Protein AF-0000000078948705 (afdb_homodimer)

Radius of gyration: 24.67 Å; Cα contacts (8 Å, |Δi|>4): 724; chains: 2; bounding box: 54×89×57 Å

Nearest PDB structures (foldseek):
  6pr4-assembly1_A  TM=8.279E-01  e=1.399E-17  Salmonella enterica subsp. enterica serovar Typhimurium
  1pjs-assembly1_B  TM=7.871E-01  e=1.314E-17  Salmonella enterica subsp. enterica serovar Typhimurium
  1pjq-assembly1_B  TM=7.913E-01  e=1.588E-17  Salmonella enterica subsp. enterica serovar Typhimurium
  6p5x-assembly1_B  TM=7.842E-01  e=1.491E-17  Salmonella enterica subsp. enterica serovar Typhimurium
  6ulu-assembly1_B  TM=7.877E-01  e=3.850E-17  Salmonella enterica subsp. enterica serovar Typhimurium

InterPro domains:
  IPR006367 Sirohaem synthase, N-terminal [TIGR01470] (4-186)
  IPR028161 Siroheme biosynthesis protein Met8-like [PTHR35330] (3-187)
  IPR036291 NAD(P)-binding domain superfamily [SSF51735] (3-111)
  IPR042518 Precorrin-2 dehydrogenase, C-terminal helical domain [G3DSA:1.10.8.610] (130-204)

Structure (mmCIF, N/CA/C/O backbone):
data_AF-0000000078948705-model_v1
#
loop_
_entity.id
_entity.type
_entity.pdbx_description
1 polymer 'precorrin-2 dehydrogenase'
#
loop_
_atom_site.group_PDB
_atom_site.id
_atom_site.type_symbol
_atom_site.label_atom_id
_atom_site.label_alt_id
_atom_site.label_comp_id
_atom_site.label_asym_id
_atom_site.label_entity_id
_atom_site.label_seq_id
_atom_site.pdbx_PDB_ins_code
_atom_site.Cartn_x
_atom_site.Cartn_y
_atom_site.Cartn_z
_atom_site.occupancy
_atom_site.B_iso_or_equiv
_atom_site.auth_seq_id
_atom_site.auth_comp_id
_atom_site.auth_asym_id
_atom_site.auth_atom_id
_atom_site.pdbx_PDB_model_num
ATOM 1 N N . MET A 1 1 ? 1.903 -8.344 9.438 1 81.75 1 MET A N 1
ATOM 2 C CA . MET A 1 1 ? 3.297 -8.43 9.008 1 81.75 1 MET A CA 1
ATOM 3 C C . MET A 1 1 ? 3.59 -7.422 7.906 1 81.75 1 MET A C 1
ATOM 5 O O . MET A 1 1 ? 4.742 -7.043 7.695 1 81.75 1 MET A O 1
ATOM 9 N N . THR A 1 2 ? 2.631 -6.898 7.32 1 93.56 2 THR A N 1
ATOM 10 C CA . THR A 1 2 ? 2.852 -5.98 6.211 1 93.56 2 THR A CA 1
ATOM 11 C C . THR A 1 2 ? 2.234 -4.613 6.504 1 93.56 2 THR A C 1
ATOM 13 O O . THR A 1 2 ? 1.334 -4.504 7.34 1 93.56 2 THR A O 1
ATOM 16 N N . VAL A 1 3 ? 2.75 -3.607 5.953 1 95.81 3 VAL A N 1
ATOM 17 C CA . VAL A 1 3 ? 2.266 -2.236 6.062 1 95.81 3 VAL A CA 1
ATOM 18 C C . VAL A 1 3 ? 1.781 -1.746 4.699 1 95.81 3 VAL A C 1
ATOM 20 O O . VAL A 1 3 ? 2.562 -1.67 3.748 1 95.81 3 VAL A O 1
ATOM 23 N N . PRO A 1 4 ? 0.49 -1.442 4.594 1 97.12 4 PRO A N 1
ATOM 24 C CA . PRO A 1 4 ? 0.024 -0.882 3.322 1 97.12 4 PRO A CA 1
ATOM 25 C C . PRO A 1 4 ? 0.622 0.493 3.029 1 97.12 4 PRO A C 1
ATOM 27 O O . PRO A 1 4 ? 0.658 1.354 3.91 1 97.12 4 PRO A O 1
ATOM 30 N N . VAL A 1 5 ? 1.107 0.682 1.837 1 96.94 5 VAL A N 1
ATOM 31 C CA . VAL A 1 5 ? 1.626 1.982 1.426 1 96.94 5 VAL A CA 1
ATOM 32 C C . VAL A 1 5 ? 1.211 2.273 -0.015 1 96.94 5 VAL A C 1
ATOM 34 O O . VAL A 1 5 ? 0.814 1.365 -0.749 1 96.94 5 VAL A O 1
ATOM 37 N N . MET A 1 6 ? 1.175 3.561 -0.335 1 96.56 6 MET A N 1
ATOM 38 C CA . MET A 1 6 ? 1.082 4.027 -1.716 1 96.56 6 MET A CA 1
ATOM 39 C C . MET A 1 6 ? 2.463 4.352 -2.273 1 96.56 6 MET A C 1
ATOM 41 O O . MET A 1 6 ? 3.092 5.328 -1.856 1 96.56 6 MET A O 1
ATOM 45 N N . LEU A 1 7 ? 2.914 3.564 -3.174 1 96.69 7 LEU A N 1
ATOM 46 C CA . LEU A 1 7 ? 4.258 3.717 -3.721 1 96.69 7 LEU A CA 1
ATOM 47 C C . LEU A 1 7 ? 4.273 4.746 -4.848 1 96.69 7 LEU A C 1
ATOM 49 O O . LEU A 1 7 ? 3.533 4.613 -5.824 1 96.69 7 LEU A O 1
ATOM 53 N N . ASN A 1 8 ? 5.059 5.809 -4.695 1 95.62 8 ASN A N 1
ATOM 54 C CA . ASN A 1 8 ? 5.238 6.789 -5.758 1 95.62 8 ASN A CA 1
ATOM 55 C C . ASN A 1 8 ? 6.215 6.289 -6.82 1 95.62 8 ASN A C 1
ATOM 57 O O . ASN A 1 8 ? 7.434 6.348 -6.625 1 95.62 8 ASN A O 1
ATOM 61 N N . VAL A 1 9 ? 5.688 5.91 -7.992 1 95.56 9 VAL A N 1
ATOM 62 C CA . VAL A 1 9 ? 6.539 5.234 -8.961 1 95.56 9 VAL A CA 1
ATOM 63 C C . VAL A 1 9 ? 6.84 6.172 -10.133 1 95.56 9 VAL A C 1
ATOM 65 O O . VAL A 1 9 ? 7.516 5.785 -11.086 1 95.56 9 VAL A O 1
ATOM 68 N N . GLN A 1 10 ? 6.32 7.367 -10.008 1 94.06 10 GLN A N 1
ATOM 69 C CA . GLN A 1 10 ? 6.504 8.312 -11.102 1 94.06 10 GLN A CA 1
ATOM 70 C C . GLN A 1 10 ? 7.984 8.562 -11.383 1 94.06 10 GLN A C 1
ATOM 72 O O . GLN A 1 10 ? 8.734 8.938 -10.477 1 94.06 10 GLN A O 1
ATOM 77 N N . ASN A 1 11 ? 8.406 8.312 -12.57 1 93.31 11 ASN A N 1
ATOM 78 C CA . ASN A 1 11 ? 9.75 8.555 -13.078 1 93.31 11 ASN A CA 1
ATOM 79 C C . ASN A 1 11 ? 10.781 7.672 -12.383 1 93.31 11 ASN A C 1
ATOM 81 O O . ASN A 1 11 ? 11.969 8 -12.352 1 93.31 11 ASN A O 1
ATOM 85 N N . ARG A 1 12 ? 10.336 6.617 -11.75 1 93.94 12 ARG A N 1
ATOM 86 C CA . ARG A 1 12 ? 11.25 5.684 -11.102 1 93.94 12 ARG A CA 1
ATOM 87 C C . ARG A 1 12 ? 11.578 4.512 -12.016 1 93.94 12 ARG A C 1
ATOM 89 O O . ARG A 1 12 ? 10.719 4.055 -12.781 1 93.94 12 ARG A O 1
ATOM 96 N N . SER A 1 13 ? 12.781 4.055 -11.906 1 96.44 13 SER A N 1
ATOM 97 C CA . SER A 1 13 ? 13.234 2.936 -12.727 1 96.44 13 SER A CA 1
ATOM 98 C C . SER A 1 13 ? 12.758 1.604 -12.156 1 96.44 13 SER A C 1
ATOM 100 O O . SER A 1 13 ? 13.172 1.212 -11.062 1 96.44 13 SER A O 1
ATOM 102 N N . VAL A 1 14 ? 11.898 0.941 -12.875 1 97.62 14 VAL A N 1
ATOM 103 C CA . VAL A 1 14 ? 11.398 -0.372 -12.477 1 97.62 14 VAL A CA 1
ATOM 104 C C . VAL A 1 14 ? 11.828 -1.418 -13.5 1 97.62 14 VAL A C 1
ATOM 106 O O . VAL A 1 14 ? 11.68 -1.215 -14.711 1 97.62 14 VAL A O 1
ATOM 109 N N . VAL A 1 15 ? 12.422 -2.5 -13.016 1 98.69 15 VAL A N 1
ATOM 110 C CA . VAL A 1 15 ? 12.867 -3.562 -13.914 1 98.69 15 VAL A CA 1
ATOM 111 C C . VAL A 1 15 ? 12.07 -4.836 -13.648 1 98.69 15 VAL A C 1
ATOM 113 O O . VAL A 1 15 ? 11.961 -5.285 -12.508 1 98.69 15 VAL A O 1
ATOM 116 N N . CYS A 1 16 ? 11.508 -5.344 -14.664 1 98.81 16 CYS A N 1
ATOM 117 C CA . CYS A 1 16 ? 10.789 -6.613 -14.602 1 98.81 16 CYS A CA 1
ATOM 118 C C . CYS A 1 16 ? 11.578 -7.719 -15.297 1 98.81 16 CYS A C 1
ATOM 120 O O . CYS A 1 16 ? 11.875 -7.621 -16.484 1 98.81 16 CYS A O 1
ATOM 122 N N . VAL A 1 17 ? 11.969 -8.703 -14.539 1 98.81 17 VAL A N 1
ATOM 123 C CA . VAL A 1 17 ? 12.609 -9.883 -15.109 1 98.81 17 VAL A CA 1
ATOM 124 C C . VAL A 1 17 ? 11.555 -10.945 -15.422 1 98.81 17 VAL A C 1
ATOM 126 O O . VAL A 1 17 ? 10.914 -11.484 -14.516 1 98.81 17 VAL A O 1
ATOM 129 N N . GLY A 1 18 ? 11.438 -11.258 -16.672 1 98.38 18 GLY A N 1
ATOM 130 C CA . GLY A 1 18 ? 10.328 -12.07 -17.156 1 98.38 18 GLY A CA 1
ATOM 131 C C . GLY A 1 18 ? 9.312 -11.273 -17.969 1 98.38 18 GLY A C 1
ATOM 132 O O . GLY A 1 18 ? 8.969 -10.148 -17.594 1 98.38 18 GLY A O 1
ATOM 133 N N . GLY A 1 19 ? 8.82 -11.828 -19.031 1 97.44 19 GLY A N 1
ATOM 134 C CA . GLY A 1 19 ? 7.898 -11.133 -19.906 1 97.44 19 GLY A CA 1
ATOM 135 C C . GLY A 1 19 ? 6.648 -11.938 -20.219 1 97.44 19 GLY A C 1
ATOM 136 O O . GLY A 1 19 ? 6.031 -11.766 -21.266 1 97.44 19 GLY A O 1
ATOM 137 N N . GLY A 1 20 ? 6.348 -12.812 -19.328 1 95.94 20 GLY A N 1
ATOM 138 C CA . GLY A 1 20 ? 5.211 -13.688 -19.531 1 95.94 20 GLY A CA 1
ATOM 139 C C . GLY A 1 20 ? 3.912 -13.125 -18.984 1 95.94 20 GLY A C 1
ATOM 140 O O . GLY A 1 20 ? 3.777 -11.914 -18.812 1 95.94 20 GLY A O 1
ATOM 141 N N . GLU A 1 21 ? 2.947 -13.977 -18.734 1 93.31 21 GLU A N 1
ATOM 142 C CA . GLU A 1 21 ? 1.593 -13.609 -18.344 1 93.31 21 GLU A CA 1
ATOM 143 C C . GLU A 1 21 ? 1.597 -12.883 -16.984 1 93.31 21 GLU A C 1
ATOM 145 O O . GLU A 1 21 ? 0.888 -11.891 -16.812 1 93.31 21 GLU A O 1
ATOM 150 N N . VAL A 1 22 ? 2.402 -13.336 -16.094 1 90.81 22 VAL A N 1
ATOM 151 C CA . VAL A 1 22 ? 2.461 -12.75 -14.758 1 90.81 22 VAL A CA 1
ATOM 152 C C . VAL A 1 22 ? 2.979 -11.312 -14.844 1 90.81 22 VAL A C 1
ATOM 154 O O . VAL A 1 22 ? 2.502 -10.43 -14.125 1 90.81 22 VAL A O 1
ATOM 157 N N . ALA A 1 23 ? 3.875 -11.07 -15.664 1 96.19 23 ALA A N 1
ATOM 158 C CA . ALA A 1 23 ? 4.48 -9.75 -15.859 1 96.19 23 ALA A CA 1
ATOM 159 C C . ALA A 1 23 ? 3.465 -8.758 -16.406 1 96.19 23 ALA A C 1
ATOM 161 O O . ALA A 1 23 ? 3.52 -7.562 -16.094 1 96.19 23 ALA A O 1
ATOM 162 N N . VAL A 1 24 ? 2.541 -9.195 -17.172 1 96.5 24 VAL A N 1
ATOM 163 C CA . VAL A 1 24 ? 1.619 -8.336 -17.922 1 96.5 24 VAL A CA 1
ATOM 164 C C . VAL A 1 24 ? 0.88 -7.418 -16.953 1 96.5 24 VAL A C 1
ATOM 166 O O . VAL A 1 24 ? 0.898 -6.195 -17.109 1 96.5 24 VAL A O 1
ATOM 169 N N . ARG A 1 25 ? 0.287 -7.891 -15.938 1 92 25 ARG A N 1
ATOM 170 C CA . ARG A 1 25 ? -0.526 -7.109 -15.016 1 92 25 ARG A CA 1
ATOM 171 C C . ARG A 1 25 ? 0.331 -6.117 -14.234 1 92 25 ARG A C 1
ATOM 173 O O . ARG A 1 25 ? -0.049 -4.953 -14.07 1 92 25 ARG A O 1
ATOM 180 N N . LYS A 1 26 ? 1.467 -6.582 -13.82 1 94.81 26 LYS A N 1
ATOM 181 C CA . LYS A 1 26 ? 2.352 -5.734 -13.023 1 94.81 26 LYS A CA 1
ATOM 182 C C . LYS A 1 26 ? 2.918 -4.59 -13.867 1 94.81 26 LYS A C 1
ATOM 184 O O . LYS A 1 26 ? 2.883 -3.432 -13.445 1 94.81 26 LYS A O 1
ATOM 189 N N . VAL A 1 27 ? 3.361 -4.926 -14.977 1 97.12 27 VAL A N 1
ATOM 190 C CA . VAL A 1 27 ? 3.975 -3.945 -15.867 1 97.12 27 VAL A CA 1
ATOM 191 C C . VAL A 1 27 ? 2.953 -2.871 -16.234 1 97.12 27 VAL A C 1
ATOM 193 O O . VAL A 1 27 ? 3.246 -1.676 -16.156 1 97.12 27 VAL A O 1
ATOM 196 N N . ARG A 1 28 ? 1.767 -3.264 -16.562 1 95.19 28 ARG A N 1
ATOM 197 C CA . ARG A 1 28 ? 0.721 -2.32 -16.953 1 95.19 28 ARG A CA 1
ATOM 198 C C . ARG A 1 28 ? 0.422 -1.342 -15.82 1 95.19 28 ARG A C 1
ATOM 200 O O . ARG A 1 28 ? 0.303 -0.137 -16.047 1 95.19 28 ARG A O 1
ATOM 207 N N . SER A 1 29 ? 0.318 -1.853 -14.641 1 94.06 29 SER A N 1
ATOM 208 C CA . SER A 1 29 ? -0 -1.018 -13.492 1 94.06 29 SER A CA 1
ATOM 209 C C . SER A 1 29 ? 1.09 0.02 -13.242 1 94.06 29 SER A C 1
ATOM 211 O O . SER A 1 29 ? 0.795 1.184 -12.961 1 94.06 29 SER A O 1
ATOM 213 N N . PHE A 1 30 ? 2.336 -0.333 -13.367 1 97.19 30 PHE A N 1
ATOM 214 C CA . PHE A 1 30 ? 3.457 0.567 -13.125 1 97.19 30 PHE A CA 1
ATOM 215 C C . PHE A 1 30 ? 3.574 1.602 -14.242 1 97.19 30 PHE A C 1
ATOM 217 O O . PHE A 1 30 ? 3.809 2.783 -13.977 1 97.19 30 PHE A O 1
ATOM 224 N N . VAL A 1 31 ? 3.391 1.182 -15.469 1 97.25 31 VAL A N 1
ATOM 225 C CA . VAL A 1 31 ? 3.48 2.086 -16.609 1 97.25 31 VAL A CA 1
ATOM 226 C C . VAL A 1 31 ? 2.385 3.145 -16.516 1 97.25 31 VAL A C 1
ATOM 228 O O . VAL A 1 31 ? 2.645 4.332 -16.719 1 97.25 31 VAL A O 1
ATOM 231 N N . LYS A 1 32 ? 1.198 2.682 -16.234 1 94.44 32 LYS A N 1
ATOM 232 C CA . LYS A 1 32 ? 0.057 3.584 -16.109 1 94.44 32 LYS A CA 1
ATOM 233 C C . LYS A 1 32 ? 0.343 4.691 -15.094 1 94.44 32 LYS A C 1
ATOM 235 O O . LYS A 1 32 ? -0.11 5.824 -15.258 1 94.44 32 LYS A O 1
ATOM 240 N N . GLU A 1 33 ? 1.146 4.402 -14.086 1 94.62 33 GLU A N 1
ATOM 241 C CA . GLU A 1 33 ? 1.403 5.348 -13.008 1 94.62 33 GLU A CA 1
ATOM 242 C C . GLU A 1 33 ? 2.697 6.121 -13.242 1 94.62 33 GLU A C 1
ATOM 244 O O . GLU A 1 33 ? 3.17 6.84 -12.359 1 94.62 33 GLU A O 1
ATOM 249 N N . GLY A 1 34 ? 3.373 5.898 -14.383 1 96.12 34 GLY A N 1
ATOM 250 C CA . GLY A 1 34 ? 4.438 6.785 -14.828 1 96.12 34 GLY A CA 1
ATOM 251 C C . GLY A 1 34 ? 5.824 6.238 -14.547 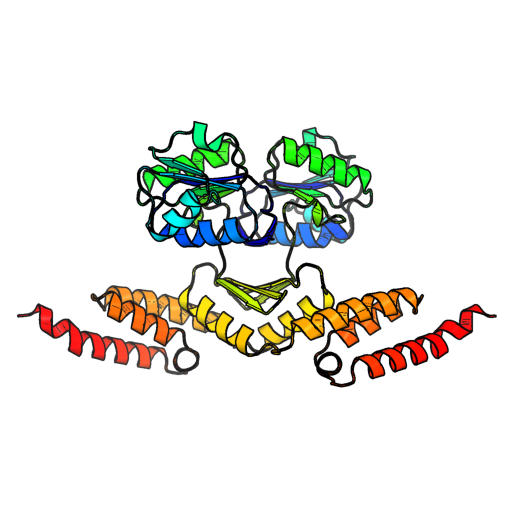1 96.12 34 GLY A C 1
ATOM 252 O O . GLY A 1 34 ? 6.812 6.973 -14.625 1 96.12 34 GLY A O 1
ATOM 253 N N . ALA A 1 35 ? 5.926 4.98 -14.266 1 96.94 35 ALA A N 1
ATOM 254 C CA . ALA A 1 35 ? 7.234 4.375 -14.039 1 96.94 35 ALA A CA 1
ATOM 255 C C . ALA A 1 35 ? 8.016 4.242 -15.344 1 96.94 35 ALA A C 1
ATOM 257 O O . ALA A 1 35 ? 7.422 4.094 -16.422 1 96.94 35 ALA A O 1
ATOM 258 N N . HIS A 1 36 ? 9.328 4.359 -15.242 1 97.62 36 HIS A N 1
ATOM 259 C CA . HIS A 1 36 ? 10.211 3.947 -16.328 1 97.62 36 HIS A CA 1
ATOM 260 C C . HIS A 1 36 ? 10.453 2.441 -16.297 1 97.62 36 HIS A C 1
ATOM 262 O O . HIS A 1 36 ? 11.281 1.958 -15.531 1 97.62 36 HIS A O 1
ATOM 268 N N . MET A 1 37 ? 9.781 1.714 -17.141 1 98.44 37 MET A N 1
ATOM 269 C CA . MET A 1 37 ? 9.711 0.258 -17.062 1 98.44 37 MET A CA 1
ATOM 270 C C . MET A 1 37 ? 10.68 -0.386 -18.047 1 98.44 37 MET A C 1
ATOM 272 O O . MET A 1 37 ? 10.68 -0.04 -19.234 1 98.44 37 MET A O 1
ATOM 276 N N . THR A 1 38 ? 11.508 -1.245 -17.562 1 98.75 38 THR A N 1
ATOM 277 C CA . THR A 1 38 ? 12.352 -2.113 -18.391 1 98.75 38 THR A CA 1
ATOM 278 C C . THR A 1 38 ? 11.992 -3.58 -18.156 1 98.75 38 THR A C 1
ATOM 280 O O . THR A 1 38 ? 11.875 -4.031 -17.016 1 98.75 38 THR A O 1
ATOM 283 N N . VAL A 1 39 ? 11.766 -4.277 -19.234 1 98.81 39 VAL A N 1
ATOM 284 C CA . VAL A 1 39 ? 11.5 -5.711 -19.156 1 98.81 39 VAL A CA 1
ATOM 285 C C . VAL A 1 39 ? 12.672 -6.484 -19.75 1 98.81 39 VAL A C 1
ATOM 287 O O . VAL A 1 39 ? 13.07 -6.254 -20.906 1 98.81 39 VAL A O 1
ATOM 290 N N . VAL A 1 40 ? 13.258 -7.34 -18.938 1 98.88 40 VAL A N 1
ATOM 291 C CA . VAL A 1 40 ? 14.359 -8.195 -19.375 1 98.88 40 VAL A CA 1
ATOM 292 C C . VAL A 1 40 ? 13.867 -9.625 -19.547 1 98.88 40 VAL A C 1
ATOM 294 O O . VAL A 1 40 ? 13.586 -10.32 -18.562 1 98.88 40 VAL A O 1
ATOM 297 N N . SER A 1 41 ? 13.781 -10.078 -20.75 1 98.75 41 SER A N 1
ATOM 298 C CA . SER A 1 41 ? 13.266 -11.406 -21.047 1 98.75 41 SER A CA 1
ATOM 299 C C . SER A 1 41 ? 13.531 -11.789 -22.5 1 98.75 41 SER A C 1
ATOM 301 O O . SER A 1 41 ? 13.461 -10.938 -23.391 1 98.75 41 SER A O 1
ATOM 303 N N . PRO A 1 42 ? 13.781 -13.078 -22.766 1 98.31 42 PRO A N 1
ATOM 304 C CA . PRO A 1 42 ? 14 -13.5 -24.141 1 98.31 42 PRO A CA 1
ATOM 305 C C . PRO A 1 42 ? 12.758 -13.336 -25.016 1 98.31 42 PRO A C 1
ATOM 307 O O . PRO A 1 42 ? 12.875 -13.172 -26.234 1 98.31 42 PRO A O 1
ATOM 310 N N . SER A 1 43 ? 11.617 -13.477 -24.422 1 97.75 43 SER A N 1
ATOM 311 C CA . SER A 1 43 ? 10.352 -13.32 -25.125 1 97.75 43 SER A CA 1
ATOM 312 C C . SER A 1 43 ? 9.422 -12.367 -24.375 1 97.75 43 SER A C 1
ATOM 314 O O . SER A 1 43 ? 9.617 -12.109 -23.188 1 97.75 43 SER A O 1
ATOM 316 N N . LEU A 1 44 ? 8.477 -11.867 -25.109 1 98 44 LEU A N 1
ATOM 317 C CA . LEU A 1 44 ? 7.566 -10.891 -24.516 1 98 44 LEU A CA 1
ATOM 318 C C . LEU A 1 44 ? 6.117 -11.25 -24.828 1 98 44 LEU A C 1
ATOM 320 O O . LEU A 1 44 ? 5.766 -11.484 -25.984 1 98 44 LEU A O 1
ATOM 324 N N . HIS A 1 45 ? 5.395 -11.281 -23.812 1 97.94 45 HIS A N 1
ATOM 325 C CA . HIS A 1 45 ? 3.982 -11.594 -24 1 97.94 45 HIS A CA 1
ATOM 326 C C . HIS A 1 45 ? 3.326 -10.633 -24.984 1 97.94 45 HIS A C 1
ATOM 328 O O . HIS A 1 45 ? 3.619 -9.438 -24.984 1 97.94 45 HIS A O 1
ATOM 334 N N . GLU A 1 46 ? 2.365 -11.094 -25.703 1 98.06 46 GLU A N 1
ATOM 335 C CA . GLU A 1 46 ? 1.722 -10.336 -26.766 1 98.06 46 GLU A CA 1
ATOM 336 C C . GLU A 1 46 ? 1.06 -9.07 -26.234 1 98.06 46 GLU A C 1
ATOM 338 O O . GLU A 1 46 ? 1.019 -8.047 -26.922 1 98.06 46 GLU A O 1
ATOM 343 N N . GLN A 1 47 ? 0.611 -9.133 -25.078 1 97.69 47 GLN A N 1
ATOM 344 C CA . GLN A 1 47 ? -0.093 -8 -24.484 1 97.69 47 GLN A CA 1
ATOM 345 C C . GLN A 1 47 ? 0.876 -6.883 -24.109 1 97.69 47 GLN A C 1
ATOM 347 O O . GLN A 1 47 ? 0.46 -5.746 -23.875 1 97.69 47 GLN A O 1
ATOM 352 N N . LEU A 1 48 ? 2.137 -7.184 -24.031 1 98 48 LEU A N 1
ATOM 353 C CA . LEU A 1 48 ? 3.135 -6.184 -23.656 1 98 48 LEU A CA 1
ATOM 354 C C . LEU A 1 48 ? 3.82 -5.617 -24.906 1 98 48 LEU A C 1
ATOM 356 O O . LEU A 1 48 ? 4.473 -4.574 -24.828 1 98 48 LEU A O 1
ATOM 360 N N . ARG A 1 49 ? 3.631 -6.23 -26.016 1 97.75 49 ARG A N 1
ATOM 361 C CA . ARG A 1 49 ? 4.316 -5.852 -27.25 1 97.75 49 ARG A CA 1
ATOM 362 C C . ARG A 1 49 ? 3.957 -4.43 -27.656 1 97.75 49 ARG A C 1
ATOM 364 O O . ARG A 1 49 ? 4.84 -3.629 -27.969 1 97.75 49 ARG A O 1
ATOM 371 N N . PRO A 1 50 ? 2.678 -4.121 -27.625 1 97.19 50 PRO A N 1
ATOM 372 C CA . PRO A 1 50 ? 2.33 -2.748 -28 1 97.19 50 PRO A CA 1
ATOM 373 C C . PRO A 1 50 ? 3.023 -1.709 -27.125 1 97.19 50 PRO A C 1
ATOM 375 O O . PRO A 1 50 ? 3.371 -0.626 -27.594 1 97.19 50 PRO A O 1
ATOM 378 N N . TYR A 1 51 ? 3.213 -1.97 -25.844 1 97.44 51 TYR A N 1
ATOM 379 C CA . TYR A 1 51 ? 3.893 -1.052 -24.938 1 97.44 51 TYR A CA 1
ATOM 380 C C . TYR A 1 51 ? 5.355 -0.881 -25.328 1 97.44 51 TYR A C 1
ATOM 382 O O . TYR A 1 51 ? 5.91 0.216 -25.219 1 97.44 51 TYR A O 1
ATOM 390 N N . ALA A 1 52 ? 5.961 -1.955 -25.734 1 97.69 52 ALA A N 1
ATOM 391 C CA . ALA A 1 52 ? 7.34 -1.905 -26.219 1 97.69 52 ALA A CA 1
ATOM 392 C C . ALA A 1 52 ? 7.445 -1.132 -27.531 1 97.69 52 ALA A C 1
ATOM 394 O O . ALA A 1 52 ? 8.32 -0.279 -27.688 1 97.69 52 ALA A O 1
ATOM 395 N N . ASP A 1 53 ? 6.555 -1.404 -28.406 1 97.5 53 ASP A N 1
ATOM 396 C CA . ASP A 1 53 ? 6.562 -0.793 -29.734 1 97.5 53 ASP A CA 1
ATOM 397 C C . ASP A 1 53 ? 6.34 0.715 -29.641 1 97.5 53 ASP A C 1
ATOM 399 O O . ASP A 1 53 ? 6.906 1.479 -30.422 1 97.5 53 ASP A O 1
ATOM 403 N N . ASN A 1 54 ? 5.57 1.166 -28.672 1 96.88 54 ASN A N 1
ATOM 404 C CA . ASN A 1 54 ? 5.234 2.58 -28.547 1 96.88 54 ASN A CA 1
ATOM 405 C C . ASN A 1 54 ? 6.191 3.291 -27.594 1 96.88 54 ASN A C 1
ATOM 407 O O . ASN A 1 54 ? 5.992 4.465 -27.266 1 96.88 54 ASN A O 1
ATOM 411 N N . GLY A 1 55 ? 7.109 2.555 -27.078 1 97 55 GLY A N 1
ATOM 412 C CA . GLY A 1 55 ? 8.156 3.162 -26.266 1 97 55 GLY A CA 1
ATOM 413 C C . GLY A 1 55 ? 7.75 3.369 -24.812 1 97 55 GLY A C 1
ATOM 414 O O . GLY A 1 55 ? 8.422 4.09 -24.078 1 97 55 GLY A O 1
ATOM 415 N N . GLN A 1 56 ? 6.691 2.766 -24.375 1 97.31 56 GLN A N 1
ATOM 416 C CA . GLN A 1 56 ? 6.23 2.902 -23 1 97.31 56 GLN A CA 1
ATOM 417 C C . GLN A 1 56 ? 7.027 2.002 -22.062 1 97.31 56 GLN A C 1
ATOM 419 O O . GLN A 1 56 ? 7.07 2.242 -20.844 1 97.31 56 GLN A O 1
ATOM 424 N N . ILE A 1 57 ? 7.605 0.963 -22.656 1 98.25 57 ILE A N 1
ATOM 425 C CA . ILE A 1 57 ? 8.539 0.139 -21.891 1 98.25 57 ILE A CA 1
ATOM 426 C C . ILE A 1 57 ? 9.797 -0.105 -22.719 1 98.25 57 ILE A C 1
ATOM 428 O O . ILE A 1 57 ? 9.758 -0.049 -23.953 1 98.25 57 ILE A O 1
ATOM 432 N N . VAL A 1 58 ? 10.922 -0.318 -22.094 1 98.56 58 VAL A N 1
ATOM 433 C CA . VAL A 1 58 ? 12.148 -0.798 -22.734 1 98.56 58 VAL A CA 1
ATOM 434 C C . VAL A 1 58 ? 12.234 -2.318 -22.609 1 98.56 58 VAL A C 1
ATOM 436 O O . VAL A 1 58 ? 12.227 -2.857 -21.5 1 98.56 58 VAL A O 1
ATOM 439 N N . TRP A 1 59 ? 12.219 -2.932 -23.734 1 98.62 59 TRP A N 1
ATOM 440 C CA . TRP A 1 59 ? 12.352 -4.383 -23.75 1 98.62 59 TRP A CA 1
ATOM 441 C C . TRP A 1 59 ? 13.781 -4.793 -24.094 1 98.62 59 TRP A C 1
ATOM 443 O O . TRP A 1 59 ? 14.266 -4.508 -25.188 1 98.62 59 TRP A O 1
ATOM 453 N N . LYS A 1 60 ? 14.453 -5.352 -23.125 1 98.69 60 LYS A N 1
ATOM 454 C CA . LYS A 1 60 ? 15.734 -5.996 -23.375 1 98.69 60 LYS A CA 1
ATOM 455 C C . LYS A 1 60 ? 15.547 -7.469 -23.719 1 98.69 60 LYS A C 1
ATOM 457 O O . LYS A 1 60 ? 15.375 -8.305 -22.844 1 98.69 60 LYS A O 1
ATOM 462 N N . LYS A 1 61 ? 15.609 -7.781 -25.031 1 98.44 61 LYS A N 1
ATOM 463 C CA . LYS A 1 61 ? 15.375 -9.133 -25.531 1 98.44 61 LYS A CA 1
ATOM 464 C C . LYS A 1 61 ? 16.594 -10.031 -25.281 1 98.44 61 LYS A C 1
ATOM 466 O O . LYS A 1 61 ? 17.375 -10.289 -26.188 1 98.44 61 LYS A O 1
ATOM 471 N N . LYS A 1 62 ? 16.656 -10.523 -24.047 1 98.69 62 LYS A N 1
ATOM 472 C CA . LYS A 1 62 ? 17.781 -11.344 -23.625 1 98.69 62 LYS A CA 1
ATOM 473 C C . LYS A 1 62 ? 17.469 -12.062 -22.312 1 98.69 62 LYS A C 1
ATOM 475 O O . LYS A 1 62 ? 16.438 -11.812 -21.688 1 98.69 62 LYS A O 1
ATOM 480 N N . LYS A 1 63 ? 18.453 -12.977 -21.969 1 98.19 63 LYS A N 1
ATOM 481 C CA . LYS A 1 63 ? 18.406 -13.586 -20.641 1 98.19 63 LYS A CA 1
ATOM 482 C C . LYS A 1 63 ? 18.891 -12.617 -19.578 1 98.19 63 LYS A C 1
ATOM 484 O O . LYS A 1 63 ? 19.734 -11.758 -19.844 1 98.19 63 LYS A O 1
ATOM 489 N N . PHE A 1 64 ? 18.422 -12.758 -18.438 1 98.5 64 PHE A N 1
ATOM 490 C CA . PHE A 1 64 ? 18.719 -11.883 -17.312 1 98.5 64 PHE A CA 1
ATOM 491 C C . PHE A 1 64 ? 20.188 -11.984 -16.922 1 98.5 64 PHE A C 1
ATOM 493 O O . PHE A 1 64 ? 20.75 -13.078 -16.922 1 98.5 64 PHE A O 1
ATOM 500 N N . GLN A 1 65 ? 20.797 -10.914 -16.594 1 98.44 65 GLN A N 1
ATOM 501 C CA . GLN A 1 65 ? 22.109 -10.789 -15.945 1 98.44 65 GLN A CA 1
ATOM 502 C C . GLN A 1 65 ? 22.047 -9.805 -14.789 1 98.44 65 GLN A C 1
ATOM 504 O O . GLN A 1 65 ? 21.266 -8.852 -14.812 1 98.44 65 GLN A O 1
ATOM 509 N N . PRO A 1 66 ? 22.891 -10.008 -13.773 1 97.88 66 PRO A N 1
ATOM 510 C CA . PRO A 1 66 ? 22.859 -9.164 -12.578 1 97.88 66 PRO A CA 1
ATOM 511 C C . PRO A 1 66 ? 22.969 -7.672 -12.906 1 97.88 66 PRO A C 1
ATOM 513 O O . PRO A 1 66 ? 22.312 -6.848 -12.266 1 97.88 66 PRO A O 1
ATOM 516 N N . ILE A 1 67 ? 23.719 -7.332 -13.914 1 97.81 67 ILE A N 1
ATOM 517 C CA . ILE A 1 67 ? 23.984 -5.941 -14.266 1 97.81 67 ILE A CA 1
ATOM 518 C C . ILE A 1 67 ? 22.688 -5.266 -14.711 1 97.81 67 ILE A C 1
ATOM 520 O O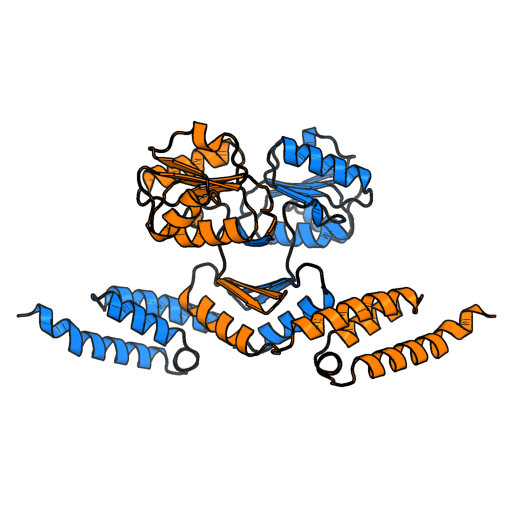 . ILE A 1 67 ? 22.578 -4.039 -14.711 1 97.81 67 ILE A O 1
ATOM 524 N N . ASP A 1 68 ? 21.641 -6.035 -15.094 1 98.31 68 ASP A N 1
ATOM 525 C CA . ASP A 1 68 ? 20.375 -5.496 -15.562 1 98.31 68 ASP A CA 1
ATOM 526 C C . ASP A 1 68 ? 19.625 -4.777 -14.438 1 98.31 68 ASP A C 1
ATOM 528 O O . ASP A 1 68 ? 18.688 -4.02 -14.688 1 98.31 68 ASP A O 1
ATOM 532 N N . LEU A 1 69 ? 20.062 -4.996 -13.156 1 97.38 69 LEU A N 1
ATOM 533 C CA . LEU A 1 69 ? 19.375 -4.398 -12.016 1 97.38 69 LEU A CA 1
ATOM 534 C C . LEU A 1 69 ? 20.141 -3.18 -11.508 1 97.38 69 LEU A C 1
ATOM 536 O O . LEU A 1 69 ? 19.703 -2.516 -10.562 1 97.38 69 LEU A O 1
ATOM 540 N N . ALA A 1 70 ? 21.25 -2.854 -12.109 1 93.56 70 ALA A N 1
ATOM 541 C CA . ALA A 1 70 ? 22.188 -1.865 -11.586 1 93.56 70 ALA A CA 1
ATOM 542 C C . ALA A 1 70 ? 21.469 -0.556 -11.25 1 93.56 70 ALA A C 1
ATOM 544 O O . ALA A 1 70 ? 21.703 0.026 -10.188 1 93.56 70 ALA A O 1
ATOM 545 N N . ASP A 1 71 ? 20.516 -0.166 -12.07 1 90.62 71 ASP A N 1
ATOM 546 C CA . ASP A 1 71 ? 19.922 1.148 -11.875 1 90.62 71 ASP A CA 1
ATOM 547 C C . ASP A 1 71 ? 18.453 1.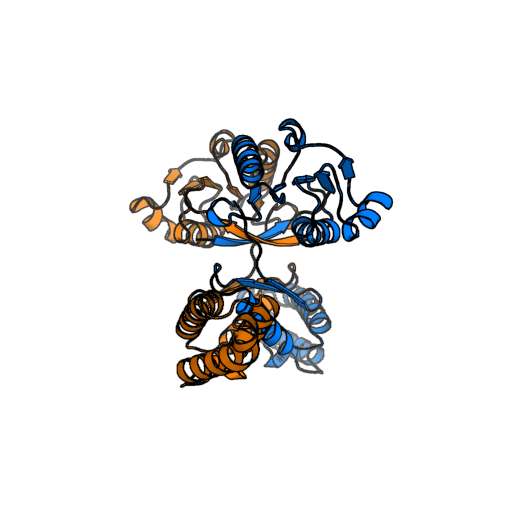023 -11.461 1 90.62 71 ASP A C 1
ATOM 549 O O . ASP A 1 71 ? 17.719 2.01 -11.469 1 90.62 71 ASP A O 1
ATOM 553 N N . ALA A 1 72 ? 18.047 -0.121 -11.094 1 95.25 72 ALA A N 1
ATOM 554 C CA . ALA A 1 72 ? 16.641 -0.336 -10.766 1 95.25 72 ALA A CA 1
ATOM 555 C C . ALA A 1 72 ? 16.312 0.22 -9.383 1 95.25 72 ALA A C 1
ATOM 557 O O . ALA A 1 72 ? 17.094 0.07 -8.445 1 95.25 72 ALA A O 1
ATOM 558 N N . TRP A 1 73 ? 15.266 0.93 -9.312 1 93.12 73 TRP A N 1
ATOM 559 C CA . TRP A 1 73 ? 14.703 1.382 -8.047 1 93.12 73 TRP A CA 1
ATOM 560 C C . TRP A 1 73 ? 13.789 0.318 -7.445 1 93.12 73 TRP A C 1
ATOM 562 O O . TRP A 1 73 ? 13.758 0.135 -6.227 1 93.12 73 TRP A O 1
ATOM 572 N N . PHE A 1 74 ? 13.125 -0.397 -8.281 1 95.56 74 PHE A N 1
ATOM 573 C CA . PHE A 1 74 ? 12.211 -1.477 -7.945 1 95.56 74 PHE A CA 1
ATOM 574 C C . PHE A 1 74 ? 12.352 -2.637 -8.922 1 95.56 74 PHE A C 1
ATOM 576 O O . PHE A 1 74 ? 12.516 -2.422 -10.125 1 95.56 74 PHE A O 1
ATOM 583 N N . VAL A 1 75 ? 12.242 -3.879 -8.344 1 97.94 75 VAL A N 1
ATOM 584 C CA . VAL A 1 75 ? 12.453 -5.059 -9.18 1 97.94 75 VAL A CA 1
ATOM 585 C C . VAL A 1 75 ? 11.242 -5.98 -9.094 1 97.94 75 VAL A C 1
ATOM 587 O O . VAL A 1 75 ? 10.695 -6.199 -8.008 1 97.94 75 VAL A O 1
ATOM 590 N N . LEU A 1 76 ? 10.812 -6.434 -10.25 1 98.44 76 LEU A N 1
ATOM 591 C CA . LEU A 1 76 ? 9.773 -7.453 -10.359 1 98.44 76 LEU A CA 1
ATOM 592 C C . LEU A 1 76 ? 10.352 -8.758 -10.906 1 98.44 76 LEU A C 1
ATOM 594 O O . LEU A 1 76 ? 10.805 -8.812 -12.047 1 98.44 76 LEU A O 1
ATOM 598 N N . ALA A 1 77 ? 10.414 -9.781 -10.117 1 98.56 77 ALA A N 1
ATOM 599 C CA . ALA A 1 77 ? 10.805 -11.117 -10.562 1 98.56 77 ALA A CA 1
ATOM 600 C C . ALA A 1 77 ? 9.586 -11.938 -10.977 1 98.56 77 ALA A C 1
ATOM 602 O O . ALA A 1 77 ? 8.883 -12.484 -10.125 1 98.56 77 ALA A O 1
ATOM 603 N N . CYS A 1 78 ? 9.422 -12.039 -12.266 1 97.75 78 CYS A N 1
ATOM 604 C CA . CYS A 1 78 ? 8.18 -12.586 -12.797 1 97.75 78 CYS A CA 1
ATOM 605 C C . CYS A 1 78 ? 8.461 -13.68 -13.82 1 97.75 78 CYS A C 1
ATOM 607 O O . CYS A 1 78 ? 7.777 -13.766 -14.844 1 97.75 78 CYS A O 1
ATOM 609 N N . THR A 1 79 ? 9.422 -14.508 -13.609 1 96.94 79 THR A N 1
ATOM 610 C CA . THR A 1 79 ? 9.711 -15.594 -14.539 1 96.94 79 THR A CA 1
ATOM 611 C C . THR A 1 79 ? 9 -16.875 -14.109 1 96.94 79 THR A C 1
ATOM 613 O O . THR A 1 79 ? 8.414 -16.938 -13.023 1 96.94 79 THR A O 1
ATOM 616 N N . ASN A 1 80 ? 9.047 -17.891 -15.016 1 94.94 80 ASN A N 1
ATOM 617 C CA . ASN A 1 80 ? 8.508 -19.203 -14.68 1 94.94 80 ASN A CA 1
ATOM 618 C C . ASN A 1 80 ? 9.586 -20.109 -14.078 1 94.94 80 ASN A C 1
ATOM 620 O O . ASN A 1 80 ? 9.375 -21.312 -13.945 1 94.94 80 ASN A O 1
ATOM 624 N N . ASP A 1 81 ? 10.703 -19.547 -13.781 1 96.38 81 ASP A N 1
ATOM 625 C CA . ASP A 1 81 ? 11.836 -20.25 -13.188 1 96.38 81 ASP A CA 1
ATOM 626 C C . ASP A 1 81 ? 12.07 -19.797 -11.75 1 96.38 81 ASP A C 1
ATOM 628 O O . ASP A 1 81 ? 12.633 -18.734 -11.516 1 96.38 81 ASP A O 1
ATOM 632 N N . ARG A 1 82 ? 11.742 -20.656 -10.805 1 96.38 82 ARG A N 1
ATOM 633 C CA . ARG A 1 82 ? 11.812 -20.328 -9.383 1 96.38 82 ARG A CA 1
ATOM 634 C C . ARG A 1 82 ? 13.242 -19.969 -8.977 1 96.38 82 ARG A C 1
ATOM 636 O O . ARG A 1 82 ? 13.453 -19.016 -8.219 1 96.38 82 ARG A O 1
ATOM 643 N N . ALA A 1 83 ? 14.133 -20.766 -9.461 1 97.56 83 ALA A N 1
ATOM 644 C CA . ALA A 1 83 ? 15.539 -20.531 -9.133 1 97.56 83 ALA A CA 1
ATOM 645 C C . ALA A 1 83 ? 16 -19.156 -9.625 1 97.56 83 ALA A C 1
ATOM 647 O O . ALA A 1 83 ? 16.75 -18.453 -8.938 1 97.56 83 ALA A O 1
ATOM 648 N N . LEU A 1 84 ? 15.578 -18.812 -10.781 1 97.75 84 LEU A N 1
ATOM 649 C CA . LEU A 1 84 ? 15.938 -17.516 -11.32 1 97.75 84 LEU A CA 1
ATOM 650 C C . LEU A 1 84 ? 15.305 -16.391 -10.5 1 97.75 84 LEU A C 1
ATOM 652 O O . LEU A 1 84 ? 15.953 -15.391 -10.195 1 97.75 84 LEU A O 1
ATOM 656 N N . ASN A 1 85 ? 14.062 -16.5 -10.156 1 98.12 85 ASN A N 1
ATOM 657 C CA . ASN A 1 85 ? 13.406 -15.508 -9.305 1 98.12 85 ASN A CA 1
ATOM 658 C C . ASN A 1 85 ? 14.156 -15.32 -7.988 1 98.12 85 ASN A C 1
ATOM 660 O O . ASN A 1 85 ? 14.336 -14.188 -7.531 1 98.12 85 ASN A O 1
ATOM 664 N N . GLU A 1 86 ? 14.578 -16.406 -7.418 1 97.5 86 GLU A N 1
ATOM 665 C CA . GLU A 1 86 ? 15.344 -16.344 -6.176 1 97.5 86 GLU A CA 1
ATOM 666 C C . GLU A 1 86 ? 16.656 -15.594 -6.367 1 97.5 86 GLU A C 1
ATOM 668 O O . GLU A 1 86 ? 17.047 -14.789 -5.523 1 97.5 86 GLU A O 1
ATOM 673 N N . GLN A 1 87 ? 17.312 -15.914 -7.43 1 97.81 87 GLN A N 1
ATOM 674 C CA . GLN A 1 87 ? 18.547 -15.227 -7.75 1 97.81 87 GLN A CA 1
ATOM 675 C C . GLN A 1 87 ? 18.328 -13.719 -7.895 1 97.81 87 GLN A C 1
ATOM 677 O O . GLN A 1 87 ? 19.109 -12.922 -7.379 1 97.81 87 GLN A O 1
ATOM 682 N N . VAL A 1 88 ? 17.297 -13.336 -8.609 1 98.25 88 VAL A N 1
ATOM 683 C CA . VAL A 1 88 ? 16.953 -11.93 -8.797 1 98.25 88 VAL A CA 1
ATOM 684 C C . VAL A 1 88 ? 16.719 -11.266 -7.441 1 98.25 88 VAL A C 1
ATOM 686 O O . VAL A 1 88 ? 17.219 -10.172 -7.191 1 98.25 88 VAL A O 1
ATOM 689 N N . ALA A 1 89 ? 16.047 -11.953 -6.582 1 97.25 89 ALA A N 1
ATOM 690 C CA . ALA A 1 89 ? 15.734 -11.43 -5.254 1 97.25 89 ALA A CA 1
ATOM 691 C C . ALA A 1 89 ? 17.016 -11.211 -4.445 1 97.25 89 ALA A C 1
ATOM 693 O O . ALA A 1 89 ? 17.156 -10.188 -3.771 1 97.25 89 ALA A O 1
ATOM 694 N N . ILE A 1 90 ? 17.875 -12.164 -4.496 1 96.38 90 ILE A N 1
ATOM 695 C CA . ILE A 1 90 ? 19.141 -12.094 -3.764 1 96.38 90 ILE A CA 1
ATOM 696 C C . ILE A 1 90 ? 19.938 -10.883 -4.23 1 96.38 90 ILE A C 1
ATOM 698 O O . ILE A 1 90 ? 20.453 -10.117 -3.41 1 96.38 90 ILE A O 1
ATOM 702 N N . ILE A 1 91 ? 20.031 -10.711 -5.516 1 96.56 91 ILE A N 1
ATOM 703 C CA . ILE A 1 91 ? 20.781 -9.609 -6.098 1 96.56 91 ILE A CA 1
ATOM 704 C C . ILE A 1 91 ? 20.125 -8.281 -5.723 1 96.56 91 ILE A C 1
ATOM 706 O O . ILE A 1 91 ? 20.812 -7.332 -5.324 1 96.56 91 ILE A O 1
ATOM 710 N N . ALA A 1 92 ? 18.797 -8.188 -5.852 1 94.69 92 ALA A N 1
ATOM 711 C CA . ALA A 1 92 ? 18.062 -6.973 -5.496 1 94.69 92 ALA A CA 1
ATOM 712 C C . ALA A 1 92 ? 18.297 -6.602 -4.035 1 94.69 92 ALA A C 1
ATOM 714 O O . ALA A 1 92 ? 18.516 -5.43 -3.713 1 94.69 92 ALA A O 1
ATOM 715 N N . ASN A 1 93 ? 18.219 -7.574 -3.178 1 90.25 93 ASN A N 1
ATOM 716 C CA . ASN A 1 93 ? 18.453 -7.352 -1.755 1 90.25 93 ASN A CA 1
ATOM 717 C C . ASN A 1 93 ? 19.859 -6.809 -1.488 1 90.25 93 ASN A C 1
ATOM 719 O O . ASN A 1 93 ? 20.016 -5.875 -0.703 1 90.25 93 ASN A O 1
ATOM 723 N N . LYS A 1 94 ? 20.812 -7.43 -2.15 1 89.12 94 LYS A N 1
ATOM 724 C CA . LYS A 1 94 ? 22.188 -6.961 -2.016 1 89.12 94 LYS A CA 1
ATOM 725 C C . LYS A 1 94 ? 22.312 -5.5 -2.439 1 89.12 94 LYS A C 1
ATOM 727 O O . LYS A 1 94 ? 23.078 -4.742 -1.844 1 89.12 94 LYS A O 1
ATOM 732 N N . ASN A 1 95 ? 21.578 -5.191 -3.438 1 88.44 95 ASN A N 1
ATOM 733 C CA . ASN A 1 95 ? 21.609 -3.83 -3.963 1 88.44 95 ASN A CA 1
ATOM 734 C C . ASN A 1 95 ? 20.672 -2.908 -3.18 1 88.44 95 ASN A C 1
ATOM 736 O O . ASN A 1 95 ? 20.516 -1.735 -3.523 1 88.44 95 ASN A O 1
ATOM 740 N N . LYS A 1 96 ? 19.938 -3.371 -2.156 1 83.69 96 LYS A N 1
ATOM 741 C CA . LYS A 1 96 ? 18.984 -2.625 -1.331 1 83.69 96 LYS A CA 1
ATOM 742 C C . LYS A 1 96 ? 17.797 -2.133 -2.16 1 83.69 96 LYS A C 1
ATOM 744 O O . LYS A 1 96 ? 17.312 -1.022 -1.949 1 83.69 96 LYS A O 1
ATOM 749 N N . GLN A 1 97 ? 17.484 -2.939 -3.17 1 90.31 97 GLN A N 1
ATOM 750 C CA . GLN A 1 97 ? 16.328 -2.641 -4.016 1 90.31 97 GLN A CA 1
ATOM 751 C C . GLN A 1 97 ? 15.094 -3.4 -3.551 1 90.31 97 GLN A C 1
ATOM 753 O O . GLN A 1 97 ? 15.188 -4.555 -3.127 1 90.31 97 GLN A O 1
ATOM 758 N N . LEU A 1 98 ? 13.977 -2.74 -3.635 1 93.44 98 LEU A N 1
ATOM 759 C CA . LEU A 1 98 ? 12.727 -3.441 -3.367 1 93.44 98 LEU A CA 1
ATOM 760 C C . LEU A 1 98 ? 12.445 -4.48 -4.449 1 93.44 98 LEU A C 1
ATOM 762 O O . LEU A 1 98 ? 12.648 -4.215 -5.637 1 93.44 98 LEU A O 1
ATOM 766 N N . CYS A 1 99 ? 12.016 -5.637 -3.973 1 96.75 99 CYS A N 1
ATOM 767 C CA . CYS A 1 99 ? 11.82 -6.703 -4.945 1 96.75 99 CYS A CA 1
ATOM 768 C C . CYS A 1 99 ? 10.508 -7.445 -4.688 1 96.75 99 CYS A C 1
ATOM 770 O O . CYS A 1 99 ? 10.203 -7.793 -3.545 1 96.75 99 CYS A O 1
ATOM 772 N N . TYR A 1 100 ? 9.758 -7.582 -5.754 1 97.5 100 TYR A N 1
ATOM 773 C CA . TYR A 1 100 ? 8.609 -8.477 -5.785 1 97.5 100 TYR A CA 1
ATOM 774 C C . TYR A 1 100 ? 8.961 -9.797 -6.461 1 97.5 100 TYR A C 1
ATOM 776 O O . TYR A 1 100 ? 9.539 -9.812 -7.551 1 97.5 100 TYR A O 1
ATOM 784 N N . VAL A 1 101 ? 8.609 -10.875 -5.754 1 97.81 101 VAL A N 1
ATOM 785 C CA . VAL A 1 101 ? 8.828 -12.211 -6.281 1 97.81 101 VAL A CA 1
ATOM 786 C C . VAL A 1 101 ? 7.492 -12.898 -6.543 1 97.81 101 VAL A C 1
ATOM 788 O O . VAL A 1 101 ? 6.805 -13.305 -5.602 1 97.81 101 VAL A O 1
ATOM 791 N N . ALA A 1 102 ? 7.195 -13.125 -7.777 1 95.25 102 ALA A N 1
ATOM 792 C CA . ALA A 1 102 ? 5.848 -13.492 -8.211 1 95.25 102 ALA A CA 1
ATOM 793 C C . ALA A 1 102 ? 5.422 -14.82 -7.586 1 95.25 102 ALA A C 1
ATOM 795 O O . ALA A 1 102 ? 4.25 -15.008 -7.254 1 95.25 102 ALA A O 1
ATOM 796 N N . ASP A 1 103 ? 6.352 -15.734 -7.398 1 93.12 103 ASP A N 1
ATOM 797 C CA . ASP A 1 103 ? 5.949 -17.062 -6.973 1 93.12 103 ASP A CA 1
ATOM 798 C C . ASP A 1 103 ? 6.309 -17.312 -5.508 1 93.12 103 ASP A C 1
ATOM 800 O O . ASP A 1 103 ? 6.211 -18.438 -5.016 1 93.12 103 ASP A O 1
ATOM 804 N N . ASP A 1 104 ? 6.738 -16.25 -4.82 1 92.31 104 ASP A N 1
ATOM 805 C CA . ASP A 1 104 ? 7.141 -16.406 -3.428 1 92.31 104 ASP A CA 1
ATOM 806 C C . ASP A 1 104 ? 6.828 -15.156 -2.615 1 92.31 104 ASP A C 1
ATOM 808 O O . ASP A 1 104 ? 7.723 -14.352 -2.34 1 92.31 104 ASP A O 1
ATOM 812 N N . PRO A 1 105 ? 5.652 -15.047 -2.135 1 87.31 105 PRO A N 1
ATOM 813 C CA . PRO A 1 105 ? 5.258 -13.875 -1.352 1 87.31 105 PRO A CA 1
ATOM 814 C C . PRO A 1 105 ? 6.09 -13.711 -0.079 1 87.31 105 PRO A C 1
ATOM 816 O O . PRO A 1 105 ? 6.344 -12.586 0.354 1 87.31 105 PRO A O 1
ATOM 819 N N . GLN A 1 106 ? 6.555 -14.758 0.465 1 85.88 106 GLN A N 1
ATOM 820 C CA . GLN A 1 106 ? 7.301 -14.703 1.718 1 85.88 106 GLN A CA 1
ATOM 821 C C . GLN A 1 106 ? 8.68 -14.078 1.511 1 85.88 106 GLN A C 1
ATOM 823 O O . GLN A 1 106 ? 9.211 -13.414 2.406 1 85.88 106 GLN A O 1
ATOM 828 N N . SER A 1 107 ? 9.148 -14.297 0.315 1 89.19 107 SER A N 1
ATOM 829 C CA . SER A 1 107 ? 10.469 -13.758 0.01 1 89.19 107 SER A CA 1
ATOM 830 C C . SER A 1 107 ? 10.367 -12.383 -0.656 1 89.19 107 SER A C 1
ATOM 832 O O . SER A 1 107 ? 11.383 -11.789 -1.018 1 89.19 107 SER A O 1
ATOM 834 N N . SER A 1 108 ? 9.18 -11.914 -0.812 1 95.25 108 SER A N 1
ATOM 835 C CA . SER A 1 108 ? 8.953 -10.625 -1.462 1 95.25 108 SER A CA 1
ATOM 836 C C . SER A 1 108 ? 9.016 -9.477 -0.455 1 95.25 108 SER A C 1
ATOM 838 O O . SER A 1 108 ? 8.531 -9.609 0.67 1 95.25 108 SER A O 1
ATOM 840 N N . ASP A 1 109 ? 9.648 -8.398 -0.876 1 95.06 109 ASP A N 1
ATOM 841 C CA . ASP A 1 109 ? 9.609 -7.188 -0.065 1 95.06 109 ASP A CA 1
ATOM 842 C C . ASP A 1 109 ? 8.219 -6.551 -0.09 1 95.06 109 ASP A C 1
ATOM 844 O O . ASP A 1 109 ? 7.871 -5.781 0.807 1 95.06 109 ASP A O 1
ATOM 848 N N . VAL A 1 110 ? 7.504 -6.898 -1.183 1 95.44 110 VAL A N 1
ATOM 849 C CA . VAL A 1 110 ? 6.18 -6.316 -1.358 1 95.44 110 VAL A CA 1
ATOM 850 C C . VAL A 1 110 ? 5.227 -7.359 -1.936 1 95.44 110 VAL A C 1
ATOM 852 O O . VAL A 1 110 ? 5.652 -8.281 -2.639 1 95.44 110 VAL A O 1
ATOM 855 N N . THR A 1 111 ? 4.047 -7.207 -1.599 1 94.5 111 THR A N 1
ATOM 856 C CA . THR A 1 111 ? 2.961 -7.883 -2.299 1 94.5 111 THR A CA 1
ATOM 857 C C . THR A 1 111 ? 1.903 -6.875 -2.75 1 94.5 111 THR A C 1
ATOM 859 O O . THR A 1 111 ? 1.939 -5.711 -2.352 1 94.5 111 THR A O 1
ATOM 862 N N . PHE A 1 112 ? 1.075 -7.328 -3.588 1 94.94 112 PHE A N 1
ATOM 863 C CA . PHE A 1 112 ? 0.09 -6.414 -4.156 1 94.94 112 PHE A CA 1
ATOM 864 C C . PHE A 1 112 ? -1.317 -6.789 -3.709 1 94.94 112 PHE A C 1
ATOM 866 O O . PHE A 1 112 ? -1.771 -7.91 -3.941 1 94.94 112 PHE A O 1
ATOM 873 N N . PRO A 1 113 ? -2.023 -5.816 -3.068 1 95.56 113 PRO A N 1
ATOM 874 C CA . PRO A 1 113 ? -3.434 -6.043 -2.748 1 95.56 113 PRO A CA 1
ATOM 875 C C . PRO A 1 113 ? -4.34 -5.961 -3.977 1 95.56 113 PRO A C 1
ATOM 877 O O . PRO A 1 113 ? -3.887 -5.574 -5.055 1 95.56 113 PRO A O 1
ATOM 880 N N . VAL A 1 114 ? -5.547 -6.457 -3.828 1 94.19 114 VAL A N 1
ATOM 881 C CA . VAL A 1 114 ? -6.52 -6.133 -4.867 1 94.19 114 VAL A CA 1
ATOM 882 C C . VAL A 1 114 ? -6.887 -4.652 -4.789 1 94.19 114 VAL A C 1
ATOM 884 O O . VAL A 1 114 ? -6.988 -4.09 -3.697 1 94.19 114 VAL A O 1
ATOM 887 N N . VAL A 1 115 ? -7.09 -4.059 -5.949 1 95.19 115 VAL A N 1
ATOM 888 C CA . VAL A 1 115 ? -7.258 -2.609 -5.977 1 95.19 115 VAL A CA 1
ATOM 889 C C . VAL A 1 115 ? -8.438 -2.24 -6.871 1 95.19 115 VAL A C 1
ATOM 891 O O . VAL A 1 115 ? -8.648 -2.859 -7.918 1 95.19 115 VAL A O 1
ATOM 894 N N . LYS A 1 116 ? -9.133 -1.296 -6.504 1 93.25 116 LYS A N 1
ATOM 895 C CA . LYS A 1 116 ? -10.156 -0.654 -7.328 1 93.25 116 LYS A CA 1
ATOM 896 C C . LYS A 1 116 ? -10.125 0.862 -7.164 1 93.25 116 LYS A C 1
ATOM 898 O O . LYS A 1 116 ? -9.773 1.368 -6.094 1 93.25 116 LYS A O 1
ATOM 903 N N . HIS A 1 117 ? -10.523 1.464 -8.227 1 89.25 117 HIS A N 1
ATOM 904 C CA . HIS A 1 117 ? -10.578 2.922 -8.234 1 89.25 117 HIS A CA 1
ATOM 905 C C . HIS A 1 117 ? -12.008 3.418 -8.43 1 89.25 117 HIS A C 1
ATOM 907 O O . HIS A 1 117 ? -12.781 2.824 -9.18 1 89.25 117 HIS A O 1
ATOM 913 N N . LYS A 1 118 ? -12.312 4.367 -7.727 1 87.94 118 LYS A N 1
ATOM 914 C CA . LYS A 1 118 ? -13.516 5.164 -7.953 1 87.94 118 LYS A CA 1
ATOM 915 C C . LYS A 1 118 ? -13.188 6.656 -7.973 1 87.94 118 LYS A C 1
ATOM 917 O O . LYS A 1 118 ? -13.086 7.289 -6.918 1 87.94 118 LYS A O 1
ATOM 922 N N . GLY A 1 119 ? -13.062 7.129 -9.297 1 83.19 119 GLY A N 1
ATOM 923 C CA . GLY A 1 119 ? -12.508 8.469 -9.406 1 83.19 119 GLY A CA 1
ATOM 924 C C . GLY A 1 119 ? -11.102 8.586 -8.859 1 83.19 119 GLY A C 1
ATOM 925 O O . GLY A 1 119 ? -10.227 7.793 -9.211 1 83.19 119 GLY A O 1
ATOM 926 N N . ALA A 1 120 ? -10.938 9.555 -7.949 1 85.12 120 ALA A N 1
ATOM 927 C CA . ALA A 1 120 ? -9.617 9.797 -7.379 1 85.12 120 ALA A CA 1
ATOM 928 C C . ALA A 1 120 ? -9.375 8.898 -6.164 1 85.12 120 ALA A C 1
ATOM 930 O O . ALA A 1 120 ? -8.273 8.883 -5.609 1 85.12 120 ALA A O 1
ATOM 931 N N . ILE A 1 121 ? -10.391 8.141 -5.809 1 90.75 121 ILE A N 1
ATOM 932 C CA . ILE A 1 121 ? -10.281 7.297 -4.625 1 90.75 121 ILE A CA 1
ATOM 933 C C . ILE A 1 121 ? -9.711 5.934 -5.008 1 90.75 121 ILE A C 1
ATOM 935 O O . ILE A 1 121 ? -10.109 5.348 -6.016 1 90.75 121 ILE A O 1
ATOM 939 N N . THR A 1 122 ? -8.758 5.504 -4.312 1 93.88 122 THR A N 1
ATOM 940 C CA . THR A 1 122 ? -8.195 4.168 -4.457 1 93.88 122 THR A CA 1
ATOM 941 C C . THR A 1 122 ? -8.508 3.316 -3.229 1 93.88 122 THR A C 1
ATOM 943 O O . THR A 1 122 ? -8.234 3.729 -2.098 1 93.88 122 THR A O 1
ATOM 946 N N . VAL A 1 123 ? -9.094 2.186 -3.436 1 94.88 123 VAL A N 1
ATOM 947 C CA . VAL A 1 123 ? -9.352 1.231 -2.361 1 94.88 123 VAL A CA 1
ATOM 948 C C . VAL A 1 123 ? -8.539 -0.042 -2.596 1 94.88 123 VAL A C 1
ATOM 950 O O . VAL A 1 123 ? -8.562 -0.607 -3.693 1 94.88 123 VAL A O 1
ATOM 953 N N . ALA A 1 124 ? -7.785 -0.378 -1.63 1 96.5 124 ALA A N 1
ATOM 954 C CA . ALA A 1 124 ? -6.98 -1.599 -1.67 1 96.5 124 ALA A CA 1
ATOM 955 C C . ALA A 1 124 ? -7.391 -2.561 -0.559 1 96.5 124 ALA A C 1
ATOM 957 O O . ALA A 1 124 ? -7.691 -2.137 0.56 1 96.5 124 ALA A O 1
ATOM 958 N N . LEU A 1 125 ? -7.434 -3.811 -0.85 1 95.06 125 LEU A N 1
ATOM 959 C CA . LEU A 1 125 ? -7.863 -4.82 0.114 1 95.06 125 LEU A CA 1
ATOM 960 C C . LEU A 1 125 ? -6.965 -6.051 0.048 1 95.06 125 LEU A C 1
ATOM 962 O O . LEU A 1 125 ? -6.641 -6.527 -1.04 1 95.06 125 LEU A O 1
ATOM 966 N N . SER A 1 126 ? -6.531 -6.496 1.164 1 93.31 126 SER A N 1
ATOM 967 C CA . SER A 1 126 ? -5.699 -7.688 1.272 1 93.31 126 SER A CA 1
ATOM 968 C C . SER A 1 126 ? -6.246 -8.656 2.316 1 93.31 126 SER A C 1
ATOM 970 O O . SER A 1 126 ? -6.711 -8.234 3.379 1 93.31 126 SER A O 1
ATOM 972 N N . THR A 1 127 ? -6.219 -9.922 1.989 1 86.81 127 THR A N 1
ATOM 973 C CA . THR A 1 127 ? -6.594 -10.953 2.951 1 86.81 127 THR A CA 1
ATOM 974 C C . THR A 1 127 ? -5.352 -11.625 3.535 1 86.81 127 THR A C 1
ATOM 976 O O . THR A 1 127 ? -5.445 -12.703 4.137 1 86.81 127 THR A O 1
ATOM 979 N N . GLY A 1 128 ? -4.16 -11.078 3.244 1 79.12 128 GLY A N 1
ATOM 980 C CA . GLY A 1 128 ? -2.928 -11.688 3.715 1 79.12 128 GLY A CA 1
ATOM 981 C C . GLY A 1 128 ? -2.656 -13.047 3.088 1 79.12 128 GLY A C 1
ATOM 982 O O . GLY A 1 128 ? -2.133 -13.945 3.746 1 79.12 128 GLY A O 1
ATOM 983 N N . GLY A 1 129 ? -3.121 -13.266 1.876 1 73.44 129 GLY A N 1
ATOM 984 C CA . GLY A 1 129 ? -2.881 -14.508 1.158 1 73.44 129 GLY A CA 1
ATOM 985 C C . GLY A 1 129 ? -3.947 -15.555 1.41 1 73.44 129 GLY A C 1
ATOM 986 O O . GLY A 1 129 ? -3.951 -16.609 0.769 1 73.44 129 GLY A O 1
ATOM 987 N N . ALA A 1 130 ? -4.938 -15.273 2.193 1 72.19 130 ALA A N 1
ATOM 988 C CA . ALA A 1 130 ? -5.918 -16.281 2.582 1 72.19 130 ALA A CA 1
ATOM 989 C C . ALA A 1 130 ? -6.879 -16.578 1.436 1 72.19 130 ALA A C 1
ATOM 991 O O . ALA A 1 130 ? -7.238 -17.734 1.204 1 72.19 130 ALA A O 1
ATOM 992 N N . SER A 1 131 ? -7.332 -15.57 0.753 1 79.38 131 SER A N 1
ATOM 993 C CA . SER A 1 131 ? -8.289 -15.805 -0.325 1 79.38 131 SER A CA 1
ATOM 994 C C . SER A 1 131 ? -8.289 -14.656 -1.325 1 79.38 131 SER A C 1
ATOM 996 O O . SER A 1 131 ? -8.992 -13.664 -1.137 1 79.38 131 SER A O 1
ATOM 998 N N . PRO A 1 132 ? -7.562 -14.789 -2.342 1 79.62 132 PRO A N 1
ATOM 999 C CA . PRO A 1 132 ? -7.582 -13.75 -3.377 1 79.62 132 PRO A CA 1
ATOM 1000 C C . PRO A 1 132 ? -8.977 -13.523 -3.963 1 79.62 132 PRO A C 1
ATOM 1002 O O . PRO A 1 132 ? -9.352 -12.383 -4.25 1 79.62 132 PRO A O 1
ATOM 1005 N N . THR A 1 133 ? -9.703 -14.625 -4.125 1 82.69 133 THR A N 1
ATOM 1006 C CA . THR A 1 133 ? -11.047 -14.539 -4.68 1 82.69 133 THR A CA 1
ATOM 1007 C C . THR A 1 133 ? -11.969 -13.734 -3.76 1 82.69 133 THR A C 1
ATOM 1009 O O . THR A 1 133 ? -12.727 -12.883 -4.223 1 82.69 133 THR A O 1
ATOM 1012 N N . LEU A 1 134 ? -11.875 -14.008 -2.529 1 84.75 134 LEU A N 1
ATOM 1013 C CA . LEU A 1 134 ? -12.672 -13.242 -1.574 1 84.75 134 LEU A CA 1
ATOM 1014 C C . LEU A 1 134 ? -12.289 -11.766 -1.598 1 84.75 134 LEU A C 1
ATOM 1016 O O . LEU A 1 134 ? -13.156 -10.898 -1.52 1 84.75 134 LEU A O 1
ATOM 1020 N N . ALA A 1 135 ? -11 -11.523 -1.617 1 87.94 135 ALA A N 1
ATOM 1021 C CA . ALA A 1 135 ? -10.523 -10.141 -1.655 1 87.94 135 ALA A CA 1
ATOM 1022 C C . ALA A 1 135 ? -11.172 -9.375 -2.803 1 87.94 135 ALA A C 1
ATOM 1024 O O . ALA A 1 135 ? -11.664 -8.258 -2.613 1 87.94 135 ALA A O 1
ATOM 1025 N N . ARG A 1 136 ? -11.266 -10 -3.898 1 88.81 136 ARG A N 1
ATOM 1026 C CA . ARG A 1 136 ? -11.82 -9.352 -5.082 1 88.81 136 ARG A CA 1
ATOM 1027 C C . ARG A 1 136 ? -13.32 -9.125 -4.926 1 88.81 136 ARG A C 1
ATOM 1029 O O . ARG A 1 136 ? -13.82 -8.039 -5.219 1 88.81 136 ARG A O 1
ATOM 1036 N N . THR A 1 137 ? -13.984 -10.125 -4.535 1 85.44 137 THR A N 1
ATOM 1037 C CA . THR A 1 137 ? -15.438 -10.039 -4.391 1 85.44 137 THR A CA 1
ATOM 1038 C C . THR A 1 137 ? -15.812 -9 -3.336 1 85.44 137 THR A C 1
ATOM 1040 O O . THR A 1 137 ? -16.719 -8.188 -3.551 1 85.44 137 THR A O 1
ATOM 1043 N N . LEU A 1 138 ? -15.125 -9.031 -2.285 1 87.81 138 LEU A N 1
ATOM 1044 C CA . LEU A 1 138 ? -15.391 -8.086 -1.208 1 87.81 138 LEU A CA 1
ATOM 1045 C C . LEU A 1 138 ? -15.117 -6.656 -1.662 1 87.81 138 LEU A C 1
ATOM 1047 O O . LEU A 1 138 ? -15.898 -5.746 -1.37 1 87.81 138 LEU A O 1
ATOM 1051 N N . LEU A 1 139 ? -14.023 -6.477 -2.297 1 90.88 139 LEU A N 1
ATOM 1052 C CA . LEU A 1 139 ? -13.688 -5.148 -2.797 1 90.88 139 LEU A CA 1
ATOM 1053 C C . LEU A 1 139 ? -14.734 -4.656 -3.793 1 90.88 139 LEU A C 1
ATOM 1055 O O . LEU A 1 139 ? -15.109 -3.482 -3.775 1 90.88 139 LEU A O 1
ATOM 1059 N N . GLU A 1 140 ? -15.188 -5.582 -4.609 1 88.31 140 GLU A N 1
ATOM 1060 C CA . GLU A 1 140 ? -16.25 -5.23 -5.547 1 88.31 140 GLU A CA 1
ATOM 1061 C C . GLU A 1 140 ? -17.5 -4.77 -4.816 1 88.31 140 GLU A C 1
ATOM 1063 O O . GLU A 1 140 ? -18.109 -3.77 -5.191 1 88.31 140 GLU A O 1
ATOM 1068 N N . GLU A 1 141 ? -17.797 -5.438 -3.891 1 83.75 141 GLU A N 1
ATOM 1069 C CA . GLU A 1 141 ? -18.969 -5.082 -3.086 1 83.75 141 GLU A CA 1
ATOM 1070 C C . GLU A 1 141 ? -18.766 -3.73 -2.402 1 83.75 141 GLU A C 1
ATOM 1072 O O . GLU A 1 141 ? -19.672 -2.893 -2.404 1 83.75 141 GLU A O 1
ATOM 1077 N N . ILE A 1 142 ? -17.641 -3.529 -1.866 1 86.25 142 ILE A N 1
ATOM 1078 C CA . ILE A 1 142 ? -17.297 -2.301 -1.16 1 86.25 142 ILE A CA 1
ATOM 1079 C C . ILE A 1 142 ? -17.406 -1.11 -2.111 1 86.25 142 ILE A C 1
ATOM 1081 O O . ILE A 1 142 ? -18.062 -0.116 -1.797 1 86.25 142 ILE A O 1
ATOM 1085 N N . VAL A 1 143 ? -16.828 -1.243 -3.188 1 87.56 143 VAL A N 1
ATOM 1086 C CA . VAL A 1 143 ? -16.766 -0.148 -4.148 1 87.56 143 VAL A CA 1
ATOM 1087 C C . VAL A 1 143 ? -18.156 0.106 -4.719 1 87.56 143 VAL A C 1
ATOM 1089 O O . VAL A 1 143 ? -18.531 1.252 -4.984 1 87.56 143 VAL A O 1
ATOM 1092 N N . SER A 1 144 ? -18.953 -0.956 -4.844 1 85 144 SER A N 1
ATOM 1093 C CA . SER A 1 144 ? -20.297 -0.817 -5.375 1 85 144 SER A CA 1
ATOM 1094 C C . SER A 1 144 ? -21.188 -0.015 -4.43 1 85 144 SER A C 1
ATOM 1096 O O . SER A 1 144 ? -22.172 0.59 -4.855 1 85 144 SER A O 1
ATOM 1098 N N . HIS A 1 145 ? -20.844 0.056 -3.197 1 82.38 145 HIS A N 1
ATOM 1099 C CA . HIS A 1 145 ? -21.641 0.774 -2.199 1 82.38 145 HIS A CA 1
ATOM 1100 C C . HIS A 1 145 ? -21.172 2.223 -2.076 1 82.38 145 HIS A C 1
ATOM 1102 O O . HIS A 1 145 ? -21.844 3.037 -1.43 1 82.38 145 HIS A O 1
ATOM 1108 N N . MET A 1 146 ? -20.125 2.551 -2.67 1 85 146 MET A N 1
ATOM 1109 C CA . MET A 1 146 ? -19.656 3.932 -2.662 1 85 146 MET A CA 1
ATOM 1110 C C . MET A 1 146 ? -20.516 4.801 -3.582 1 85 146 MET A C 1
ATOM 1112 O O . MET A 1 146 ? -21.031 4.32 -4.59 1 85 146 MET A O 1
ATOM 1116 N N . PRO A 1 147 ? -20.672 6.078 -3.186 1 84.06 147 PRO A N 1
ATOM 1117 C CA . PRO A 1 147 ? -21.453 6.973 -4.047 1 84.06 147 PRO A CA 1
ATOM 1118 C C . PRO A 1 147 ? -20.875 7.082 -5.457 1 84.06 147 PRO A C 1
ATOM 1120 O O . PRO A 1 147 ? -19.641 7.066 -5.629 1 84.06 147 PRO A O 1
ATOM 1123 N N . ASP A 1 148 ? -21.719 7.266 -6.426 1 85.19 148 ASP A N 1
ATOM 1124 C CA . ASP A 1 148 ? -21.297 7.352 -7.824 1 85.19 148 ASP A CA 1
ATOM 1125 C C . ASP A 1 148 ? -20.641 8.695 -8.125 1 85.19 148 ASP A C 1
ATOM 1127 O O . ASP A 1 148 ? -19.906 8.828 -9.109 1 85.19 148 ASP A O 1
ATOM 1131 N N . ASP A 1 149 ? -20.922 9.648 -7.301 1 87.38 149 ASP A N 1
ATOM 1132 C CA . ASP A 1 149 ? -20.422 10.992 -7.578 1 87.38 149 ASP A CA 1
ATOM 1133 C C . ASP A 1 149 ? -19.25 11.336 -6.656 1 87.38 149 ASP A C 1
ATOM 1135 O O . ASP A 1 149 ? -19.141 12.469 -6.176 1 87.38 149 ASP A O 1
ATOM 1139 N N . MET A 1 150 ? -18.422 10.398 -6.418 1 86.25 150 MET A N 1
ATOM 1140 C CA . MET A 1 150 ? -17.312 10.594 -5.496 1 86.25 150 MET A CA 1
ATOM 1141 C C . MET A 1 150 ? -16.406 11.719 -5.973 1 86.25 150 MET A C 1
ATOM 1143 O O . MET A 1 150 ? -15.875 12.484 -5.16 1 86.25 150 MET A O 1
ATOM 1147 N N . ASP A 1 151 ? -16.266 11.828 -7.277 1 87.06 151 ASP A N 1
ATOM 1148 C CA . ASP A 1 151 ? -15.422 12.883 -7.809 1 87.06 151 ASP A CA 1
ATOM 1149 C C . ASP A 1 151 ? -15.977 14.266 -7.453 1 87.06 151 ASP A C 1
ATOM 1151 O O . ASP A 1 151 ? -15.227 15.148 -7.043 1 87.06 151 ASP A O 1
ATOM 1155 N N . GLU A 1 152 ? -17.219 14.375 -7.637 1 89.31 152 GLU A N 1
ATOM 1156 C CA . GLU A 1 152 ? -17.875 15.641 -7.293 1 89.31 152 GLU A CA 1
ATOM 1157 C C . GLU A 1 152 ? -17.766 15.922 -5.797 1 89.31 152 GLU A C 1
ATOM 1159 O O . GLU A 1 152 ? -17.547 17.062 -5.387 1 89.31 152 GLU A O 1
ATOM 1164 N N . ILE A 1 153 ? -17.906 14.922 -5.074 1 88.81 153 ILE A N 1
ATOM 1165 C CA . ILE A 1 153 ? -17.812 15.047 -3.625 1 88.81 153 ILE A CA 1
ATOM 1166 C C . ILE A 1 153 ? -16.406 15.477 -3.23 1 88.81 153 ILE A C 1
ATOM 1168 O O . ILE A 1 153 ? -16.234 16.375 -2.396 1 88.81 153 ILE A O 1
ATOM 1172 N N . LEU A 1 154 ? -15.445 14.93 -3.828 1 87.19 154 LEU A N 1
ATOM 1173 C CA . LEU A 1 154 ? -14.055 15.258 -3.518 1 87.19 154 LEU A CA 1
ATOM 1174 C C . LEU A 1 154 ? -13.742 16.703 -3.879 1 87.19 154 LEU A C 1
ATOM 1176 O O . LEU A 1 154 ? -13.039 17.391 -3.143 1 87.19 154 LEU A O 1
ATOM 1180 N N . VAL A 1 155 ? -14.273 17.109 -4.969 1 88.06 155 VAL A N 1
ATOM 1181 C CA . VAL A 1 155 ? -14.086 18.5 -5.387 1 88.06 155 VAL A CA 1
ATOM 1182 C C . VAL A 1 155 ? -14.727 19.438 -4.363 1 88.06 155 VAL A C 1
ATOM 1184 O O . VAL A 1 155 ? -14.117 20.422 -3.955 1 88.06 155 VAL A O 1
ATOM 1187 N N . PHE A 1 156 ? -15.891 19.062 -3.967 1 91.25 156 PHE A N 1
ATOM 1188 C CA . PHE A 1 156 ? -16.594 19.859 -2.961 1 91.25 156 PHE A CA 1
ATOM 1189 C C . PHE A 1 156 ? -15.781 19.938 -1.673 1 91.25 156 PHE A C 1
ATOM 1191 O O . PHE A 1 156 ? -15.602 21.016 -1.115 1 91.25 156 PHE A O 1
ATOM 1198 N N . LEU A 1 157 ? -15.297 18.859 -1.272 1 88.94 157 LEU A N 1
ATOM 1199 C CA . LEU A 1 157 ? -14.57 18.828 -0.009 1 88.94 157 LEU A CA 1
ATOM 1200 C C . LEU A 1 157 ? -13.273 19.609 -0.107 1 88.94 157 LEU A C 1
ATOM 1202 O O . LEU A 1 157 ? -12.883 20.297 0.846 1 88.94 157 LEU A O 1
ATOM 1206 N N . ALA A 1 158 ? -12.641 19.5 -1.212 1 86.69 158 ALA A N 1
ATOM 1207 C CA . ALA A 1 158 ? -11.422 20.281 -1.422 1 86.69 158 ALA A CA 1
ATOM 1208 C C . ALA A 1 158 ? -11.711 21.781 -1.383 1 86.69 158 ALA A C 1
ATOM 1210 O O . ALA A 1 158 ? -10.992 22.547 -0.727 1 86.69 158 ALA A O 1
ATOM 1211 N N . GLU A 1 159 ? -12.75 22.156 -2.025 1 90.5 159 GLU A N 1
ATOM 1212 C CA . GLU A 1 159 ? -13.148 23.547 -2.037 1 90.5 159 GLU A CA 1
ATOM 1213 C C . GLU A 1 159 ? -13.578 24.016 -0.646 1 90.5 159 GLU A C 1
ATOM 1215 O O . GLU A 1 159 ? -13.234 25.125 -0.226 1 90.5 159 GLU A O 1
ATOM 1220 N N . ALA A 1 160 ? -14.328 23.172 -0.081 1 91.81 160 ALA A N 1
ATOM 1221 C CA . ALA A 1 160 ? -14.797 23.469 1.269 1 91.81 160 ALA A CA 1
ATOM 1222 C C . ALA A 1 160 ? -13.625 23.656 2.227 1 91.81 160 ALA A C 1
ATOM 1224 O O . ALA A 1 160 ? -13.641 24.547 3.082 1 91.81 160 ALA A O 1
ATOM 1225 N N . ARG A 1 161 ? -12.617 22.781 2.096 1 88.19 161 ARG A N 1
ATOM 1226 C CA . ARG A 1 161 ? -11.438 22.875 2.951 1 88.19 161 ARG A CA 1
ATOM 1227 C C . ARG A 1 161 ? -10.758 24.234 2.791 1 88.19 161 ARG A C 1
ATOM 1229 O O . ARG A 1 161 ? -10.391 24.875 3.779 1 88.19 161 ARG A O 1
ATOM 1236 N N . VAL A 1 162 ? -10.641 24.688 1.606 1 89.69 162 VAL A N 1
ATOM 1237 C CA . VAL A 1 162 ? -10.016 25.984 1.319 1 89.69 162 VAL A CA 1
ATOM 1238 C C . VAL A 1 162 ? -10.844 27.109 1.94 1 89.69 162 VAL A C 1
ATOM 1240 O O . VAL A 1 162 ? -10.297 27.969 2.627 1 89.69 162 VAL A O 1
ATOM 1243 N N . LYS A 1 163 ? -12.078 27.047 1.758 1 92.69 163 LYS A N 1
ATOM 1244 C CA . LYS A 1 163 ? -12.977 28.094 2.262 1 92.69 163 LYS A CA 1
ATOM 1245 C C . LYS A 1 163 ? -12.961 28.125 3.787 1 92.69 163 LYS A C 1
ATOM 1247 O O . LYS A 1 163 ? -12.891 29.203 4.383 1 92.69 163 LYS A O 1
ATOM 1252 N N . VAL A 1 164 ? -13.023 26.984 4.383 1 92.75 164 VAL A N 1
ATOM 1253 C CA . VAL A 1 164 ? -13.031 26.875 5.836 1 92.75 164 VAL A CA 1
ATOM 1254 C C . VAL A 1 164 ? -11.727 27.422 6.406 1 92.75 164 VAL A C 1
ATOM 1256 O O . VAL A 1 164 ? -11.727 28.172 7.383 1 92.75 164 VAL A O 1
ATOM 1259 N N . LYS A 1 165 ? -10.664 27.047 5.793 1 90.56 165 LYS A N 1
ATOM 1260 C CA . LYS A 1 165 ? -9.359 27.516 6.25 1 90.56 165 LYS A CA 1
ATOM 1261 C C . LYS A 1 165 ? -9.234 29.031 6.113 1 90.56 165 LYS A C 1
ATOM 1263 O O . LYS A 1 165 ? -8.625 29.688 6.965 1 90.56 165 LYS A O 1
ATOM 1268 N N . GLN A 1 166 ? -9.852 29.625 5.145 1 92.5 166 GLN A N 1
ATOM 1269 C CA . GLN A 1 166 ? -9.773 31.047 4.855 1 92.5 166 GLN A CA 1
ATOM 1270 C C . GLN A 1 166 ? -10.711 31.844 5.758 1 92.5 166 GLN A C 1
ATOM 1272 O O . GLN A 1 166 ? -10.383 32.969 6.164 1 92.5 166 GLN A O 1
ATOM 1277 N N . ARG A 1 167 ? -11.758 31.25 6.145 1 92.94 167 ARG A N 1
ATOM 1278 C CA . ARG A 1 167 ? -12.828 32.031 6.738 1 92.94 167 ARG A CA 1
ATOM 1279 C C . ARG A 1 167 ? -12.922 31.797 8.242 1 92.94 167 ARG A C 1
ATOM 1281 O O . ARG A 1 167 ? -13.523 32.594 8.969 1 92.94 167 ARG A O 1
ATOM 1288 N N . ILE A 1 168 ? -12.398 30.703 8.641 1 91.94 168 ILE A N 1
ATOM 1289 C CA . ILE A 1 168 ? -12.492 30.375 10.062 1 91.94 168 ILE A CA 1
ATOM 1290 C C . ILE A 1 168 ? -11.094 30.359 10.68 1 91.94 168 ILE A C 1
ATOM 1292 O O . ILE A 1 168 ? -10.234 29.578 10.281 1 91.94 168 ILE A O 1
ATOM 1296 N N . ALA A 1 169 ? -10.852 31.156 11.727 1 88.19 169 ALA A N 1
ATOM 1297 C CA . ALA A 1 169 ? -9.531 31.328 12.336 1 88.19 169 ALA A CA 1
ATOM 1298 C C . ALA A 1 169 ? -9.25 30.219 13.352 1 88.19 169 ALA A C 1
ATOM 1300 O O . ALA A 1 169 ? -8.133 29.703 13.414 1 88.19 169 ALA A O 1
ATOM 1301 N N . ASP A 1 170 ? -10.195 29.875 14.102 1 90.31 170 ASP A N 1
ATOM 1302 C CA . ASP A 1 170 ? -10.023 28.906 15.18 1 90.31 170 ASP A CA 1
ATOM 1303 C C . ASP A 1 170 ? -9.781 27.5 14.633 1 90.31 170 ASP A C 1
ATOM 1305 O O . ASP A 1 170 ? -10.625 26.953 13.922 1 90.31 170 ASP A O 1
ATOM 1309 N N . GLU A 1 171 ? -8.711 26.859 14.977 1 89.25 171 GLU A N 1
ATOM 1310 C CA . GLU A 1 171 ? -8.305 25.562 14.453 1 89.25 171 GLU A CA 1
ATOM 1311 C C . GLU A 1 171 ? -9.258 24.453 14.906 1 89.25 171 GLU A C 1
ATOM 1313 O O . GLU A 1 171 ? -9.555 23.531 14.148 1 89.25 171 GLU A O 1
ATOM 1318 N N . SER A 1 172 ? -9.688 24.5 16.109 1 90.25 172 SER A N 1
ATOM 1319 C CA . SER A 1 172 ? -10.594 23.484 16.641 1 90.25 172 SER A CA 1
ATOM 1320 C C . SER A 1 172 ? -11.922 23.484 15.891 1 90.25 172 SER A C 1
ATOM 1322 O O . SER A 1 172 ? -12.453 22.438 15.555 1 90.25 172 SER A O 1
ATOM 1324 N N . VAL A 1 173 ? -12.367 24.719 15.633 1 89.62 173 VAL A N 1
ATOM 1325 C CA . VAL A 1 173 ? -13.617 24.875 14.898 1 89.62 173 VAL A CA 1
ATOM 1326 C C . VAL A 1 173 ? -13.445 24.359 13.469 1 89.62 173 VAL A C 1
ATOM 1328 O O . VAL A 1 173 ? -14.312 23.656 12.945 1 89.62 173 VAL A O 1
ATOM 1331 N N . ARG A 1 174 ? -12.359 24.688 12.852 1 91.25 174 ARG A N 1
ATOM 1332 C CA . ARG A 1 174 ? -12.07 24.203 11.508 1 91.25 174 ARG A CA 1
ATOM 1333 C C . ARG A 1 174 ? -12.102 22.688 11.445 1 91.25 174 ARG A C 1
ATOM 1335 O O . ARG A 1 174 ? -12.75 22.109 10.57 1 91.25 174 ARG A O 1
ATOM 1342 N N . ARG A 1 175 ? -11.469 22.062 12.391 1 87.75 175 ARG A N 1
ATOM 1343 C CA . ARG A 1 175 ? -11.367 20.609 12.43 1 87.75 175 ARG A CA 1
ATOM 1344 C C . ARG A 1 175 ? -12.742 19.969 12.562 1 87.75 175 ARG A C 1
ATOM 1346 O O . ARG A 1 175 ? -13.047 18.984 11.875 1 87.75 175 ARG A O 1
ATOM 1353 N N . GLU A 1 176 ? -13.477 20.531 13.414 1 90.06 176 GLU A N 1
ATOM 1354 C CA . GLU A 1 176 ? -14.812 19.984 13.648 1 90.06 176 GLU A CA 1
ATOM 1355 C C . GLU A 1 176 ? -15.68 20.125 12.398 1 90.06 176 GLU A C 1
ATOM 1357 O O . GLU A 1 176 ? -16.406 19.188 12.039 1 90.06 176 GLU A O 1
ATOM 1362 N N . LEU A 1 177 ? -15.594 21.328 11.82 1 90.94 177 LEU A N 1
ATOM 1363 C CA . LEU A 1 177 ? -16.406 21.547 10.625 1 90.94 177 LEU A CA 1
ATOM 1364 C C . LEU A 1 177 ? -15.938 20.641 9.484 1 90.94 177 LEU A C 1
ATOM 1366 O O . LEU A 1 177 ? -16.766 20.094 8.758 1 90.94 177 LEU A O 1
ATOM 1370 N N . LEU A 1 178 ? -14.727 20.469 9.297 1 88.38 178 LEU A N 1
ATOM 1371 C CA . LEU A 1 178 ? -14.195 19.625 8.242 1 88.38 178 LEU A CA 1
ATOM 1372 C C . LEU A 1 178 ? -14.602 18.172 8.461 1 88.38 178 LEU A C 1
ATOM 1374 O O . LEU A 1 178 ? -14.914 17.453 7.5 1 88.38 178 LEU A O 1
ATOM 1378 N N . LYS A 1 179 ? -14.633 17.766 9.641 1 88.81 179 LYS A N 1
ATOM 1379 C CA . LYS A 1 179 ? -15.102 16.422 9.961 1 88.81 179 LYS A CA 1
ATOM 1380 C C . LYS A 1 179 ? -16.562 16.25 9.586 1 88.81 179 LYS A C 1
ATOM 1382 O O . LYS A 1 179 ? -16.938 15.227 9 1 88.81 179 LYS A O 1
ATOM 1387 N N . LYS A 1 180 ? -17.312 17.219 9.914 1 89.75 180 LYS A N 1
ATOM 1388 C CA . LYS A 1 180 ? -18.734 17.172 9.617 1 89.75 180 LYS A CA 1
ATOM 1389 C C . LYS A 1 180 ? -18.969 17.156 8.109 1 89.75 180 LYS A C 1
ATOM 1391 O O . LYS A 1 180 ? -19.859 16.438 7.629 1 89.75 180 LYS A O 1
ATOM 1396 N N . LEU A 1 181 ? -18.203 17.953 7.422 1 90.44 181 LEU A N 1
ATOM 1397 C CA . LEU A 1 181 ? -18.328 18.047 5.969 1 90.44 181 LEU A CA 1
ATOM 1398 C C . LEU A 1 181 ? -18.078 16.688 5.316 1 90.44 181 LEU A C 1
ATOM 1400 O O . LEU A 1 181 ? -18.672 16.375 4.285 1 90.44 181 LEU A O 1
ATOM 1404 N N . ALA A 1 182 ? -17.297 15.844 5.918 1 87.56 182 ALA A N 1
ATOM 1405 C CA . ALA A 1 182 ? -16.859 14.578 5.324 1 87.56 182 ALA A CA 1
ATOM 1406 C C . ALA A 1 182 ? -17.781 13.438 5.727 1 87.56 182 ALA A C 1
ATOM 1408 O O . ALA A 1 182 ? -17.406 12.266 5.621 1 87.56 182 ALA A O 1
ATOM 1409 N N . THR A 1 183 ? -18.969 13.797 6.188 1 87 183 THR A N 1
ATOM 1410 C CA . THR A 1 183 ? -19.953 12.773 6.523 1 87 183 THR A CA 1
ATOM 1411 C C . THR A 1 183 ? -21.016 12.664 5.426 1 87 183 THR A C 1
ATOM 1413 O O . THR A 1 183 ? -21.328 13.656 4.762 1 87 183 THR A O 1
ATOM 1416 N N . PRO A 1 184 ? -21.5 11.422 5.312 1 84.44 184 PRO A N 1
ATOM 1417 C CA . PRO A 1 184 ? -22.531 11.234 4.289 1 84.44 184 PRO A CA 1
ATOM 1418 C C . PRO A 1 184 ? -23.719 12.164 4.48 1 84.44 184 PRO A C 1
ATOM 1420 O O . PRO A 1 184 ? -24.359 12.562 3.506 1 84.44 184 PRO A O 1
ATOM 1423 N N . ALA A 1 185 ? -24 12.469 5.684 1 86.44 185 ALA A N 1
ATOM 1424 C CA . ALA A 1 185 ? -25.125 13.344 5.996 1 86.44 185 ALA A CA 1
ATOM 1425 C C . ALA A 1 185 ? -24.969 14.711 5.328 1 86.44 185 ALA A C 1
ATOM 1427 O O . ALA A 1 185 ? -25.953 15.367 5 1 86.44 185 ALA A O 1
ATOM 1428 N N . VAL A 1 186 ? -23.734 15.109 5.043 1 89.38 186 VAL A N 1
ATOM 1429 C CA . VAL A 1 186 ? -23.484 16.422 4.461 1 89.38 186 VAL A CA 1
ATOM 1430 C C . VAL A 1 186 ? -23.109 16.281 2.988 1 89.38 186 VAL A C 1
ATOM 1432 O O . VAL A 1 186 ? -23.734 16.891 2.121 1 89.38 186 VAL A O 1
ATOM 1435 N N . TYR A 1 187 ? -22.172 15.367 2.709 1 84.12 187 TYR A N 1
ATOM 1436 C CA . TYR A 1 187 ? -21.609 15.406 1.363 1 84.12 187 TYR A CA 1
ATOM 1437 C C . TYR A 1 187 ? -22.562 14.789 0.353 1 84.12 187 TYR A C 1
ATOM 1439 O O . TYR A 1 187 ? -22.391 14.945 -0.858 1 84.12 187 TYR A O 1
ATOM 1447 N N . HIS A 1 188 ? -23.625 14.203 0.823 1 84.75 188 HIS A N 1
ATOM 1448 C CA . HIS A 1 188 ? -24.625 13.68 -0.096 1 84.75 188 HIS A CA 1
ATOM 1449 C C . HIS A 1 188 ? -25.719 14.711 -0.355 1 84.75 188 HIS A C 1
ATOM 1451 O O . HIS A 1 188 ? -26.562 14.523 -1.239 1 84.75 188 HIS A O 1
ATOM 1457 N N . GLN A 1 189 ? -25.703 15.711 0.367 1 87.56 189 GLN A N 1
ATOM 1458 C CA . GLN A 1 189 ? -26.734 16.719 0.208 1 87.56 189 GLN A CA 1
ATOM 1459 C C . GLN A 1 189 ? -26.594 17.453 -1.122 1 87.56 189 GLN A C 1
ATOM 1461 O O . GLN A 1 189 ? -25.484 17.812 -1.518 1 87.56 189 GLN A O 1
ATOM 1466 N N . SER A 1 190 ? -27.688 17.609 -1.805 1 86.75 190 SER A N 1
ATOM 1467 C CA . SER A 1 190 ? -27.672 18.344 -3.072 1 86.75 190 SER A CA 1
ATOM 1468 C C . SER A 1 190 ? -27.328 19.812 -2.865 1 86.75 190 SER A C 1
ATOM 1470 O O . SER A 1 190 ? -26.766 20.453 -3.752 1 86.75 190 SER A O 1
ATOM 1472 N N . ASP A 1 191 ? -27.578 20.344 -1.755 1 91.75 191 ASP A N 1
ATOM 1473 C CA . ASP A 1 191 ? -27.344 21.75 -1.443 1 91.75 191 ASP A CA 1
ATOM 1474 C C . ASP A 1 191 ? -26.125 21.906 -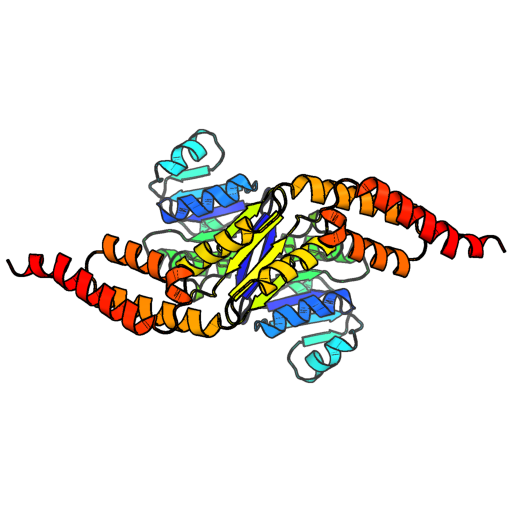0.519 1 91.75 191 ASP A C 1
ATOM 1476 O O . ASP A 1 191 ? -26.078 22.828 0.29 1 91.75 191 ASP A O 1
ATOM 1480 N N . ARG A 1 192 ? -25.188 21.031 -0.648 1 91.25 192 ARG A N 1
ATOM 1481 C CA . ARG A 1 192 ? -24.062 21 0.275 1 91.25 192 ARG A CA 1
ATOM 1482 C C . ARG A 1 192 ? -23.281 22.312 0.252 1 91.25 192 ARG A C 1
ATOM 1484 O O . ARG A 1 192 ? -22.766 22.75 1.28 1 91.25 192 ARG A O 1
ATOM 1491 N N . TYR A 1 193 ? -23.281 23.031 -0.808 1 92.44 193 TYR A N 1
ATOM 1492 C CA . TYR A 1 193 ? -22.578 24.312 -0.876 1 92.44 193 TYR A CA 1
ATOM 1493 C C . TYR A 1 193 ? -23.312 25.375 -0.057 1 92.44 193 TYR A C 1
ATOM 1495 O O . TYR A 1 193 ? -22.688 26.188 0.618 1 92.44 193 TYR A O 1
ATOM 1503 N N . VAL A 1 194 ? -24.594 25.328 -0.191 1 93.06 194 VAL A N 1
ATOM 1504 C CA . VAL A 1 194 ? -25.422 26.25 0.582 1 93.06 194 VAL A CA 1
ATOM 1505 C C . VAL A 1 194 ? -25.25 25.969 2.074 1 93.06 194 VAL A C 1
ATOM 1507 O O . VAL A 1 194 ? -25.062 26.906 2.869 1 93.06 194 VAL A O 1
ATOM 1510 N N . TRP A 1 195 ? -25.328 24.734 2.395 1 93.25 195 TRP A N 1
ATOM 1511 C CA . TRP A 1 195 ? -25.125 24.312 3.779 1 93.25 195 TRP A CA 1
ATOM 1512 C C . TRP A 1 195 ? -23.781 24.812 4.312 1 93.25 195 TRP A C 1
ATOM 1514 O O . TRP A 1 195 ? -23.703 25.312 5.434 1 93.25 195 TRP A O 1
ATOM 1524 N N . LEU A 1 196 ? -22.75 24.641 3.521 1 94.25 196 LEU A N 1
ATOM 1525 C CA . LEU A 1 196 ? -21.406 25.062 3.906 1 94.25 196 LEU A CA 1
ATOM 1526 C C . LEU A 1 196 ? -21.375 26.547 4.215 1 94.25 196 LEU A C 1
ATOM 1528 O O . LEU A 1 196 ? -20.844 26.969 5.246 1 94.25 196 LEU A O 1
ATOM 1532 N N . GLU A 1 197 ? -22 27.328 3.385 1 93.88 197 GLU A N 1
ATOM 1533 C CA . GLU A 1 197 ? -22.016 28.766 3.566 1 93.88 197 GLU A CA 1
ATOM 1534 C C . GLU A 1 197 ? -22.75 29.156 4.848 1 93.88 197 GLU A C 1
ATOM 1536 O O . GLU A 1 197 ? -22.328 30.062 5.562 1 93.88 197 GLU A O 1
ATOM 1541 N N . GLU A 1 198 ? -23.75 28.469 5.094 1 92.75 198 GLU A N 1
ATOM 1542 C CA . GLU A 1 198 ? -24.531 28.719 6.312 1 92.75 198 GLU A CA 1
ATOM 1543 C C . GLU A 1 198 ? -23.703 28.391 7.559 1 92.75 198 GLU A C 1
ATOM 1545 O O . GLU A 1 198 ? -23.75 29.109 8.547 1 92.75 198 GLU A O 1
ATOM 1550 N N . GLN A 1 199 ? -22.984 27.25 7.5 1 92.44 199 GLN A N 1
ATOM 1551 C CA . GLN A 1 199 ? -22.156 26.859 8.633 1 92.44 199 GLN A CA 1
ATOM 1552 C C . GLN A 1 199 ? -21.031 27.859 8.875 1 92.44 199 GLN A C 1
ATOM 1554 O O . GLN A 1 199 ? -20.75 28.234 10.016 1 92.44 199 GLN A O 1
ATOM 1559 N N . ILE A 1 200 ? -20.438 28.359 7.809 1 92.88 200 ILE A N 1
ATOM 1560 C CA . ILE A 1 200 ? -19.328 29.312 7.922 1 92.88 200 ILE A CA 1
ATOM 1561 C C . ILE A 1 200 ? -19.844 30.609 8.516 1 92.88 200 ILE A C 1
ATOM 1563 O O . ILE A 1 200 ? -19.203 31.203 9.398 1 92.88 200 ILE A O 1
ATOM 1567 N N . LYS A 1 201 ? -21.016 31.047 8.062 1 90.88 201 LYS A N 1
ATOM 1568 C CA . LYS A 1 201 ? -21.625 32.25 8.578 1 90.88 201 LYS A CA 1
ATOM 1569 C C . LYS A 1 201 ? -21.922 32.125 10.07 1 90.88 201 LYS A C 1
ATOM 1571 O O . LYS A 1 201 ? -21.641 33.031 10.852 1 90.88 201 LYS A O 1
ATOM 1576 N N . THR A 1 202 ? -22.422 31.016 10.445 1 90.12 202 THR A N 1
ATOM 1577 C CA . THR A 1 202 ? -22.781 30.75 11.828 1 90.12 202 THR A CA 1
ATOM 1578 C C . THR A 1 202 ? -21.547 30.781 12.727 1 90.12 202 THR A C 1
ATOM 1580 O O . THR A 1 202 ? -21.562 31.391 13.789 1 90.12 202 THR A O 1
ATOM 1583 N N . TYR A 1 203 ? -20.469 30.125 12.289 1 86.5 203 TYR A N 1
ATOM 1584 C CA . TYR A 1 203 ? -19.25 30.031 13.102 1 86.5 203 TYR A CA 1
ATOM 1585 C C . TYR A 1 203 ? -18.531 31.375 13.164 1 86.5 203 TYR A C 1
ATOM 1587 O O . TYR A 1 203 ? -17.953 31.734 14.188 1 86.5 203 TYR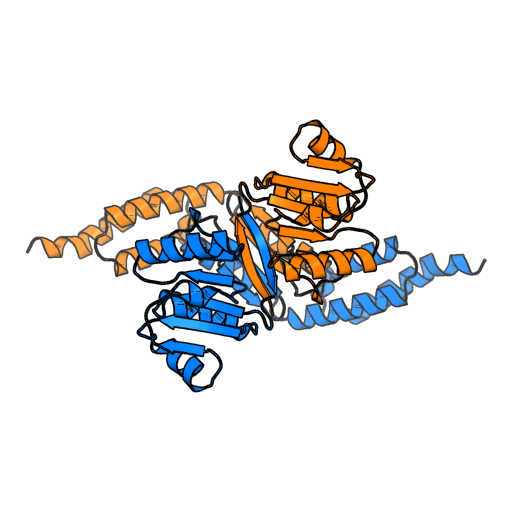 A O 1
ATOM 1595 N N . THR A 1 204 ? -18.578 32.094 12.086 1 82.5 204 THR A N 1
ATOM 1596 C CA . THR A 1 204 ? -17.922 33.406 12.062 1 82.5 204 THR A CA 1
ATOM 1597 C C . THR A 1 204 ? -18.688 34.406 12.914 1 82.5 204 THR A C 1
ATOM 1599 O O . THR A 1 204 ? -18.078 35.25 13.562 1 82.5 204 THR A O 1
ATOM 1602 N N . GLU A 1 205 ? -19.953 34.281 12.945 1 80.62 205 GLU A N 1
ATOM 1603 C CA . GLU A 1 205 ? -20.781 35.156 13.766 1 80.62 205 GLU A CA 1
ATOM 1604 C C . GLU A 1 205 ? -20.672 34.781 15.242 1 80.62 205 GLU A C 1
ATOM 1606 O O . GLU A 1 205 ? -20.688 35.656 16.109 1 80.62 205 GLU A O 1
ATOM 1611 N N . THR A 1 206 ? -20.625 33.562 15.492 1 74.25 206 THR A N 1
ATOM 1612 C CA . THR A 1 206 ? -20.562 33.094 16.875 1 74.25 206 THR A CA 1
ATOM 1613 C C . THR A 1 206 ? -19.156 33.281 17.453 1 74.25 206 THR A C 1
ATOM 1615 O O . THR A 1 206 ? -19 33.688 18.609 1 74.25 206 THR A O 1
ATOM 1618 N N . PHE A 1 207 ? -18.125 32.969 16.688 1 65.31 207 PHE A N 1
ATOM 1619 C CA . PHE A 1 207 ? -16.766 32.969 17.219 1 65.31 207 PHE A CA 1
ATOM 1620 C C . PHE A 1 207 ? -16 34.188 16.719 1 65.31 207 PHE A C 1
ATOM 1622 O O . PHE A 1 207 ? -15.008 34.625 17.328 1 65.31 207 PHE A O 1
ATOM 1629 N N . GLY A 1 208 ? -16.188 34.781 15.586 1 61.78 208 GLY A N 1
ATOM 1630 C CA . GLY A 1 208 ? -15.539 35.969 15.078 1 61.78 208 GLY A CA 1
ATOM 1631 C C . GLY A 1 208 ? -15.875 37.219 15.883 1 61.78 208 GLY A C 1
ATOM 1632 O O . GLY A 1 208 ? -15.148 38.219 15.828 1 61.78 208 GLY A O 1
ATOM 1633 N N . GLY A 1 209 ? -17.016 37.406 16.406 1 51.88 209 GLY A N 1
ATOM 1634 C CA . GLY A 1 209 ? -17.297 38.594 17.188 1 51.88 209 GLY A CA 1
ATOM 1635 C C . GLY A 1 209 ? -16.344 38.781 18.344 1 51.88 209 GLY A C 1
ATOM 1636 O O . GLY A 1 209 ? -16.328 39.844 18.984 1 51.88 209 GLY A O 1
ATOM 1637 N N . ASN A 1 210 ? -15.789 37.781 18.781 1 46.22 210 ASN A N 1
ATOM 1638 C CA . ASN A 1 210 ? -15.039 38.094 20 1 46.22 210 ASN A CA 1
ATOM 1639 C C . ASN A 1 210 ? -13.711 38.781 19.703 1 46.22 210 ASN A C 1
ATOM 1641 O O . ASN A 1 210 ? -12.945 39.094 20.609 1 46.22 210 ASN A O 1
ATOM 1645 N N . ASP A 1 211 ? -13.094 38.719 18.516 1 44.56 211 ASP A N 1
ATOM 1646 C CA . ASP A 1 211 ? -11.836 39.438 18.438 1 44.56 211 ASP A CA 1
ATOM 1647 C C . ASP A 1 211 ? -12.07 40.938 18.312 1 44.56 211 ASP A C 1
ATOM 1649 O O . ASP A 1 211 ? -11.125 41.719 18.219 1 44.56 211 ASP A O 1
ATOM 1653 N N . LYS A 1 212 ? -13.266 41.594 18 1 42.88 212 LYS A N 1
ATOM 1654 C CA . LYS A 1 212 ? -13.32 43.062 17.953 1 42.88 212 LYS A CA 1
ATOM 1655 C C . LYS A 1 212 ? -13.375 43.656 19.359 1 42.88 212 LYS A C 1
ATOM 1657 O O . LYS A 1 212 ? -13.453 44.875 19.516 1 42.88 212 LYS A O 1
ATOM 1662 N N . GLN A 1 213 ? -13.586 42.969 20.516 1 32.81 213 GLN A N 1
ATOM 1663 C CA . GLN A 1 213 ? -13.328 43.812 21.688 1 32.81 213 GLN A CA 1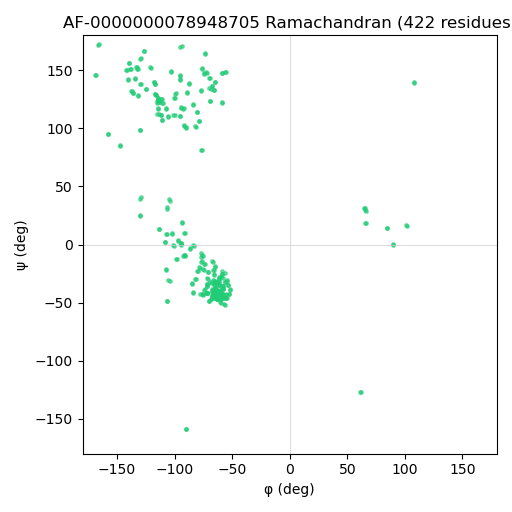
ATOM 1664 C C . GLN A 1 213 ? -11.867 43.719 22.109 1 32.81 213 GLN A C 1
ATOM 1666 O O . GLN A 1 213 ? -11.281 42.625 22.094 1 32.81 213 GLN A O 1
ATOM 1671 N N . MET B 1 1 ? -0.788 8.023 -9.961 1 82.12 1 MET B N 1
ATOM 1672 C CA . MET B 1 1 ? 0.647 8.242 -9.805 1 82.12 1 MET B CA 1
ATOM 1673 C C . MET B 1 1 ? 1.24 7.27 -8.797 1 82.12 1 MET B C 1
ATOM 1675 O O . MET B 1 1 ? 2.441 6.992 -8.828 1 82.12 1 MET B O 1
ATOM 1679 N N . THR B 1 2 ? 0.462 6.676 -8.016 1 93.56 2 THR B N 1
ATOM 1680 C CA . THR B 1 2 ? 0.974 5.793 -6.977 1 93.56 2 THR B CA 1
ATOM 1681 C C . THR B 1 2 ? 0.423 4.379 -7.152 1 93.56 2 THR B C 1
ATOM 1683 O O . THR B 1 2 ? -0.62 4.188 -7.777 1 93.56 2 THR B O 1
ATOM 1686 N N . VAL B 1 3 ? 1.129 3.42 -6.723 1 95.75 3 VAL B N 1
ATOM 1687 C CA . VAL B 1 3 ? 0.745 2.014 -6.742 1 95.75 3 VAL B CA 1
ATOM 1688 C C . VAL B 1 3 ? 0.595 1.498 -5.312 1 95.75 3 VAL B C 1
ATOM 1690 O O . VAL B 1 3 ? 1.557 1.501 -4.543 1 95.75 3 VAL B O 1
ATOM 1693 N N . PRO B 1 4 ? -0.62 1.084 -4.945 1 97.06 4 PRO B N 1
ATOM 1694 C CA . PRO B 1 4 ? -0.764 0.498 -3.611 1 97.06 4 PRO B CA 1
ATOM 1695 C C . PRO B 1 4 ? -0.01 -0.821 -3.461 1 97.06 4 PRO B C 1
ATOM 1697 O O . PRO B 1 4 ? -0.088 -1.685 -4.34 1 97.06 4 PRO B O 1
ATOM 1700 N N . VAL B 1 5 ? 0.727 -0.956 -2.393 1 96.94 5 VAL B N 1
ATOM 1701 C CA . VAL B 1 5 ? 1.425 -2.205 -2.109 1 96.94 5 VAL B CA 1
ATOM 1702 C C . VAL B 1 5 ? 1.344 -2.518 -0.618 1 96.94 5 VAL B C 1
ATOM 1704 O O . VAL B 1 5 ? 1.032 -1.64 0.191 1 96.94 5 VAL B O 1
ATOM 1707 N N . MET B 1 6 ? 1.487 -3.799 -0.299 1 96.62 6 MET B N 1
ATOM 1708 C CA . MET B 1 6 ? 1.722 -4.258 1.067 1 96.62 6 MET B CA 1
ATOM 1709 C C . MET B 1 6 ? 3.211 -4.457 1.326 1 96.62 6 MET B C 1
ATOM 1711 O O . MET B 1 6 ? 3.822 -5.375 0.776 1 96.62 6 MET B O 1
ATOM 1715 N N . LEU B 1 7 ? 3.779 -3.637 2.117 1 96.69 7 LEU B N 1
ATOM 1716 C CA . LEU B 1 7 ? 5.215 -3.67 2.375 1 96.69 7 LEU B CA 1
ATOM 1717 C C . LEU B 1 7 ? 5.547 -4.684 3.465 1 96.69 7 LEU B C 1
ATOM 1719 O O . LEU B 1 7 ? 5.016 -4.605 4.574 1 96.69 7 LEU B O 1
ATOM 1723 N N . ASN B 1 8 ? 6.371 -5.668 3.143 1 95.69 8 ASN B N 1
ATOM 1724 C CA . ASN B 1 8 ? 6.852 -6.621 4.137 1 95.69 8 ASN B CA 1
ATOM 1725 C C . ASN B 1 8 ? 7.98 -6.035 4.977 1 95.69 8 ASN B C 1
ATOM 1727 O O . ASN B 1 8 ? 9.133 -5.992 4.535 1 95.69 8 ASN B O 1
ATOM 1731 N N . VAL B 1 9 ? 7.676 -5.699 6.234 1 95.56 9 VAL B N 1
ATOM 1732 C CA . VAL B 1 9 ? 8.648 -4.945 7.012 1 95.56 9 VAL B CA 1
ATOM 1733 C C . VAL B 1 9 ? 9.266 -5.844 8.086 1 95.56 9 VAL B C 1
ATOM 1735 O O . VAL B 1 9 ? 10.086 -5.395 8.883 1 95.56 9 VAL B O 1
ATOM 1738 N N . GLN B 1 10 ? 8.836 -7.078 8.062 1 94.12 10 GLN B N 1
ATOM 1739 C CA . GLN B 1 10 ? 9.32 -8 9.086 1 94.12 10 GLN B CA 1
ATOM 1740 C C . GLN B 1 10 ? 10.844 -8.117 9.047 1 94.12 10 GLN B C 1
ATOM 1742 O O . GLN B 1 10 ? 11.414 -8.445 8.008 1 94.12 10 GLN B O 1
ATOM 1747 N N . ASN B 1 11 ? 11.469 -7.816 10.133 1 93.31 11 ASN B N 1
ATOM 1748 C CA . ASN B 1 11 ? 12.914 -7.945 10.344 1 93.31 11 ASN B CA 1
ATOM 1749 C C . ASN B 1 11 ? 13.695 -6.988 9.445 1 93.31 11 ASN B C 1
ATOM 1751 O O . ASN B 1 11 ? 14.867 -7.219 9.164 1 93.31 11 ASN B O 1
ATOM 1755 N N . ARG B 1 12 ? 13.055 -5.98 8.93 1 93.94 12 ARG B N 1
ATOM 1756 C CA . ARG B 1 12 ? 13.727 -4.98 8.117 1 93.94 12 ARG B CA 1
ATOM 1757 C C . ARG B 1 12 ? 14.141 -3.773 8.953 1 93.94 12 ARG B C 1
ATOM 1759 O O . ARG B 1 12 ? 13.422 -3.387 9.883 1 93.94 12 ARG B O 1
ATOM 1766 N N . SER B 1 13 ? 15.242 -3.213 8.602 1 96.38 13 SER B N 1
ATOM 1767 C CA . SER B 1 13 ? 15.758 -2.055 9.32 1 96.38 13 SER B CA 1
ATOM 1768 C C . SER B 1 13 ? 15.062 -0.771 8.875 1 96.38 13 SER B C 1
ATOM 1770 O O . SER B 1 13 ? 15.195 -0.359 7.719 1 96.38 13 SER B O 1
ATOM 1772 N N . VAL B 1 14 ? 14.32 -0.178 9.766 1 97.62 14 VAL B N 1
ATOM 1773 C CA . VAL B 1 14 ? 13.641 1.084 9.492 1 97.62 14 VAL B CA 1
ATOM 1774 C C . VAL B 1 14 ? 14.18 2.172 10.414 1 97.62 14 VAL B C 1
ATOM 1776 O O . VAL B 1 14 ? 14.305 1.966 11.625 1 97.62 14 VAL B O 1
ATOM 1779 N N . VAL B 1 15 ? 14.562 3.297 9.836 1 98.62 15 VAL B N 1
ATOM 1780 C CA . VAL B 1 15 ? 15.094 4.402 10.625 1 98.62 15 VAL B CA 1
ATOM 1781 C C . VAL B 1 15 ? 14.148 5.598 10.547 1 98.62 15 VAL B C 1
ATOM 1783 O O . VAL B 1 15 ? 13.773 6.023 9.453 1 98.62 15 VAL B O 1
ATOM 1786 N N . CYS B 1 16 ? 13.773 6.062 11.656 1 98.81 16 CYS B N 1
ATOM 1787 C CA . CYS B 1 16 ? 12.953 7.266 11.758 1 98.81 16 CYS B CA 1
ATOM 1788 C C . CYS B 1 16 ? 13.773 8.438 12.281 1 98.81 16 CYS B C 1
ATOM 1790 O O . CYS B 1 16 ? 14.312 8.383 13.391 1 98.81 16 CYS B O 1
ATOM 1792 N N . VAL B 1 17 ? 13.898 9.453 11.477 1 98.81 17 VAL B N 1
ATOM 1793 C CA . VAL B 1 17 ? 14.539 10.688 11.906 1 98.81 17 VAL B CA 1
ATOM 1794 C C . VAL B 1 17 ? 13.492 11.656 12.445 1 98.81 17 VAL B C 1
ATOM 1796 O O . VAL B 1 17 ? 12.633 12.133 11.695 1 98.81 17 VAL B O 1
ATOM 1799 N N . GLY B 1 18 ? 13.609 11.969 13.695 1 98.38 18 GLY B N 1
ATOM 1800 C CA . GLY B 1 18 ? 12.562 12.68 14.398 1 98.38 18 GLY B CA 1
ATOM 1801 C C . GLY B 1 18 ? 11.812 11.812 15.391 1 98.38 18 GLY B C 1
ATOM 1802 O O . GLY B 1 18 ? 11.5 10.656 15.094 1 98.38 18 GLY B O 1
ATOM 1803 N N . GLY B 1 19 ? 11.5 12.336 16.531 1 97.44 19 GLY B N 1
ATOM 1804 C CA . GLY B 1 19 ? 10.844 11.578 17.578 1 97.44 19 GLY B CA 1
ATOM 1805 C C . GLY B 1 19 ? 9.617 12.281 18.141 1 97.44 19 GLY B C 1
ATOM 1806 O O . GLY B 1 19 ? 9.25 12.062 19.297 1 97.44 19 GLY B O 1
ATOM 1807 N N . GLY B 1 20 ? 9.07 13.117 17.359 1 95.94 20 GLY B N 1
ATOM 1808 C CA . GLY B 1 20 ? 7.93 13.898 17.812 1 95.94 20 GLY B CA 1
ATOM 1809 C C . GLY B 1 20 ? 6.602 13.219 17.531 1 95.94 20 GLY B C 1
ATOM 1810 O O . GLY B 1 20 ? 6.535 12 17.375 1 95.94 20 GLY B O 1
ATOM 1811 N N . GLU B 1 21 ? 5.539 13.977 17.5 1 93.25 21 GLU B N 1
ATOM 1812 C CA . GLU B 1 21 ? 4.168 13.492 17.375 1 93.25 21 GLU B CA 1
ATOM 1813 C C . GLU B 1 21 ? 3.957 12.766 16.047 1 93.25 21 GLU B C 1
ATOM 1815 O O . GLU B 1 21 ? 3.312 11.711 16.016 1 93.25 21 GLU B O 1
ATOM 1820 N N . VAL B 1 22 ? 4.516 13.273 15.008 1 90.69 22 VAL B N 1
ATOM 1821 C CA . VAL B 1 22 ? 4.348 12.68 13.688 1 90.69 22 VAL B CA 1
ATOM 1822 C C . VAL B 1 22 ? 4.992 11.297 13.656 1 90.69 22 VAL B C 1
ATOM 1824 O O . VAL B 1 22 ? 4.457 10.367 13.039 1 90.69 22 VAL B O 1
ATOM 1827 N N . ALA B 1 23 ? 6.059 11.133 14.266 1 96.19 23 ALA B N 1
ATOM 1828 C CA . ALA B 1 23 ? 6.797 9.875 14.32 1 96.19 23 ALA B CA 1
ATOM 1829 C C . ALA B 1 23 ? 6.008 8.797 15.055 1 96.19 23 ALA B C 1
ATOM 1831 O O . ALA B 1 23 ? 6.098 7.613 14.727 1 96.19 23 ALA B O 1
ATOM 1832 N N . VAL B 1 24 ? 5.223 9.172 16.016 1 96.5 24 VAL B N 1
ATOM 1833 C CA . VAL B 1 24 ? 4.547 8.25 16.922 1 96.5 24 VAL B CA 1
ATOM 1834 C C . VAL B 1 24 ? 3.707 7.258 16.109 1 96.5 24 VAL B C 1
ATOM 1836 O O . VAL B 1 24 ? 3.861 6.043 16.25 1 96.5 24 VAL B O 1
ATOM 1839 N N . ARG B 1 25 ? 2.883 7.668 15.242 1 92.06 25 ARG B N 1
ATOM 1840 C CA . ARG B 1 25 ? 1.967 6.809 14.5 1 92.06 25 ARG B CA 1
ATOM 1841 C C . ARG B 1 25 ? 2.727 5.887 13.555 1 92.06 25 ARG B C 1
ATOM 1843 O O . ARG B 1 25 ? 2.42 4.695 13.461 1 92.06 25 ARG B O 1
ATOM 1850 N N . LYS B 1 26 ? 3.707 6.438 12.922 1 94.81 26 LYS B N 1
ATOM 1851 C CA . LYS B 1 26 ? 4.473 5.66 11.953 1 94.81 26 LYS B CA 1
ATOM 1852 C C . LYS B 1 26 ? 5.297 4.578 12.648 1 94.81 26 LYS B C 1
ATOM 1854 O O . LYS B 1 26 ? 5.277 3.418 12.234 1 94.81 26 LYS B O 1
ATOM 1859 N N . VAL B 1 27 ? 5.938 4.973 13.641 1 97.12 27 VAL B N 1
ATOM 1860 C CA . VAL B 1 27 ? 6.801 4.055 14.375 1 97.12 27 VAL B CA 1
ATOM 1861 C C . VAL B 1 27 ? 5.973 2.902 14.938 1 97.12 27 VAL B C 1
ATOM 1863 O O . VAL B 1 27 ? 6.344 1.735 14.797 1 97.12 27 VAL B O 1
ATOM 1866 N N . ARG B 1 28 ? 4.855 3.191 15.516 1 95.25 28 ARG B N 1
ATOM 1867 C CA . ARG B 1 28 ? 3.996 2.166 16.094 1 95.25 28 ARG B CA 1
ATOM 1868 C C . ARG B 1 28 ? 3.551 1.157 15.047 1 95.25 28 ARG B C 1
ATOM 1870 O O . ARG B 1 28 ? 3.582 -0.052 15.289 1 95.25 28 ARG B O 1
ATOM 1877 N N . SER B 1 29 ? 3.166 1.645 13.922 1 94.06 29 SER B N 1
ATOM 1878 C CA . SER B 1 29 ? 2.688 0.774 12.852 1 94.06 29 SER B CA 1
ATOM 1879 C C . SER B 1 29 ? 3.785 -0.169 12.375 1 94.06 29 SER B C 1
ATOM 1881 O O . SER B 1 29 ? 3.541 -1.357 12.164 1 94.06 29 SER B O 1
ATOM 1883 N N . PHE B 1 30 ? 4.992 0.288 12.242 1 97.19 30 PHE B N 1
ATOM 1884 C CA . PHE B 1 30 ? 6.109 -0.517 11.766 1 97.19 30 PHE B CA 1
ATOM 1885 C C . PHE B 1 30 ? 6.543 -1.528 12.82 1 97.19 30 PHE B C 1
ATOM 1887 O O . PHE B 1 30 ? 6.812 -2.688 12.5 1 97.19 30 PHE B O 1
ATOM 1894 N N . VAL B 1 31 ? 6.586 -1.111 14.07 1 97.31 31 VAL B N 1
ATOM 1895 C CA . VAL B 1 31 ? 6.984 -1.996 15.156 1 97.31 31 VAL B CA 1
ATOM 1896 C C . VAL B 1 31 ? 5.988 -3.145 15.281 1 97.31 31 VAL B C 1
ATOM 1898 O O . VAL B 1 31 ? 6.383 -4.305 15.414 1 97.31 31 VAL B O 1
ATOM 1901 N N . LYS B 1 32 ? 4.734 -2.789 15.25 1 94.5 32 LYS B N 1
ATOM 1902 C CA . LYS B 1 32 ? 3.674 -3.785 15.352 1 94.5 32 LYS B CA 1
ATOM 1903 C C . LYS B 1 32 ? 3.834 -4.871 14.297 1 94.5 32 LYS B C 1
ATOM 1905 O O . LYS B 1 32 ? 3.523 -6.039 14.547 1 94.5 32 LYS B O 1
ATOM 1910 N N . GLU B 1 33 ? 4.379 -4.512 13.148 1 94.69 33 GLU B N 1
ATOM 1911 C CA . GLU B 1 33 ? 4.48 -5.445 12.031 1 94.69 33 GLU B CA 1
ATOM 1912 C C . GLU B 1 33 ? 5.859 -6.102 11.984 1 94.69 33 GLU B C 1
ATOM 1914 O O . GLU B 1 33 ? 6.195 -6.781 11.008 1 94.69 33 GLU B O 1
ATOM 1919 N N . GLY B 1 34 ? 6.738 -5.824 12.961 1 96.19 34 GLY B N 1
ATOM 1920 C CA . GLY B 1 34 ? 7.941 -6.613 13.164 1 96.19 34 GLY B CA 1
ATOM 1921 C C . GLY B 1 34 ? 9.188 -5.957 12.602 1 96.19 34 GLY B C 1
ATOM 1922 O O . GLY B 1 34 ? 10.227 -6.605 12.461 1 96.19 34 GLY B O 1
ATOM 1923 N N . ALA B 1 35 ? 9.125 -4.695 12.328 1 96.94 35 ALA B N 1
ATOM 1924 C CA . ALA B 1 35 ? 10.305 -3.982 11.844 1 96.94 35 ALA B CA 1
ATOM 1925 C C . ALA B 1 35 ? 11.328 -3.777 12.961 1 96.94 35 ALA B C 1
ATOM 1927 O O . ALA B 1 35 ? 10.961 -3.68 14.133 1 96.94 35 ALA B O 1
ATOM 1928 N N . HIS B 1 36 ? 12.586 -3.773 12.586 1 97.62 36 HIS B N 1
ATOM 1929 C CA . HIS B 1 36 ? 13.633 -3.283 13.469 1 97.62 36 HIS B CA 1
ATOM 1930 C C . HIS B 1 36 ? 13.742 -1.764 13.406 1 97.62 36 HIS B C 1
ATOM 1932 O O . HIS B 1 36 ? 14.359 -1.219 12.484 1 97.62 36 HIS B O 1
ATOM 1938 N N . MET B 1 37 ? 13.211 -1.09 14.375 1 98.38 37 MET B N 1
ATOM 1939 C CA . MET B 1 37 ? 13 0.355 14.328 1 98.38 37 MET B CA 1
ATOM 1940 C C . MET B 1 37 ? 14.094 1.086 15.102 1 98.38 37 MET B C 1
ATOM 1942 O O . MET B 1 37 ? 14.375 0.748 16.25 1 98.38 37 MET B O 1
ATOM 1946 N N . THR B 1 38 ? 14.734 2.014 14.453 1 98.75 38 THR B N 1
ATOM 1947 C CA . THR B 1 38 ? 15.641 2.957 15.094 1 98.75 38 THR B CA 1
ATOM 1948 C C . THR B 1 38 ? 15.117 4.383 14.961 1 98.75 38 THR B C 1
ATOM 1950 O O . THR B 1 38 ? 14.734 4.812 13.875 1 98.75 38 THR B O 1
ATOM 1953 N N . VAL B 1 39 ? 15.055 5.062 16.062 1 98.75 39 VAL B N 1
ATOM 1954 C CA . VAL B 1 39 ? 14.664 6.465 16.062 1 98.75 39 VAL B CA 1
ATOM 1955 C C . VAL B 1 39 ? 15.867 7.344 16.406 1 98.75 39 VAL B C 1
ATOM 1957 O O . VAL B 1 39 ? 16.5 7.148 17.438 1 98.75 39 VAL B O 1
ATOM 1960 N N . VAL B 1 40 ? 16.188 8.242 15.492 1 98.88 40 VAL B N 1
ATOM 1961 C CA . VAL B 1 40 ? 17.281 9.188 15.695 1 98.88 40 VAL B CA 1
ATOM 1962 C C . VAL B 1 40 ? 16.703 10.578 15.984 1 98.88 40 VAL B C 1
ATOM 1964 O O . VAL B 1 40 ? 16.172 11.234 15.086 1 98.88 40 VAL B O 1
ATOM 1967 N N . SER B 1 41 ? 16.844 11.031 17.172 1 98.75 41 SER B N 1
ATOM 1968 C CA . SER B 1 41 ? 16.281 12.312 17.594 1 98.75 41 SER B CA 1
ATOM 1969 C C . SER B 1 41 ? 16.812 12.734 18.953 1 98.75 41 SER B C 1
ATOM 1971 O O . SER B 1 41 ? 17.016 11.891 19.828 1 98.75 41 SER B O 1
ATOM 1973 N N . PRO B 1 42 ? 16.984 14.062 19.172 1 98.31 42 PRO B N 1
ATOM 1974 C CA . PRO B 1 42 ? 17.453 14.516 20.484 1 98.31 42 PRO B CA 1
ATOM 1975 C C . PRO B 1 42 ? 16.453 14.258 21.594 1 98.31 42 PRO B C 1
ATOM 1977 O O . PRO B 1 42 ? 16.828 14.117 22.766 1 98.31 42 PRO B O 1
ATOM 1980 N N . SER B 1 43 ? 15.195 14.273 21.25 1 97.69 43 SER B N 1
ATOM 1981 C CA . SER B 1 43 ? 14.117 14.008 22.188 1 97.69 43 SER B CA 1
ATOM 1982 C C . SER B 1 43 ? 13.141 12.977 21.641 1 97.69 43 SER B C 1
ATOM 1984 O O . SER B 1 43 ? 13.109 12.727 20.438 1 97.69 43 SER B O 1
ATOM 1986 N N . LEU B 1 44 ? 12.422 12.406 22.547 1 98.06 44 LEU B N 1
ATOM 1987 C CA . LEU B 1 44 ? 11.492 11.352 22.156 1 98.06 44 LEU B CA 1
ATOM 1988 C C . LEU B 1 44 ? 10.109 11.586 22.766 1 98.06 44 LEU B C 1
ATOM 1990 O O . LEU B 1 44 ? 9.984 11.812 23.969 1 98.06 44 LEU B O 1
ATOM 1994 N N . HIS B 1 45 ? 9.203 11.555 21.922 1 97.94 45 HIS B N 1
ATOM 1995 C CA . HIS B 1 45 ? 7.836 11.75 22.391 1 97.94 45 HIS B CA 1
ATOM 1996 C C . HIS B 1 45 ? 7.48 10.742 23.484 1 97.94 45 HIS B C 1
ATOM 1998 O O . HIS B 1 45 ? 7.867 9.578 23.406 1 97.94 45 HIS B O 1
ATOM 2004 N N . GLU B 1 46 ? 6.652 11.125 24.391 1 98.06 46 GLU B N 1
ATOM 2005 C CA . GLU B 1 46 ? 6.312 10.328 25.562 1 98.06 46 GLU B CA 1
ATOM 2006 C C . GLU B 1 46 ? 5.664 9.008 25.172 1 98.06 46 GLU B C 1
ATOM 2008 O O . GLU B 1 46 ? 5.852 7.988 25.844 1 98.06 46 GLU B O 1
ATOM 2013 N N . GLN B 1 47 ? 4.984 9.023 24.125 1 97.69 47 GLN B N 1
ATOM 2014 C CA . GLN B 1 47 ? 4.273 7.828 23.688 1 97.69 47 GLN B CA 1
ATOM 2015 C C . GLN B 1 47 ? 5.238 6.789 23.109 1 97.69 47 GLN B C 1
ATOM 2017 O O . GLN B 1 47 ? 4.879 5.621 22.953 1 97.69 47 GLN B O 1
ATOM 2022 N N . LEU B 1 48 ? 6.422 7.195 22.766 1 98.06 48 LEU B N 1
ATOM 2023 C CA . LEU B 1 48 ? 7.402 6.281 22.203 1 98.06 48 LEU B CA 1
ATOM 2024 C C . LEU B 1 48 ? 8.375 5.785 23.266 1 98.06 48 LEU B C 1
ATOM 2026 O O . LEU B 1 48 ? 9.086 4.797 23.047 1 98.06 48 LEU B O 1
ATOM 2030 N N . ARG B 1 49 ? 8.367 6.391 24.391 1 97.75 49 ARG B N 1
ATOM 2031 C CA . ARG B 1 49 ? 9.32 6.086 25.453 1 97.75 49 ARG B CA 1
ATOM 2032 C C . ARG B 1 49 ? 9.18 4.637 25.922 1 97.75 49 ARG B C 1
ATOM 2034 O O . ARG B 1 49 ? 10.172 3.92 26.031 1 97.75 49 ARG B O 1
ATOM 2041 N N . PRO B 1 50 ? 7.957 4.223 26.141 1 97.19 50 PRO B N 1
ATOM 2042 C CA . PRO B 1 50 ? 7.809 2.828 26.562 1 97.19 50 PRO B CA 1
ATOM 2043 C C . PRO B 1 50 ? 8.391 1.841 25.562 1 97.19 50 PRO B C 1
ATOM 2045 O O . PRO B 1 50 ? 8.922 0.795 25.938 1 97.19 50 PRO B O 1
ATOM 2048 N N . TYR B 1 51 ? 8.289 2.109 24.281 1 97.5 51 TYR B N 1
ATOM 2049 C CA . TYR B 1 51 ? 8.844 1.243 23.25 1 97.5 51 TYR B CA 1
ATOM 2050 C C . TYR B 1 51 ? 10.367 1.198 23.328 1 97.5 51 TYR B C 1
ATOM 2052 O O . TYR B 1 51 ? 10.977 0.15 23.094 1 97.5 51 TYR B O 1
ATOM 2060 N N . ALA B 1 52 ? 10.953 2.314 23.609 1 97.69 52 ALA B N 1
ATOM 2061 C CA . ALA B 1 52 ? 12.398 2.383 23.781 1 97.69 52 ALA B CA 1
ATOM 2062 C C . ALA B 1 52 ? 12.836 1.632 25.031 1 97.69 52 ALA B C 1
ATOM 2064 O O . ALA B 1 52 ? 13.789 0.855 25 1 97.69 52 ALA B O 1
ATOM 2065 N N . ASP B 1 53 ? 12.133 1.83 26.094 1 97.5 53 ASP B N 1
ATOM 2066 C CA . ASP B 1 53 ? 12.453 1.232 27.391 1 97.5 53 ASP B CA 1
ATOM 2067 C C . ASP B 1 53 ? 12.352 -0.289 27.328 1 97.5 53 ASP B C 1
ATOM 2069 O O . ASP B 1 53 ? 13.125 -0.997 27.969 1 97.5 53 ASP B O 1
ATOM 2073 N N . ASN B 1 54 ? 11.438 -0.806 26.531 1 96.88 54 ASN B N 1
ATOM 2074 C CA . ASN B 1 54 ? 11.203 -2.242 26.453 1 96.88 54 ASN B CA 1
ATOM 2075 C C . ASN B 1 54 ? 12 -2.879 25.312 1 96.88 54 ASN B C 1
ATOM 2077 O O . ASN B 1 54 ? 11.836 -4.066 25.016 1 96.88 54 ASN B O 1
ATOM 2081 N N . GLY B 1 55 ? 12.727 -2.074 24.625 1 97 55 GLY B N 1
ATOM 2082 C CA . GLY B 1 55 ? 13.625 -2.598 23.625 1 97 55 GLY B CA 1
ATOM 2083 C C . GLY B 1 55 ? 12.945 -2.852 22.281 1 97 55 GLY B C 1
ATOM 2084 O O . GLY B 1 55 ? 13.508 -3.521 21.406 1 97 55 GLY B O 1
ATOM 2085 N N . GLN B 1 56 ? 11.773 -2.334 22.078 1 97.25 56 GLN B N 1
ATOM 2086 C CA . GLN B 1 56 ? 11.047 -2.521 20.828 1 97.25 56 GLN B CA 1
ATOM 2087 C C . GLN B 1 56 ? 11.555 -1.565 19.75 1 97.25 56 GLN B C 1
ATOM 2089 O O . GLN B 1 56 ? 11.367 -1.812 18.562 1 97.25 56 GLN B O 1
ATOM 2094 N N . ILE B 1 57 ? 12.156 -0.47 20.219 1 98.25 57 ILE B N 1
ATOM 2095 C CA . ILE B 1 57 ? 12.844 0.422 19.297 1 98.25 57 ILE B CA 1
ATOM 2096 C C . ILE B 1 57 ? 14.219 0.782 19.844 1 98.25 57 ILE B C 1
ATOM 2098 O O . ILE B 1 57 ? 14.438 0.735 21.062 1 98.25 57 ILE B O 1
ATOM 2102 N N . VAL B 1 58 ? 15.156 1.083 19.016 1 98.5 58 VAL B N 1
ATOM 2103 C CA . VAL B 1 58 ? 16.438 1.673 19.391 1 98.5 58 VAL B CA 1
ATOM 2104 C C . VAL B 1 58 ? 16.359 3.191 19.25 1 98.5 58 VAL B C 1
ATOM 2106 O O . VAL B 1 58 ? 16.078 3.717 18.172 1 98.5 58 VAL B O 1
ATOM 2109 N N . TRP B 1 59 ? 16.547 3.807 20.359 1 98.62 59 TRP B N 1
ATOM 2110 C CA . TRP B 1 59 ? 16.562 5.266 20.359 1 98.62 59 TRP B CA 1
ATOM 2111 C C . TRP B 1 59 ? 17.984 5.797 20.406 1 98.62 59 TRP B C 1
ATOM 2113 O O . TRP B 1 59 ? 18.703 5.566 21.391 1 98.62 59 TRP B O 1
ATOM 2123 N N . LYS B 1 60 ? 18.391 6.402 19.312 1 98.69 60 LYS B N 1
ATOM 2124 C CA . LYS B 1 60 ? 19.641 7.156 19.312 1 98.69 60 LYS B CA 1
ATOM 2125 C C . LYS B 1 60 ? 19.406 8.609 19.703 1 98.69 60 LYS B C 1
ATOM 2127 O O . LYS B 1 60 ? 18.984 9.422 18.875 1 98.69 60 LYS B O 1
ATOM 2132 N N . LYS B 1 61 ? 19.703 8.938 20.969 1 98.44 61 LYS B N 1
ATOM 2133 C CA . LYS B 1 61 ? 19.469 10.273 21.516 1 98.44 61 LYS B CA 1
ATOM 2134 C C . LYS B 1 61 ? 20.516 11.266 21.031 1 98.44 61 LYS B C 1
ATOM 2136 O O . LYS B 1 61 ? 21.453 11.586 21.766 1 98.44 61 LYS B O 1
ATOM 2141 N N . LYS B 1 62 ? 20.281 11.758 19.828 1 98.69 62 LYS B N 1
ATOM 2142 C CA . LYS B 1 62 ? 21.234 12.664 19.172 1 98.69 62 LYS B CA 1
ATOM 2143 C C . LYS B 1 62 ? 20.594 13.344 17.969 1 98.69 62 LYS B C 1
ATOM 2145 O O . LYS B 1 62 ? 19.469 13.008 17.578 1 98.69 62 LYS B O 1
ATOM 2150 N N . LYS B 1 63 ? 21.391 14.328 17.453 1 98.19 63 LYS B N 1
ATOM 2151 C CA . LYS B 1 63 ? 21.031 14.922 16.156 1 98.19 63 LYS B CA 1
ATOM 2152 C C . LYS B 1 63 ? 21.375 13.984 15.008 1 98.19 63 LYS B C 1
ATOM 2154 O O . LYS B 1 63 ? 22.328 13.211 15.086 1 98.19 63 LYS B O 1
ATOM 2159 N N . PHE B 1 64 ? 20.656 14.078 13.984 1 98.5 64 PHE B N 1
ATOM 2160 C CA . PHE B 1 64 ? 20.781 13.219 12.812 1 98.5 64 PHE B CA 1
ATOM 2161 C C . PHE B 1 64 ? 22.125 13.445 12.125 1 98.5 64 PHE B C 1
ATOM 2163 O O . PHE B 1 64 ? 22.594 14.586 12.016 1 98.5 64 PHE B O 1
ATOM 2170 N N . GLN B 1 65 ? 22.75 12.438 11.68 1 98.44 65 GLN B N 1
ATOM 2171 C CA . GLN B 1 65 ? 23.891 12.414 10.773 1 98.44 65 GLN B CA 1
ATOM 2172 C C . GLN B 1 65 ? 23.672 11.422 9.641 1 98.44 65 GLN B C 1
ATOM 2174 O O . GLN B 1 65 ? 23 10.398 9.82 1 98.44 65 GLN B O 1
ATOM 2179 N N . PRO B 1 66 ? 24.266 11.688 8.477 1 97.88 66 PRO B N 1
ATOM 2180 C CA . PRO B 1 66 ? 24.062 10.828 7.305 1 97.88 66 PRO B CA 1
ATOM 2181 C C . PRO B 1 66 ? 24.359 9.359 7.586 1 97.88 66 PRO B C 1
ATOM 2183 O O . PRO B 1 66 ? 23.656 8.477 7.082 1 97.88 66 PRO B O 1
ATOM 2186 N N . ILE B 1 67 ? 25.328 9.094 8.414 1 97.81 67 ILE B N 1
ATOM 2187 C CA . ILE B 1 67 ? 25.781 7.734 8.695 1 97.81 67 ILE B CA 1
ATOM 2188 C C . ILE B 1 67 ? 24.672 6.957 9.391 1 97.81 67 ILE B C 1
ATOM 2190 O O . ILE B 1 67 ? 24.688 5.723 9.398 1 97.81 67 ILE B O 1
ATOM 2194 N N . ASP B 1 68 ? 23.688 7.633 9.984 1 98.25 68 ASP B N 1
ATOM 2195 C CA . ASP B 1 68 ? 22.594 6.988 10.703 1 98.25 68 ASP B CA 1
ATOM 2196 C C . ASP B 1 68 ? 21.703 6.195 9.75 1 98.25 68 ASP B C 1
ATOM 2198 O O . ASP B 1 68 ? 20.906 5.363 10.188 1 98.25 68 ASP B O 1
ATOM 2202 N N . LEU B 1 69 ? 21.828 6.445 8.414 1 97.38 69 LEU B N 1
ATOM 2203 C CA . LEU B 1 69 ? 20.984 5.777 7.43 1 97.38 69 LEU B CA 1
ATOM 2204 C C . LEU B 1 69 ? 21.719 4.621 6.77 1 97.38 69 LEU B C 1
ATOM 2206 O O . LEU B 1 69 ? 21.156 3.912 5.93 1 97.38 69 LEU B O 1
ATOM 2210 N N . ALA B 1 70 ? 22.938 4.395 7.121 1 93.5 70 ALA B N 1
ATOM 2211 C CA . ALA B 1 70 ? 23.828 3.482 6.406 1 93.5 70 ALA B CA 1
ATOM 2212 C C . ALA B 1 70 ? 23.172 2.115 6.215 1 93.5 70 ALA B C 1
ATOM 2214 O O . ALA B 1 70 ? 23.234 1.542 5.125 1 93.5 70 ALA B O 1
ATOM 2215 N N . ASP B 1 71 ? 22.453 1.648 7.211 1 90.5 71 ASP B N 1
ATOM 2216 C CA . ASP B 1 71 ? 21.938 0.286 7.137 1 90.5 71 ASP B CA 1
ATOM 2217 C C . ASP B 1 71 ? 20.422 0.282 7.035 1 90.5 71 ASP B C 1
ATOM 2219 O O . ASP B 1 71 ? 19.781 -0.764 7.188 1 90.5 71 ASP B O 1
ATOM 2223 N N . ALA B 1 72 ? 19.844 1.385 6.766 1 95.25 72 ALA B N 1
ATOM 2224 C CA . ALA B 1 72 ? 18.391 1.477 6.738 1 95.25 72 ALA B CA 1
ATOM 2225 C C . ALA B 1 72 ? 17.828 0.887 5.449 1 95.25 72 ALA B C 1
ATOM 2227 O O . ALA B 1 72 ? 18.391 1.106 4.367 1 95.25 72 ALA B O 1
ATOM 2228 N N . TRP B 1 73 ? 16.859 0.083 5.594 1 93.12 73 TRP B N 1
ATOM 2229 C CA . TRP B 1 73 ? 16.094 -0.424 4.465 1 93.12 73 TRP B CA 1
ATOM 2230 C C . TRP B 1 73 ? 14.984 0.554 4.078 1 93.12 73 TRP B C 1
ATOM 2232 O O . TRP B 1 73 ? 14.68 0.722 2.895 1 93.12 73 TRP B O 1
ATOM 2242 N N . PHE B 1 74 ? 14.453 1.221 5.035 1 95.62 74 PHE B N 1
ATOM 2243 C CA . PHE B 1 74 ? 13.398 2.217 4.906 1 95.62 74 PHE B CA 1
ATOM 2244 C C . PHE B 1 74 ? 13.641 3.393 5.844 1 95.62 74 PHE B C 1
ATOM 2246 O O . PHE B 1 74 ? 14.07 3.205 6.984 1 95.62 74 PHE B O 1
ATOM 2253 N N . VAL B 1 75 ? 13.312 4.613 5.316 1 97.94 75 VAL B N 1
ATOM 2254 C CA . VAL B 1 75 ? 13.594 5.816 6.094 1 97.94 75 VAL B CA 1
ATOM 2255 C C . VAL B 1 75 ? 12.312 6.633 6.27 1 97.94 75 VAL B C 1
ATOM 2257 O O . VAL B 1 75 ? 11.539 6.793 5.324 1 97.94 75 VAL B O 1
ATOM 2260 N N . LEU B 1 76 ? 12.094 7.059 7.496 1 98.44 76 LEU B N 1
ATOM 2261 C CA . LEU B 1 76 ? 11.016 7.988 7.832 1 98.44 76 LEU B CA 1
ATOM 2262 C C . LEU B 1 76 ? 11.578 9.344 8.25 1 98.44 76 LEU B C 1
ATOM 2264 O O . LEU B 1 76 ? 12.258 9.445 9.281 1 98.44 76 LEU B O 1
ATOM 2268 N N . ALA B 1 77 ? 11.383 10.367 7.477 1 98.56 77 ALA B N 1
ATOM 2269 C CA . ALA B 1 77 ? 11.742 11.734 7.848 1 98.56 77 ALA B CA 1
ATOM 2270 C C . ALA B 1 77 ? 10.57 12.445 8.516 1 98.56 77 ALA B C 1
ATOM 2272 O O . ALA B 1 77 ? 9.656 12.914 7.836 1 98.56 77 ALA B O 1
ATOM 2273 N N . CYS B 1 78 ? 10.672 12.523 9.812 1 97.69 78 CYS B N 1
ATOM 2274 C CA . CYS B 1 78 ? 9.523 12.969 10.594 1 97.69 78 CYS B CA 1
ATOM 2275 C C . CYS B 1 78 ? 9.914 14.094 11.547 1 97.69 78 CYS B C 1
ATOM 2277 O O . CYS B 1 78 ? 9.469 14.117 12.695 1 97.69 78 CYS B O 1
ATOM 2279 N N . THR B 1 79 ? 10.711 15.008 11.148 1 96.94 79 THR B N 1
ATOM 2280 C CA . THR B 1 79 ? 11.094 16.125 12 1 96.94 79 THR B CA 1
ATOM 2281 C C . THR B 1 79 ? 10.211 17.344 11.734 1 96.94 79 THR B C 1
ATOM 2283 O O . THR B 1 79 ? 9.414 17.344 10.797 1 96.94 79 THR B O 1
ATOM 2286 N N . ASN B 1 80 ? 10.352 18.359 12.617 1 94.88 80 ASN B N 1
ATOM 2287 C CA . ASN B 1 80 ? 9.656 19.625 12.406 1 94.88 80 ASN B CA 1
ATOM 2288 C C . ASN B 1 80 ? 10.5 20.609 11.617 1 94.88 80 ASN B C 1
ATOM 2290 O O . ASN B 1 80 ? 10.172 21.797 11.531 1 94.88 80 ASN B O 1
ATOM 2294 N N . ASP B 1 81 ? 11.578 20.141 11.094 1 96.31 81 ASP B N 1
ATOM 2295 C CA . ASP B 1 81 ? 12.5 20.938 10.281 1 96.31 81 ASP B CA 1
ATOM 2296 C C . ASP B 1 81 ? 12.477 20.5 8.82 1 96.31 81 ASP B C 1
ATOM 2298 O O . ASP B 1 81 ? 13.062 19.469 8.469 1 96.31 81 ASP B O 1
ATOM 2302 N N . ARG B 1 82 ? 11.883 21.312 7.98 1 96.31 82 ARG B N 1
ATOM 2303 C CA . ARG B 1 82 ? 11.688 20.984 6.574 1 96.31 82 ARG B CA 1
ATOM 2304 C C . ARG B 1 82 ? 13.023 20.75 5.875 1 96.31 82 ARG B C 1
ATOM 2306 O O . ARG B 1 82 ? 13.164 19.812 5.086 1 96.31 82 ARG B O 1
ATOM 2313 N N . ALA B 1 83 ? 13.93 21.609 6.176 1 97.5 83 ALA B N 1
ATOM 2314 C CA . ALA B 1 83 ? 15.25 21.5 5.562 1 97.5 83 ALA B CA 1
ATOM 2315 C C . ALA B 1 83 ? 15.914 20.172 5.938 1 97.5 83 ALA B C 1
ATOM 2317 O O . ALA B 1 83 ? 16.562 19.547 5.102 1 97.5 83 ALA B O 1
ATOM 2318 N N . LEU B 1 84 ? 15.781 19.797 7.145 1 97.75 84 LEU B N 1
ATOM 2319 C CA . LEU B 1 84 ? 16.359 18.531 7.586 1 97.75 84 LEU B CA 1
ATOM 2320 C C . LEU B 1 84 ? 15.656 17.359 6.902 1 97.75 84 LEU B C 1
ATOM 2322 O O . LEU B 1 84 ? 16.312 16.422 6.457 1 97.75 84 LEU B O 1
ATOM 2326 N N . ASN B 1 85 ? 14.383 17.359 6.82 1 98.12 85 ASN B N 1
ATOM 2327 C CA . ASN B 1 85 ? 13.648 16.312 6.109 1 98.12 85 ASN B CA 1
ATOM 2328 C C . ASN B 1 85 ? 14.125 16.172 4.668 1 98.12 85 ASN B C 1
ATOM 2330 O O . ASN B 1 85 ? 14.305 15.062 4.168 1 98.12 85 ASN B O 1
ATOM 2334 N N . GLU B 1 86 ? 14.32 17.297 4.039 1 97.5 86 GLU B N 1
ATOM 2335 C CA . GLU B 1 86 ? 14.812 17.297 2.664 1 97.5 86 GLU B CA 1
ATOM 2336 C C . GLU B 1 86 ? 16.188 16.656 2.574 1 97.5 86 GLU B C 1
ATOM 2338 O O . GLU B 1 86 ? 16.469 15.883 1.659 1 97.5 86 GLU B O 1
ATOM 2343 N N . GLN B 1 87 ? 17.016 17.031 3.492 1 97.81 87 GLN B N 1
ATOM 2344 C CA . GLN B 1 87 ? 18.359 16.453 3.545 1 97.81 87 GLN B CA 1
ATOM 2345 C C . GLN B 1 87 ? 18.297 14.945 3.715 1 97.81 87 GLN B C 1
ATOM 2347 O O . GLN B 1 87 ? 19.031 14.211 3.041 1 97.81 87 GLN B O 1
ATOM 2352 N N . VAL B 1 88 ? 17.469 14.477 4.609 1 98.25 88 VAL B N 1
ATOM 2353 C CA . VAL B 1 88 ? 17.297 13.055 4.855 1 98.25 88 VAL B CA 1
ATOM 2354 C C . VAL B 1 88 ? 16.844 12.359 3.566 1 98.25 88 VAL B C 1
ATOM 2356 O O . VAL B 1 88 ? 17.375 11.305 3.207 1 98.25 88 VAL B O 1
ATOM 2359 N N . ALA B 1 89 ? 15.945 12.977 2.869 1 97.31 89 ALA B N 1
ATOM 2360 C CA . ALA B 1 89 ? 15.422 12.414 1.628 1 97.31 89 ALA B CA 1
ATOM 2361 C C . ALA B 1 89 ? 16.516 12.305 0.57 1 97.31 89 ALA B C 1
ATOM 2363 O O . ALA B 1 89 ? 16.609 11.289 -0.128 1 97.31 89 ALA B O 1
ATOM 2364 N N . ILE B 1 90 ? 17.297 13.328 0.457 1 96.44 90 ILE B N 1
ATOM 2365 C CA . ILE B 1 90 ? 18.375 13.359 -0.52 1 96.44 90 ILE B CA 1
ATOM 2366 C C . ILE B 1 90 ? 19.359 12.227 -0.244 1 96.44 90 ILE B C 1
ATOM 2368 O O . ILE B 1 90 ? 19.75 11.5 -1.16 1 96.44 90 ILE B O 1
ATOM 2372 N N . ILE B 1 91 ? 19.719 12.07 0.994 1 96.5 91 ILE B N 1
ATOM 2373 C CA . ILE B 1 91 ? 20.672 11.039 1.395 1 96.5 91 ILE B CA 1
ATOM 2374 C C . ILE B 1 91 ? 20.062 9.656 1.15 1 96.5 91 ILE B C 1
ATOM 2376 O O . ILE B 1 91 ? 20.734 8.766 0.611 1 96.5 91 ILE B O 1
ATOM 2380 N N . ALA B 1 92 ? 18.812 9.445 1.551 1 94.56 92 ALA B N 1
ATOM 2381 C CA . ALA B 1 92 ? 18.125 8.18 1.34 1 94.56 92 ALA B CA 1
ATOM 2382 C C . ALA B 1 92 ? 18.078 7.812 -0.141 1 94.56 92 ALA B C 1
ATOM 2384 O O . ALA B 1 92 ? 18.328 6.66 -0.511 1 94.56 92 ALA B O 1
ATOM 2385 N N . ASN B 1 93 ? 17.75 8.773 -0.949 1 90.25 93 ASN B N 1
ATOM 2386 C CA . ASN B 1 93 ? 17.688 8.555 -2.391 1 90.25 93 ASN B CA 1
ATOM 2387 C C . ASN B 1 93 ? 19.047 8.133 -2.947 1 90.25 93 ASN B C 1
ATOM 2389 O O . ASN B 1 93 ? 19.125 7.211 -3.76 1 90.25 93 ASN B O 1
ATOM 2393 N N . LYS B 1 94 ? 20.062 8.844 -2.492 1 89.12 94 LYS B N 1
ATOM 2394 C CA . LYS B 1 94 ? 21.422 8.492 -2.918 1 89.12 94 LYS B CA 1
ATOM 2395 C C . LYS B 1 94 ? 21.75 7.055 -2.545 1 89.12 94 LYS B C 1
ATOM 2397 O O . LYS B 1 94 ? 22.438 6.359 -3.297 1 89.12 94 LYS B O 1
ATOM 2402 N N . ASN B 1 95 ? 21.281 6.688 -1.416 1 88.44 95 ASN B N 1
ATOM 2403 C CA . ASN B 1 95 ? 21.531 5.34 -0.92 1 88.44 95 ASN B CA 1
ATOM 2404 C C . ASN B 1 95 ? 20.531 4.336 -1.503 1 88.44 95 ASN B C 1
ATOM 2406 O O . ASN B 1 95 ? 20.562 3.154 -1.148 1 88.44 95 ASN B O 1
ATOM 2410 N N . LYS B 1 96 ? 19.547 4.723 -2.342 1 83.62 96 LYS B N 1
ATOM 2411 C CA . LYS B 1 96 ? 18.531 3.891 -2.959 1 83.62 96 LYS B CA 1
ATOM 2412 C C . LYS B 1 96 ? 17.594 3.307 -1.908 1 83.62 96 LYS B C 1
ATOM 2414 O O . LYS B 1 96 ? 17.141 2.16 -2.029 1 83.62 96 LYS B O 1
ATOM 2419 N N . GLN B 1 97 ? 17.422 4.086 -0.845 1 90.25 97 GLN B N 1
ATOM 2420 C CA . GLN B 1 97 ? 16.5 3.699 0.22 1 90.25 97 GLN B CA 1
ATOM 2421 C C . GLN B 1 97 ? 15.133 4.348 0.026 1 90.25 97 GLN B C 1
ATOM 2423 O O . GLN B 1 97 ? 15.039 5.504 -0.391 1 90.25 97 GLN B O 1
ATOM 2428 N N . LEU B 1 98 ? 14.125 3.596 0.325 1 93.44 98 LEU B N 1
ATOM 2429 C CA . LEU B 1 98 ? 12.789 4.184 0.331 1 93.44 98 LEU B CA 1
ATOM 2430 C C . LEU B 1 98 ? 12.648 5.199 1.459 1 93.44 98 LEU B C 1
ATOM 2432 O O . LEU B 1 98 ? 13.109 4.961 2.576 1 93.44 98 LEU B O 1
ATOM 2436 N N . CYS B 1 99 ? 12.031 6.32 1.095 1 96.75 99 CYS B N 1
ATOM 2437 C CA . CYS B 1 99 ? 11.953 7.371 2.1 1 96.75 99 CYS B CA 1
ATOM 2438 C C . CYS B 1 99 ? 10.562 7.996 2.123 1 96.75 99 CYS B C 1
ATOM 2440 O O . CYS B 1 99 ? 10 8.312 1.072 1 96.75 99 CYS B O 1
ATOM 2442 N N . TYR B 1 100 ? 10.039 8.078 3.316 1 97.56 100 TYR B N 1
ATOM 2443 C CA . TYR B 1 100 ? 8.852 8.867 3.594 1 97.56 100 TYR B CA 1
ATOM 2444 C C . TYR B 1 100 ? 9.227 10.219 4.191 1 97.56 100 TYR B C 1
ATOM 2446 O O . TYR B 1 100 ? 10.008 10.289 5.137 1 97.56 100 TYR B O 1
ATOM 2454 N N . VAL B 1 101 ? 8.625 11.266 3.588 1 97.81 101 VAL B N 1
ATOM 2455 C CA . VAL B 1 101 ? 8.844 12.617 4.074 1 97.81 101 VAL B CA 1
ATOM 2456 C C . VAL B 1 101 ? 7.531 13.188 4.609 1 97.81 101 VAL B C 1
ATOM 2458 O O . VAL B 1 101 ? 6.633 13.539 3.836 1 97.81 101 VAL B O 1
ATOM 2461 N N . ALA B 1 102 ? 7.473 13.391 5.887 1 95.19 102 ALA B N 1
ATOM 2462 C CA . ALA B 1 102 ? 6.219 13.648 6.59 1 95.19 102 ALA B CA 1
ATOM 2463 C C . ALA B 1 102 ? 5.562 14.93 6.082 1 95.19 102 ALA B C 1
ATOM 2465 O O . ALA B 1 102 ? 4.336 15.016 6 1 95.19 102 ALA B O 1
ATOM 2466 N N . ASP B 1 103 ? 6.363 15.922 5.719 1 93 103 ASP B N 1
ATOM 2467 C CA . ASP B 1 103 ? 5.766 17.219 5.398 1 93 103 ASP B CA 1
ATOM 2468 C C . ASP B 1 103 ? 5.789 17.469 3.893 1 93 103 ASP B C 1
ATOM 2470 O O . ASP B 1 103 ? 5.484 18.578 3.441 1 93 103 ASP B O 1
ATOM 2474 N N . ASP B 1 104 ? 6.156 16.453 3.117 1 92.19 104 ASP B N 1
ATOM 2475 C CA . ASP B 1 104 ? 6.246 16.641 1.673 1 92.19 104 ASP B CA 1
ATOM 2476 C C . ASP B 1 104 ? 5.887 15.352 0.929 1 92.19 104 ASP B C 1
ATOM 2478 O O . ASP B 1 104 ? 6.77 14.625 0.469 1 92.19 104 ASP B O 1
ATOM 2482 N N . PRO B 1 105 ? 4.648 15.133 0.69 1 87.12 105 PRO B N 1
ATOM 2483 C CA . PRO B 1 105 ? 4.207 13.922 -0.011 1 87.12 105 PRO B CA 1
ATOM 2484 C C . PRO B 1 105 ? 4.777 13.82 -1.424 1 87.12 105 PRO B C 1
ATOM 2486 O O . PRO B 1 105 ? 5.039 12.719 -1.911 1 87.12 105 PRO B O 1
ATOM 2489 N N . GLN B 1 106 ? 5.039 14.906 -2.037 1 85.62 106 GLN B N 1
ATOM 2490 C CA . GLN B 1 106 ? 5.523 14.906 -3.414 1 85.62 106 GLN B CA 1
ATOM 2491 C C . GLN B 1 106 ? 6.965 14.406 -3.49 1 85.62 106 GLN B C 1
ATOM 2493 O O . GLN B 1 106 ? 7.359 13.789 -4.48 1 85.62 106 GLN B O 1
ATOM 2498 N N . SER B 1 107 ? 7.637 14.656 -2.404 1 89.12 107 SER B N 1
ATOM 2499 C CA . SER B 1 107 ? 9.031 14.227 -2.369 1 89.12 107 SER B CA 1
ATOM 2500 C C . SER B 1 107 ? 9.172 12.859 -1.716 1 89.12 107 SER B C 1
ATOM 2502 O O . SER B 1 107 ? 10.289 12.344 -1.57 1 89.12 107 SER B O 1
ATOM 2504 N N . SER B 1 108 ? 8.086 12.297 -1.326 1 95.19 108 SER B N 1
ATOM 2505 C CA . SER B 1 108 ? 8.102 11 -0.661 1 95.19 108 SER B CA 1
ATOM 2506 C C . SER B 1 108 ? 8.055 9.859 -1.674 1 95.19 108 SER B C 1
ATOM 2508 O O . SER B 1 108 ? 7.336 9.938 -2.674 1 95.19 108 SER B O 1
ATOM 2510 N N . ASP B 1 109 ? 8.844 8.852 -1.409 1 95.12 109 ASP B N 1
ATOM 2511 C CA . ASP B 1 109 ? 8.742 7.633 -2.211 1 95.12 109 ASP B CA 1
ATOM 2512 C C . ASP B 1 109 ? 7.449 6.883 -1.909 1 95.12 109 ASP B C 1
ATOM 2514 O O . ASP B 1 109 ? 6.988 6.078 -2.723 1 95.12 109 ASP B O 1
ATOM 2518 N N . VAL B 1 110 ? 6.949 7.168 -0.686 1 95.44 110 VAL B N 1
ATOM 2519 C CA . VAL B 1 110 ? 5.742 6.477 -0.25 1 95.44 110 VAL B CA 1
ATOM 2520 C C . VAL B 1 110 ? 4.844 7.441 0.525 1 95.44 110 VAL B C 1
ATOM 2522 O O . VAL B 1 110 ? 5.328 8.398 1.131 1 95.44 110 VAL B O 1
ATOM 2525 N N . THR B 1 111 ? 3.643 7.188 0.433 1 94.44 111 THR B N 1
ATOM 2526 C CA . THR B 1 111 ? 2.672 7.766 1.354 1 94.44 111 THR B CA 1
ATOM 2527 C C . THR B 1 111 ? 1.821 6.676 2 1 94.44 111 THR B C 1
ATOM 2529 O O . THR B 1 111 ? 1.882 5.516 1.598 1 94.44 111 THR B O 1
ATOM 2532 N N . PHE B 1 112 ? 1.14 7.062 2.994 1 94.88 112 PHE B N 1
ATOM 2533 C CA . PHE B 1 112 ? 0.375 6.074 3.744 1 94.88 112 PHE B CA 1
ATOM 2534 C C . PHE B 1 112 ? -1.121 6.32 3.598 1 94.88 112 PHE B C 1
ATOM 2536 O O . PHE B 1 112 ? -1.611 7.406 3.924 1 94.88 112 PHE B O 1
ATOM 2543 N N . PRO B 1 113 ? -1.854 5.289 3.109 1 95.44 113 PRO B N 1
ATOM 2544 C CA . PRO B 1 113 ? -3.314 5.395 3.09 1 95.44 113 PRO B CA 1
ATOM 2545 C C . PRO B 1 113 ? -3.936 5.246 4.477 1 95.44 113 PRO B C 1
ATOM 2547 O O . PRO B 1 113 ? -3.238 4.906 5.438 1 95.44 113 PRO B O 1
ATOM 2550 N N . VAL B 1 114 ? -5.18 5.645 4.59 1 94.12 114 VAL B N 1
ATOM 2551 C CA . VAL B 1 114 ? -5.887 5.25 5.805 1 94.12 114 VAL B CA 1
ATOM 2552 C C . VAL B 1 114 ? -6.141 3.742 5.789 1 94.12 114 VAL B C 1
ATOM 2554 O O . VAL B 1 114 ? -6.422 3.164 4.738 1 94.12 114 VAL B O 1
ATOM 2557 N N . VAL B 1 115 ? -6.043 3.137 6.957 1 95.19 115 VAL B N 1
ATOM 2558 C CA . VAL B 1 115 ? -6.082 1.68 7.004 1 95.19 115 VAL B CA 1
ATOM 2559 C C . VAL B 1 115 ? -7.016 1.224 8.125 1 95.19 115 VAL B C 1
ATOM 2561 O O . VAL B 1 115 ? -7.059 1.834 9.195 1 95.19 115 VAL B O 1
ATOM 2564 N N . LYS B 1 116 ? -7.699 0.22 7.898 1 93.25 116 LYS B N 1
ATOM 2565 C CA . LYS B 1 116 ? -8.469 -0.497 8.914 1 93.25 116 LYS B CA 1
ATOM 2566 C C . LYS B 1 116 ? -8.336 -2.006 8.734 1 93.25 116 LYS B C 1
ATOM 2568 O O . LYS B 1 116 ? -8.172 -2.492 7.613 1 93.25 116 LYS B O 1
ATOM 2573 N N . HIS B 1 117 ? -8.453 -2.623 9.852 1 89.38 117 HIS B N 1
ATOM 2574 C CA . HIS B 1 117 ? -8.383 -4.078 9.859 1 89.38 117 HIS B CA 1
ATOM 2575 C C . HIS B 1 117 ? -9.695 -4.695 10.336 1 89.38 117 HIS B C 1
ATOM 2577 O O . HIS B 1 117 ? -10.352 -4.156 11.234 1 89.38 117 HIS B O 1
ATOM 2583 N N . LYS B 1 118 ? -10.055 -5.668 9.711 1 88 118 LYS B N 1
ATOM 2584 C CA . LYS B 1 118 ? -11.109 -6.562 10.172 1 88 118 LYS B CA 1
ATOM 2585 C C . LYS B 1 118 ? -10.664 -8.023 10.117 1 88 118 LYS B C 1
ATOM 2587 O O . LYS B 1 118 ? -10.727 -8.648 9.055 1 88 118 LYS B O 1
ATOM 2592 N N . GLY B 1 119 ? -10.227 -8.484 11.383 1 83.31 119 GLY B N 1
ATOM 2593 C CA . GLY B 1 119 ? -9.555 -9.766 11.367 1 83.31 119 GLY B CA 1
ATOM 2594 C C . GLY B 1 119 ? -8.281 -9.766 10.531 1 83.31 119 GLY B C 1
ATOM 2595 O O . GLY B 1 119 ? -7.426 -8.898 10.703 1 83.31 119 GLY B O 1
ATOM 2596 N N . ALA B 1 120 ? -8.227 -10.727 9.609 1 85.25 120 ALA B N 1
ATOM 2597 C CA . ALA B 1 120 ? -7.039 -10.859 8.773 1 85.25 120 ALA B CA 1
ATOM 2598 C C . ALA B 1 120 ? -7.133 -9.961 7.543 1 85.25 120 ALA B C 1
ATOM 2600 O O . ALA B 1 120 ? -6.18 -9.859 6.766 1 85.25 120 ALA B O 1
ATOM 2601 N N . ILE B 1 121 ? -8.266 -9.281 7.402 1 90.75 121 ILE B N 1
ATOM 2602 C CA . ILE B 1 121 ? -8.477 -8.445 6.227 1 90.75 121 ILE B CA 1
ATOM 2603 C C . ILE B 1 121 ? -7.957 -7.035 6.492 1 90.75 121 ILE B C 1
ATOM 2605 O O . ILE B 1 121 ? -8.195 -6.473 7.566 1 90.75 121 ILE B O 1
ATOM 2609 N N . THR B 1 122 ? -7.203 -6.543 5.621 1 93.94 122 THR B N 1
ATOM 2610 C CA . THR B 1 122 ? -6.738 -5.16 5.656 1 93.94 122 THR B CA 1
ATOM 2611 C C . THR B 1 122 ? -7.363 -4.352 4.523 1 93.94 122 THR B C 1
ATOM 2613 O O . THR B 1 122 ? -7.301 -4.75 3.359 1 93.94 122 THR B O 1
ATOM 2616 N N . VAL B 1 123 ? -7.992 -3.273 4.863 1 94.88 123 VAL B N 1
ATOM 2617 C CA . VAL B 1 123 ? -8.547 -2.355 3.873 1 94.88 123 VAL B CA 1
ATOM 2618 C C . VAL B 1 123 ? -7.816 -1.016 3.945 1 94.88 123 VAL B C 1
ATOM 2620 O O . VAL B 1 123 ? -7.66 -0.444 5.027 1 94.88 123 VAL B O 1
ATOM 2623 N N . ALA B 1 124 ? -7.301 -0.628 2.846 1 96.44 124 ALA B N 1
ATOM 2624 C CA . ALA B 1 124 ? -6.613 0.655 2.729 1 96.44 124 ALA B CA 1
ATOM 2625 C C . ALA B 1 124 ? -7.32 1.569 1.733 1 96.44 124 ALA B C 1
ATOM 2627 O O . ALA B 1 124 ? -7.809 1.11 0.699 1 96.44 124 ALA B O 1
ATOM 2628 N N . LEU B 1 125 ? -7.414 2.822 2.047 1 95 125 LEU B N 1
ATOM 2629 C CA . LEU B 1 125 ? -8.117 3.781 1.201 1 95 125 LEU B CA 1
ATOM 2630 C C . LEU B 1 125 ? -7.332 5.086 1.089 1 95 125 LEU B C 1
ATOM 2632 O O . LEU B 1 125 ? -6.832 5.602 2.092 1 95 125 LEU B O 1
ATOM 2636 N N . SER B 1 126 ? -7.176 5.551 -0.087 1 93.25 126 SER B N 1
ATOM 2637 C CA . SER B 1 126 ? -6.488 6.809 -0.356 1 93.25 126 SER B CA 1
ATOM 2638 C C . SER B 1 126 ? -7.324 7.715 -1.255 1 93.25 126 SER B C 1
ATOM 2640 O O . SER B 1 126 ? -7.957 7.246 -2.201 1 93.25 126 SER B O 1
ATOM 2642 N N . THR B 1 127 ? -7.332 8.984 -0.928 1 86.69 127 THR B N 1
ATOM 2643 C CA . THR B 1 127 ? -7.988 9.969 -1.781 1 86.69 127 THR B CA 1
ATOM 2644 C C . THR B 1 127 ? -6.961 10.742 -2.607 1 86.69 127 THR B C 1
ATOM 2646 O O . THR B 1 127 ? -7.273 11.789 -3.172 1 86.69 127 THR B O 1
ATOM 2649 N N . GLY B 1 128 ? -5.695 10.289 -2.588 1 78.69 128 GLY B N 1
ATOM 2650 C CA . GLY B 1 128 ? -4.648 11 -3.305 1 78.69 128 GLY B CA 1
ATOM 2651 C C . GLY B 1 128 ? -4.371 12.383 -2.742 1 78.69 128 GLY B C 1
ATOM 2652 O O . GLY B 1 128 ? -4.078 13.312 -3.492 1 78.69 128 GLY B O 1
ATOM 2653 N N . GLY B 1 129 ? -4.578 12.57 -1.463 1 73.19 129 GLY B N 1
ATOM 2654 C CA . GLY B 1 129 ? -4.297 13.844 -0.808 1 73.19 129 GLY B CA 1
ATOM 2655 C C . GLY B 1 129 ? -5.484 14.789 -0.816 1 73.19 129 GLY B C 1
ATOM 2656 O O . GLY B 1 129 ? -5.445 15.844 -0.178 1 73.19 129 GLY B O 1
ATOM 2657 N N . ALA B 1 130 ? -6.602 14.422 -1.372 1 71.88 130 ALA B N 1
ATOM 2658 C CA . ALA B 1 130 ? -7.727 15.336 -1.534 1 71.88 130 ALA B CA 1
ATOM 2659 C C . ALA B 1 130 ? -8.445 15.562 -0.206 1 71.88 130 ALA B C 1
ATOM 2661 O O . ALA B 1 130 ? -8.836 16.688 0.109 1 71.88 130 ALA B O 1
ATOM 2662 N N . SER B 1 131 ? -8.664 14.531 0.55 1 78.81 131 SER B N 1
ATOM 2663 C CA . SER B 1 131 ? -9.383 14.695 1.809 1 78.81 131 SER B CA 1
ATOM 2664 C C . SER B 1 131 ? -9.07 13.555 2.773 1 78.81 131 SER B C 1
ATOM 2666 O O . SER B 1 131 ? -9.719 12.5 2.729 1 78.81 131 SER B O 1
ATOM 2668 N N . PRO B 1 132 ? -8.156 13.75 3.607 1 78.94 132 PRO B N 1
ATOM 2669 C CA . PRO B 1 132 ? -7.867 12.719 4.609 1 78.94 132 PRO B CA 1
ATOM 2670 C C . PRO B 1 132 ? -9.086 12.383 5.473 1 78.94 132 PRO B C 1
ATOM 2672 O O . PRO B 1 132 ? -9.297 11.219 5.816 1 78.94 132 PRO B O 1
ATOM 2675 N N . THR B 1 133 ? -9.852 13.422 5.809 1 82.19 133 THR B N 1
ATOM 2676 C CA . THR B 1 133 ? -11.031 13.227 6.633 1 82.19 133 THR B CA 1
ATOM 2677 C C . THR B 1 133 ? -12.055 12.344 5.918 1 82.19 133 THR B C 1
ATOM 2679 O O . THR B 1 133 ? -12.625 11.43 6.52 1 82.19 133 THR B O 1
ATOM 2682 N N . LEU B 1 134 ? -12.25 12.609 4.699 1 84.69 134 LEU B N 1
ATOM 2683 C CA . LEU B 1 134 ? -13.164 11.781 3.924 1 84.69 134 LEU B CA 1
ATOM 2684 C C . LEU B 1 134 ? -12.664 10.344 3.85 1 84.69 134 LEU B C 1
ATOM 2686 O O . LEU B 1 134 ? -13.453 9.398 3.945 1 84.69 134 LEU B O 1
ATOM 2690 N N . ALA B 1 135 ? -11.383 10.211 3.598 1 87.81 135 ALA B N 1
ATOM 2691 C CA . ALA B 1 135 ? -10.797 8.875 3.523 1 87.81 135 ALA B CA 1
ATOM 2692 C C . ALA B 1 135 ? -11.125 8.062 4.773 1 87.81 135 ALA B C 1
ATOM 2694 O O . ALA B 1 135 ? -11.547 6.906 4.68 1 87.81 135 ALA B O 1
ATOM 2695 N N . ARG B 1 136 ? -11.039 8.688 5.871 1 88.62 136 ARG B N 1
ATOM 2696 C CA . ARG B 1 136 ? -11.281 8.008 7.141 1 88.62 136 ARG B CA 1
ATOM 2697 C C . ARG B 1 136 ? -12.758 7.652 7.297 1 88.62 136 ARG B C 1
ATOM 2699 O O . ARG B 1 136 ? -13.094 6.527 7.676 1 88.62 136 ARG B O 1
ATOM 2706 N N . THR B 1 137 ? -13.57 8.594 7.059 1 85.25 137 THR B N 1
ATOM 2707 C CA . THR B 1 137 ? -15 8.383 7.215 1 85.25 137 THR B CA 1
ATOM 2708 C C . THR B 1 137 ? -15.5 7.301 6.258 1 85.25 137 THR B C 1
ATOM 2710 O O . THR B 1 137 ? -16.266 6.418 6.648 1 85.25 137 THR B O 1
ATOM 2713 N N . LEU B 1 138 ? -15.055 7.379 5.09 1 87.75 138 LEU B N 1
ATOM 2714 C CA . LEU B 1 138 ? -15.461 6.398 4.086 1 87.75 138 LEU B CA 1
ATOM 2715 C C . LEU B 1 138 ? -14.977 5.004 4.461 1 87.75 138 LEU B C 1
ATOM 2717 O O . LEU B 1 138 ? -15.719 4.027 4.332 1 87.75 138 LEU B O 1
ATOM 2721 N N . LEU B 1 139 ? -13.766 4.918 4.852 1 90.75 139 LEU B N 1
ATOM 2722 C CA . LEU B 1 139 ? -13.211 3.631 5.262 1 90.75 139 LEU B CA 1
ATOM 2723 C C . LEU B 1 139 ? -13.984 3.064 6.449 1 90.75 139 LEU B C 1
ATOM 2725 O O . LEU B 1 139 ? -14.258 1.862 6.504 1 90.75 139 LEU B O 1
ATOM 2729 N N . GLU B 1 140 ? -14.336 3.961 7.352 1 88.31 140 GLU B N 1
ATOM 2730 C CA . GLU B 1 140 ? -15.148 3.531 8.492 1 88.31 140 GLU B CA 1
ATOM 2731 C C . GLU B 1 140 ? -16.484 2.961 8.031 1 88.31 140 GLU B C 1
ATOM 2733 O O . GLU B 1 140 ? -16.922 1.915 8.523 1 88.31 140 GLU B O 1
ATOM 2738 N N . GLU B 1 141 ? -17.031 3.592 7.191 1 83.81 141 GLU B N 1
ATOM 2739 C CA . GLU B 1 141 ? -18.312 3.129 6.648 1 83.81 141 GLU B CA 1
ATOM 2740 C C . GLU B 1 141 ? -18.141 1.792 5.93 1 83.81 141 GLU B C 1
ATOM 2742 O O . GLU B 1 141 ? -18.953 0.881 6.113 1 83.81 141 GLU B O 1
ATOM 2747 N N . ILE B 1 142 ? -17.141 1.678 5.168 1 86.31 142 ILE B N 1
ATOM 2748 C CA . ILE B 1 142 ? -16.844 0.476 4.395 1 86.31 142 ILE B CA 1
ATOM 2749 C C . ILE B 1 142 ? -16.656 -0.71 5.336 1 86.31 142 ILE B C 1
ATOM 2751 O O . ILE B 1 142 ? -17.281 -1.759 5.16 1 86.31 142 ILE B O 1
ATOM 2755 N N . VAL B 1 143 ? -15.867 -0.521 6.27 1 87.56 143 VAL B N 1
ATOM 2756 C CA . VAL B 1 143 ? -15.516 -1.598 7.191 1 87.56 143 VAL B CA 1
ATOM 2757 C C . VAL B 1 143 ? -16.734 -1.962 8.039 1 87.56 143 VAL B C 1
ATOM 2759 O O . VAL B 1 143 ? -16.938 -3.133 8.367 1 87.56 143 VAL B O 1
ATOM 2762 N N . SER B 1 144 ? -17.547 -0.964 8.328 1 85.38 144 SER B N 1
ATOM 2763 C CA . SER B 1 144 ? -18.75 -1.212 9.133 1 85.38 144 SER B CA 1
ATOM 2764 C C . SER B 1 144 ? -19.734 -2.094 8.391 1 85.38 144 SER B C 1
ATOM 2766 O O . SER B 1 144 ? -20.562 -2.777 9.008 1 85.38 144 SER B O 1
ATOM 2768 N N . HIS B 1 145 ? -19.656 -2.146 7.109 1 82.62 145 HIS B N 1
ATOM 2769 C CA . HIS B 1 145 ? -20.578 -2.936 6.293 1 82.62 145 HIS B CA 1
ATOM 2770 C C . HIS B 1 145 ? -20.031 -4.344 6.062 1 82.62 145 HIS B C 1
ATOM 2772 O O . HIS B 1 145 ? -20.75 -5.215 5.562 1 82.62 145 HIS B O 1
ATOM 2778 N N . MET B 1 146 ? -18.875 -4.578 6.414 1 84.88 146 MET B N 1
ATOM 2779 C CA . MET B 1 146 ? -18.297 -5.914 6.293 1 84.88 146 MET B CA 1
ATOM 2780 C C . MET B 1 146 ? -18.859 -6.848 7.363 1 84.88 146 MET B C 1
ATOM 2782 O O . MET B 1 146 ? -19.188 -6.402 8.469 1 84.88 146 MET B O 1
ATOM 2786 N N . PRO B 1 147 ? -18.984 -8.125 7.004 1 83.94 147 PRO B N 1
ATOM 2787 C CA . PRO B 1 147 ? -19.484 -9.078 8 1 83.94 147 PRO B CA 1
ATOM 2788 C C . PRO B 1 147 ? -18.609 -9.133 9.258 1 83.94 147 PRO B C 1
ATOM 2790 O O . PRO B 1 147 ? -17.391 -9.016 9.164 1 83.94 147 PRO B O 1
ATOM 2793 N N . ASP B 1 148 ? -19.219 -9.375 10.383 1 85.06 148 ASP B N 1
ATOM 2794 C CA . ASP B 1 148 ? -18.516 -9.414 11.656 1 85.06 148 ASP B CA 1
ATOM 2795 C C . ASP B 1 148 ? -17.688 -10.695 11.797 1 85.06 148 ASP B C 1
ATOM 2797 O O . ASP B 1 148 ? -16.75 -10.758 12.594 1 85.06 148 ASP B O 1
ATOM 2801 N N . ASP B 1 149 ? -18.047 -11.688 11.055 1 87.31 149 ASP B N 1
ATOM 2802 C CA . ASP B 1 149 ? -17.391 -12.984 11.195 1 87.31 149 ASP B CA 1
ATOM 2803 C C . ASP B 1 149 ? -16.406 -13.234 10.055 1 87.31 149 ASP B C 1
ATOM 2805 O O . ASP B 1 149 ? -16.312 -14.352 9.547 1 87.31 149 ASP B O 1
ATOM 2809 N N . MET B 1 150 ? -15.75 -12.219 9.648 1 86.31 150 MET B N 1
ATOM 2810 C CA . MET B 1 150 ? -14.836 -12.32 8.508 1 86.31 150 MET B CA 1
ATOM 2811 C C . MET B 1 150 ? -13.758 -13.367 8.773 1 86.31 150 MET B C 1
ATOM 2813 O O . MET B 1 150 ? -13.352 -14.086 7.859 1 86.31 150 MET B O 1
ATOM 2817 N N . ASP B 1 151 ? -13.336 -13.453 10.016 1 87.12 151 ASP B N 1
ATOM 2818 C CA . ASP B 1 151 ? -12.305 -14.438 10.344 1 87.12 151 ASP B CA 1
ATOM 2819 C C . ASP B 1 151 ? -12.805 -15.859 10.102 1 87.12 151 ASP B C 1
ATOM 2821 O O . ASP B 1 151 ? -12.086 -16.688 9.531 1 87.12 151 ASP B O 1
ATOM 2825 N N . GLU B 1 152 ? -13.977 -16.078 10.539 1 89.44 152 GLU B N 1
ATOM 2826 C CA . GLU B 1 152 ? -14.57 -17.391 10.328 1 89.44 152 GLU B CA 1
ATOM 2827 C C . GLU B 1 152 ? -14.758 -17.672 8.836 1 89.44 152 GLU B C 1
ATOM 2829 O O . GLU B 1 152 ? -14.539 -18.797 8.375 1 89.44 152 GLU B O 1
ATOM 2834 N N . ILE B 1 153 ? -15.141 -16.703 8.18 1 88.94 153 ILE B N 1
ATOM 2835 C CA . ILE B 1 153 ? -15.344 -16.828 6.738 1 88.94 153 ILE B CA 1
ATOM 2836 C C . ILE B 1 153 ? -14.023 -17.141 6.051 1 88.94 153 ILE B C 1
ATOM 2838 O O . ILE B 1 153 ? -13.961 -18.016 5.188 1 88.94 153 ILE B O 1
ATOM 2842 N N . LEU B 1 154 ? -13.008 -16.5 6.43 1 87.31 154 LEU B N 1
ATOM 2843 C CA . LEU B 1 154 ? -11.695 -16.719 5.828 1 87.31 154 LEU B CA 1
ATOM 2844 C C . LEU B 1 154 ? -11.188 -18.125 6.098 1 87.31 154 LEU B C 1
ATOM 2846 O O . LEU B 1 154 ? -10.602 -18.75 5.219 1 87.31 154 LEU B O 1
ATOM 2850 N N . VAL B 1 155 ? -11.43 -18.578 7.277 1 88.19 155 VAL B N 1
ATOM 2851 C CA . VAL B 1 155 ? -11.047 -19.938 7.633 1 88.19 155 VAL B CA 1
ATOM 2852 C C . VAL B 1 155 ? -11.805 -20.938 6.754 1 88.19 155 VAL B C 1
ATOM 2854 O O . VAL B 1 155 ? -11.211 -21.875 6.211 1 88.19 155 VAL B O 1
ATOM 2857 N N . PHE B 1 156 ? -13.047 -20.672 6.621 1 91.38 156 PHE B N 1
ATOM 2858 C CA . PHE B 1 156 ? -13.883 -21.516 5.777 1 91.38 156 PHE B CA 1
ATOM 2859 C C . PHE B 1 156 ? -13.359 -21.531 4.344 1 91.38 156 PHE B C 1
ATOM 2861 O O . PHE B 1 156 ? -13.211 -22.609 3.746 1 91.38 156 PHE B O 1
ATOM 2868 N N . LEU B 1 157 ? -13.07 -20.422 3.859 1 89.12 157 LEU B N 1
ATOM 2869 C CA . LEU B 1 157 ? -12.633 -20.328 2.471 1 89.12 157 LEU B CA 1
ATOM 2870 C C . LEU B 1 157 ? -11.281 -21.016 2.279 1 89.12 157 LEU B C 1
ATOM 2872 O O . LEU B 1 157 ? -11.047 -21.656 1.257 1 89.12 157 LEU B O 1
ATOM 2876 N N . ALA B 1 158 ? -10.438 -20.844 3.229 1 86.75 158 ALA B N 1
ATOM 2877 C CA . ALA B 1 158 ? -9.133 -21.5 3.164 1 86.75 158 ALA B CA 1
ATOM 2878 C C . ALA B 1 158 ? -9.297 -23.016 3.166 1 86.75 158 ALA B C 1
ATOM 2880 O O . ALA B 1 158 ? -8.672 -23.719 2.359 1 86.75 158 ALA B O 1
ATOM 2881 N N . GLU B 1 159 ? -10.133 -23.484 4.012 1 90.56 159 GLU B N 1
ATOM 2882 C CA . GLU B 1 159 ? -10.398 -24.906 4.086 1 90.56 159 GLU B CA 1
ATOM 2883 C C . GLU B 1 159 ? -11.07 -25.422 2.812 1 90.56 159 GLU B C 1
ATOM 2885 O O . GLU B 1 159 ? -10.734 -26.484 2.312 1 90.56 159 GLU B O 1
ATOM 2890 N N . ALA B 1 160 ? -12 -24.641 2.436 1 91.88 160 ALA B N 1
ATOM 2891 C CA . ALA B 1 160 ? -12.719 -25 1.213 1 91.88 160 ALA B CA 1
ATOM 2892 C C . ALA B 1 160 ? -11.766 -25.078 0.023 1 91.88 160 ALA B C 1
ATOM 2894 O O . ALA B 1 160 ? -11.891 -25.969 -0.818 1 91.88 160 ALA B O 1
ATOM 2895 N N . ARG B 1 161 ? -10.844 -24.125 -0.046 1 88.25 161 ARG B N 1
ATOM 2896 C CA . ARG B 1 161 ? -9.875 -24.125 -1.137 1 88.25 161 ARG B CA 1
ATOM 2897 C C . ARG B 1 161 ? -9.055 -25.406 -1.143 1 88.25 161 ARG B C 1
ATOM 2899 O O . ARG B 1 161 ? -8.859 -26.016 -2.195 1 88.25 161 ARG B O 1
ATOM 2906 N N . VAL B 1 162 ? -8.641 -25.859 -0.021 1 89.75 162 VAL B N 1
ATOM 2907 C CA . VAL B 1 162 ? -7.859 -27.078 0.107 1 89.75 162 VAL B CA 1
ATOM 2908 C C . VAL B 1 162 ? -8.695 -28.281 -0.34 1 89.75 162 VAL B C 1
ATOM 2910 O O . VAL B 1 162 ? -8.242 -29.094 -1.138 1 89.75 162 VAL B O 1
ATOM 2913 N N . LYS B 1 163 ? -9.867 -28.328 0.105 1 92.62 163 LYS B N 1
ATOM 2914 C CA . LYS B 1 163 ? -10.758 -29.438 -0.213 1 92.62 163 LYS B CA 1
ATOM 2915 C C . LYS B 1 163 ? -11.062 -29.484 -1.707 1 92.62 163 LYS B C 1
ATOM 2917 O O . LYS B 1 163 ? -11.031 -30.562 -2.318 1 92.62 163 LYS B O 1
ATOM 2922 N N . VAL B 1 164 ? -11.344 -28.359 -2.256 1 92.75 164 VAL B N 1
ATOM 2923 C CA . VAL B 1 164 ? -11.68 -28.25 -3.674 1 92.75 164 VAL B CA 1
ATOM 2924 C C . VAL B 1 164 ? -10.477 -28.672 -4.516 1 92.75 164 VAL B C 1
ATOM 2926 O O . VAL B 1 164 ? -10.625 -29.438 -5.48 1 92.75 164 VAL B O 1
ATOM 2929 N N . LYS B 1 165 ? -9.344 -28.203 -4.148 1 90.56 165 LYS B N 1
ATOM 2930 C CA . LYS B 1 165 ? -8.133 -28.562 -4.883 1 90.56 165 LYS B CA 1
ATOM 2931 C C . LYS B 1 165 ? -7.848 -30.047 -4.793 1 90.56 165 LYS B C 1
ATOM 2933 O O . LYS B 1 165 ? -7.379 -30.656 -5.762 1 90.56 165 LYS B O 1
ATOM 2938 N N . GLN B 1 166 ? -8.203 -30.703 -3.721 1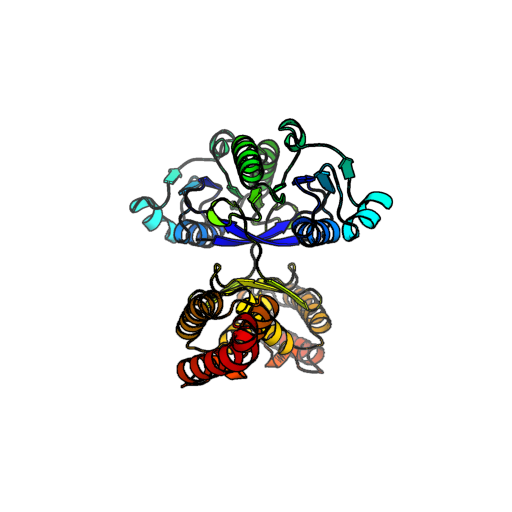 92.44 166 GLN B N 1
ATOM 2939 C CA . GLN B 1 166 ? -7.934 -32.125 -3.477 1 92.44 166 GLN B CA 1
ATOM 2940 C C . GLN B 1 166 ? -8.969 -33 -4.172 1 92.44 166 GLN B C 1
ATOM 2942 O O . GLN B 1 166 ? -8.641 -34.094 -4.656 1 92.44 166 GLN B O 1
ATOM 2947 N N . ARG B 1 167 ? -10.117 -32.5 -4.312 1 92.94 167 ARG B N 1
ATOM 2948 C CA . ARG B 1 167 ? -11.219 -33.375 -4.68 1 92.94 167 ARG B CA 1
ATOM 2949 C C . ARG B 1 167 ? -11.648 -33.156 -6.125 1 92.94 167 ARG B C 1
ATOM 2951 O O . ARG B 1 167 ? -12.32 -34 -6.723 1 92.94 167 ARG B O 1
ATOM 2958 N N . ILE B 1 168 ? -11.312 -32.031 -6.609 1 92.06 168 ILE B N 1
ATOM 2959 C CA . ILE B 1 168 ? -11.734 -31.703 -7.969 1 92.06 168 ILE B CA 1
ATOM 2960 C C . ILE B 1 168 ? -10.516 -31.562 -8.875 1 92.06 168 ILE B C 1
ATOM 2962 O O . ILE B 1 168 ? -9.656 -30.703 -8.648 1 92.06 168 ILE B O 1
ATOM 2966 N N . ALA B 1 169 ? -10.422 -32.344 -9.953 1 88.38 169 ALA B N 1
ATOM 2967 C CA . ALA B 1 169 ? -9.258 -32.406 -10.828 1 88.38 169 ALA B CA 1
ATOM 2968 C C . ALA B 1 169 ? -9.297 -31.281 -11.867 1 88.38 169 ALA B C 1
ATOM 2970 O O . ALA B 1 169 ? -8.266 -30.672 -12.164 1 88.38 169 ALA B O 1
ATOM 2971 N N . ASP B 1 170 ? -10.414 -31.031 -12.398 1 90.38 170 ASP B N 1
ATOM 2972 C CA . ASP B 1 170 ? -10.562 -30.062 -13.477 1 90.38 170 ASP B CA 1
ATOM 2973 C C . ASP B 1 170 ? -10.328 -28.641 -12.977 1 90.38 170 ASP B C 1
ATOM 2975 O O . ASP B 1 170 ? -11.047 -28.156 -12.094 1 90.38 170 ASP B O 1
ATOM 2979 N N . GLU B 1 171 ? -9.414 -27.906 -13.531 1 89.38 171 GLU B N 1
ATOM 2980 C CA . GLU B 1 171 ? -9.016 -26.562 -13.086 1 89.38 171 GLU B CA 1
ATOM 2981 C C . GLU B 1 171 ? -10.133 -25.562 -13.312 1 89.38 171 GLU B C 1
ATOM 2983 O O . GLU B 1 171 ? -10.344 -24.656 -12.492 1 89.38 171 GLU B O 1
ATOM 2988 N N . SER B 1 172 ? -10.812 -25.641 -14.398 1 90.38 172 SER B N 1
ATOM 2989 C CA . SER B 1 172 ? -11.891 -24.719 -14.703 1 90.38 172 SER B CA 1
ATOM 2990 C C . SER B 1 172 ? -13.023 -24.828 -13.688 1 90.38 172 SER B C 1
ATOM 2992 O O . SER B 1 172 ? -13.562 -23.812 -13.234 1 90.38 172 SER B O 1
ATOM 2994 N N . VAL B 1 173 ? -13.289 -26.094 -13.367 1 89.62 173 VAL B N 1
ATOM 2995 C CA . VAL B 1 173 ? -14.336 -26.344 -12.383 1 89.62 173 VAL B CA 1
ATOM 2996 C C . VAL B 1 173 ? -13.914 -25.812 -11.023 1 89.62 173 VAL B C 1
ATOM 2998 O O . VAL B 1 173 ? -14.703 -25.188 -10.312 1 89.62 173 VAL B O 1
ATOM 3001 N N . ARG B 1 174 ? -12.703 -26.047 -10.656 1 91.38 174 ARG B N 1
ATOM 3002 C CA . ARG B 1 174 ? -12.18 -25.531 -9.391 1 91.38 174 ARG B CA 1
ATOM 3003 C C . ARG B 1 174 ? -12.328 -24.016 -9.305 1 91.38 174 ARG B C 1
ATOM 3005 O O . ARG B 1 174 ? -12.82 -23.5 -8.305 1 91.38 174 ARG B O 1
ATOM 3012 N N . ARG B 1 175 ? -11.969 -23.344 -10.352 1 87.88 175 ARG B N 1
ATOM 3013 C CA . ARG B 1 175 ? -12 -21.891 -10.383 1 87.88 175 ARG B CA 1
ATOM 3014 C C . ARG B 1 175 ? -13.422 -21.375 -10.211 1 87.88 175 ARG B C 1
ATOM 3016 O O . ARG B 1 175 ? -13.656 -20.422 -9.461 1 87.88 175 ARG B O 1
ATOM 3023 N N . GLU B 1 176 ? -14.273 -22 -10.898 1 90.12 176 GLU B N 1
ATOM 3024 C CA . GLU B 1 176 ? -15.672 -21.594 -10.828 1 90.12 176 GLU B CA 1
ATOM 3025 C C . GLU B 1 176 ? -16.234 -21.781 -9.43 1 90.12 176 GLU B C 1
ATOM 3027 O O . GLU B 1 176 ? -16.953 -20.922 -8.906 1 90.12 176 GLU B O 1
ATOM 3032 N N . LEU B 1 177 ? -15.93 -22.969 -8.906 1 91 177 LEU B N 1
ATOM 3033 C CA . LEU B 1 177 ? -16.438 -23.266 -7.566 1 91 177 LEU B CA 1
ATOM 3034 C C . LEU B 1 177 ? -15.828 -22.328 -6.535 1 91 177 LEU B C 1
ATOM 3036 O O . LEU B 1 177 ? -16.531 -21.828 -5.645 1 91 177 LEU B O 1
ATOM 3040 N N . LEU B 1 178 ? -14.617 -22.031 -6.617 1 88.44 178 LEU B N 1
ATOM 3041 C CA . LEU B 1 178 ? -13.953 -21.141 -5.684 1 88.44 178 LEU B CA 1
ATOM 3042 C C . LEU B 1 178 ? -14.516 -19.734 -5.789 1 88.44 178 LEU B C 1
ATOM 3044 O O . LEU B 1 178 ? -14.68 -19.047 -4.777 1 88.44 178 LEU B O 1
ATOM 3048 N N . LYS B 1 179 ? -14.828 -19.344 -6.934 1 88.94 179 LYS B N 1
ATOM 3049 C CA . LYS B 1 179 ? -15.461 -18.031 -7.129 1 88.94 179 LYS B CA 1
ATOM 3050 C C . LYS B 1 179 ? -16.828 -17.984 -6.449 1 88.94 179 LYS B C 1
ATOM 3052 O O . LYS B 1 179 ? -17.156 -17 -5.785 1 88.94 179 LYS B O 1
ATOM 3057 N N . LYS B 1 180 ? -17.531 -19.016 -6.633 1 89.81 180 LYS B N 1
ATOM 3058 C CA . LYS B 1 180 ? -18.859 -19.094 -6.035 1 89.81 180 LYS B CA 1
ATOM 3059 C C . LYS B 1 180 ? -18.781 -19.078 -4.512 1 89.81 180 LYS B C 1
ATOM 3061 O O . LYS B 1 180 ? -19.594 -18.438 -3.846 1 89.81 180 LYS B O 1
ATOM 3066 N N . LEU B 1 181 ? -17.812 -19.828 -4.012 1 90.5 181 LEU B N 1
ATOM 3067 C CA . LEU B 1 181 ? -17.609 -19.922 -2.568 1 90.5 181 LEU B CA 1
ATOM 3068 C C . LEU B 1 181 ? -17.359 -18.547 -1.967 1 90.5 181 LEU B C 1
ATOM 3070 O O . LEU B 1 181 ? -17.75 -18.281 -0.828 1 90.5 181 LEU B O 1
ATOM 3074 N N . ALA B 1 182 ? -16.797 -17.641 -2.707 1 87.69 182 ALA B N 1
ATOM 3075 C CA . ALA B 1 182 ? -16.359 -16.344 -2.207 1 87.69 182 ALA B CA 1
ATOM 3076 C C . ALA B 1 182 ? -17.438 -15.281 -2.395 1 87.69 182 ALA B C 1
ATOM 3078 O O . ALA B 1 182 ? -17.156 -14.078 -2.367 1 87.69 182 ALA B O 1
ATOM 3079 N N . THR B 1 183 ? -18.656 -15.734 -2.58 1 87.06 183 THR B N 1
ATOM 3080 C CA . THR B 1 183 ? -19.781 -14.812 -2.686 1 87.06 183 THR B CA 1
ATOM 3081 C C . THR B 1 183 ? -20.578 -14.781 -1.39 1 87.06 183 THR B C 1
ATOM 3083 O O . THR B 1 183 ? -20.656 -15.789 -0.68 1 87.06 183 THR B O 1
ATOM 3086 N N . PRO B 1 184 ? -21.125 -13.594 -1.165 1 84.31 184 PRO B N 1
ATOM 3087 C CA . PRO B 1 184 ? -21.938 -13.484 0.055 1 84.31 184 PRO B CA 1
ATOM 3088 C C . PRO B 1 184 ? -23.062 -14.516 0.114 1 84.31 184 PRO B C 1
ATOM 3090 O O . PRO B 1 184 ? -23.438 -14.961 1.201 1 84.31 184 PRO B O 1
ATOM 3093 N N . ALA B 1 185 ? -23.562 -14.844 -1.006 1 86.31 185 ALA B N 1
ATOM 3094 C CA . ALA B 1 185 ? -24.656 -15.82 -1.082 1 86.31 185 ALA B CA 1
ATOM 3095 C C . ALA B 1 185 ? -24.234 -17.156 -0.482 1 86.31 185 ALA B C 1
ATOM 3097 O O . ALA B 1 185 ? -25.078 -17.906 0.039 1 86.31 185 ALA B O 1
ATOM 3098 N N . VAL B 1 186 ? -22.938 -17.453 -0.472 1 89.38 186 VAL B N 1
ATOM 3099 C CA . VAL B 1 186 ? -22.469 -18.734 0.023 1 89.38 186 VAL B CA 1
ATOM 3100 C C . VAL B 1 186 ? -21.797 -18.547 1.384 1 89.38 186 VAL B C 1
ATOM 3102 O O . VAL B 1 186 ? -22.156 -19.219 2.357 1 89.38 186 VAL B O 1
ATOM 3105 N N . TYR B 1 187 ? -20.891 -17.562 1.469 1 84.12 187 TYR B N 1
ATOM 3106 C CA . TYR B 1 187 ? -20.062 -17.547 2.66 1 84.12 187 TYR B CA 1
ATOM 3107 C C . TYR B 1 187 ? -20.828 -17.016 3.861 1 84.12 187 TYR B C 1
ATOM 3109 O O . TYR B 1 187 ? -20.375 -17.141 5.004 1 84.12 187 TYR B O 1
ATOM 3117 N N . HIS B 1 188 ? -22 -16.5 3.643 1 84.62 188 HIS B N 1
ATOM 3118 C CA . HIS B 1 188 ? -22.828 -16.062 4.762 1 84.62 188 HIS B CA 1
ATOM 3119 C C . HIS B 1 188 ? -23.75 -17.188 5.234 1 84.62 188 HIS B C 1
ATOM 3121 O O . HIS B 1 188 ? -24.406 -17.062 6.277 1 84.62 188 HIS B O 1
ATOM 3127 N N . GLN B 1 189 ? -23.797 -18.188 4.516 1 87.44 189 GLN B N 1
ATOM 3128 C CA . GLN B 1 189 ? -24.703 -19.281 4.875 1 87.44 189 GLN B CA 1
ATOM 3129 C C . GLN B 1 189 ? -24.219 -20 6.129 1 87.44 189 GLN B C 1
ATOM 3131 O O . GLN B 1 189 ? -23.016 -20.266 6.277 1 87.44 189 GLN B O 1
ATOM 3136 N N . SER B 1 190 ? -25.125 -20.25 7.027 1 86.75 190 SER B N 1
ATOM 3137 C CA . SER B 1 190 ? -24.781 -20.969 8.25 1 86.75 190 SER B CA 1
ATOM 3138 C C . SER B 1 190 ? -24.375 -22.406 7.957 1 86.75 190 SER B C 1
ATOM 3140 O O . SER B 1 190 ? -23.578 -23 8.688 1 86.75 190 SER B O 1
ATOM 3142 N N . ASP B 1 191 ? -24.797 -22.969 6.918 1 91.75 191 ASP B N 1
ATOM 3143 C CA . ASP B 1 191 ? -24.5 -24.344 6.539 1 91.75 191 ASP B CA 1
ATOM 3144 C C . ASP B 1 191 ? -23.516 -24.406 5.379 1 91.75 191 ASP B C 1
ATOM 3146 O O . ASP B 1 191 ? -23.562 -25.328 4.562 1 91.75 191 ASP B O 1
ATOM 3150 N N . ARG B 1 192 ? -22.641 -23.469 5.312 1 91.25 192 ARG B N 1
ATOM 3151 C CA . ARG B 1 192 ? -21.75 -23.328 4.172 1 91.25 192 ARG B CA 1
ATOM 3152 C C . ARG B 1 192 ? -20.875 -24.562 4.012 1 91.25 192 ARG B C 1
ATOM 3154 O O . ARG B 1 192 ? -20.547 -24.969 2.891 1 91.25 192 ARG B O 1
ATOM 3161 N N . TYR B 1 193 ? -20.562 -25.281 5.035 1 92.5 193 TYR B N 1
ATOM 3162 C CA . TYR B 1 193 ? -19.766 -26.5 4.938 1 92.5 193 TYR B CA 1
ATOM 3163 C C . TYR B 1 193 ? -20.547 -27.625 4.277 1 92.5 193 TYR B C 1
ATOM 3165 O O . TYR B 1 193 ? -20.016 -28.391 3.475 1 92.5 193 TYR B O 1
ATOM 3173 N N . VAL B 1 194 ? -21.781 -27.688 4.691 1 93 194 VAL B N 1
ATOM 3174 C CA . VAL B 1 194 ? -22.672 -28.688 4.094 1 93 194 VAL B CA 1
ATOM 3175 C C . VAL B 1 194 ? -22.844 -28.406 2.605 1 93 194 VAL B C 1
ATOM 3177 O O . VAL B 1 194 ? -22.75 -29.312 1.778 1 93 194 VAL B O 1
ATOM 3180 N N . TRP B 1 195 ? -2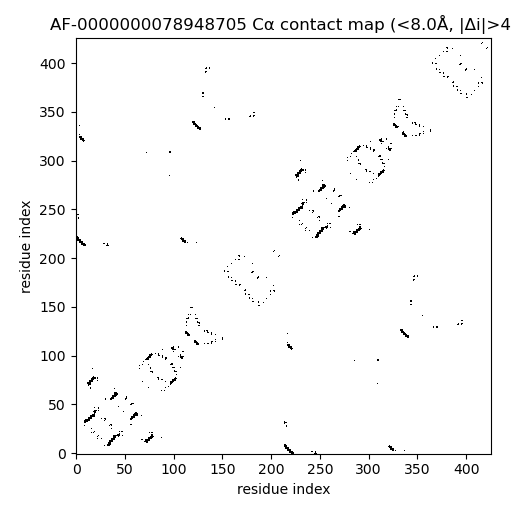3.094 -27.172 2.324 1 93.25 195 TRP B N 1
ATOM 3181 C CA . TRP B 1 195 ? -23.234 -26.75 0.936 1 93.25 195 TRP B CA 1
ATOM 3182 C C . TRP B 1 195 ? -22 -27.125 0.124 1 93.25 195 TRP B C 1
ATOM 3184 O O . TRP B 1 195 ? -22.125 -27.625 -0.994 1 93.25 195 TRP B O 1
ATOM 3194 N N . LEU B 1 196 ? -20.844 -26.859 0.679 1 94.19 196 LEU B N 1
ATOM 3195 C CA . LEU B 1 196 ? -19.578 -27.156 0.012 1 94.19 196 LEU B CA 1
ATOM 3196 C C . LEU B 1 196 ? -19.484 -28.656 -0.315 1 94.19 196 LEU B C 1
ATOM 3198 O O . LEU B 1 196 ? -19.141 -29.016 -1.442 1 94.19 196 LEU B O 1
ATOM 3202 N N . GLU B 1 197 ? -19.844 -29.469 0.611 1 93.88 197 GLU B N 1
ATOM 3203 C CA . GLU B 1 197 ? -19.781 -30.906 0.418 1 93.88 197 GLU B CA 1
ATOM 3204 C C . GLU B 1 197 ? -20.719 -31.359 -0.685 1 93.88 197 GLU B C 1
ATOM 3206 O O . GLU B 1 197 ? -20.375 -32.25 -1.488 1 93.88 197 GLU B O 1
ATOM 3211 N N . GLU B 1 198 ? -21.812 -30.781 -0.703 1 92.75 198 GLU B N 1
ATOM 3212 C CA . GLU B 1 198 ? -22.797 -31.094 -1.732 1 92.75 198 GLU B CA 1
ATOM 3213 C C . GLU B 1 198 ? -22.297 -30.703 -3.119 1 92.75 198 GLU B C 1
ATOM 3215 O O . GLU B 1 198 ? -22.5 -31.438 -4.09 1 92.75 198 GLU B O 1
ATOM 3220 N N . GLN B 1 199 ? -21.703 -29.5 -3.191 1 92.38 199 GLN B N 1
ATOM 3221 C CA . GLN B 1 199 ? -21.156 -29.047 -4.469 1 92.38 199 GLN B CA 1
ATOM 3222 C C . GLN B 1 199 ? -20.031 -29.953 -4.957 1 92.38 199 GLN B C 1
ATOM 3224 O O . GLN B 1 199 ? -19.984 -30.297 -6.137 1 92.38 199 GLN B O 1
ATOM 3229 N N . ILE B 1 200 ? -19.172 -30.375 -4.062 1 92.75 200 ILE B N 1
ATOM 3230 C CA . ILE B 1 200 ? -18.047 -31.234 -4.418 1 92.75 200 ILE B CA 1
ATOM 3231 C C . ILE B 1 200 ? -18.562 -32.594 -4.91 1 92.75 200 ILE B C 1
ATOM 3233 O O . ILE B 1 200 ? -18.078 -33.125 -5.914 1 92.75 200 ILE B O 1
ATOM 3237 N N . LYS B 1 201 ? -19.562 -33.094 -4.223 1 90.81 201 LYS B N 1
ATOM 3238 C CA . LYS B 1 201 ? -20.172 -34.375 -4.613 1 90.81 201 LYS B CA 1
ATOM 3239 C C . LYS B 1 201 ? -20.781 -34.281 -6.008 1 90.81 201 LYS B C 1
ATOM 3241 O O . LYS B 1 201 ? -20.594 -35.156 -6.836 1 90.81 201 LYS B O 1
ATOM 3246 N N . THR B 1 202 ? -21.438 -33.219 -6.234 1 90 202 THR B N 1
ATOM 3247 C CA . THR B 1 202 ? -22.109 -33 -7.512 1 90 202 THR B CA 1
ATOM 3248 C C . THR B 1 202 ? -21.109 -32.906 -8.648 1 90 202 THR B C 1
ATOM 3250 O O . THR B 1 202 ? -21.281 -33.531 -9.695 1 90 202 THR B O 1
ATOM 3253 N N . TYR B 1 203 ? -20.016 -32.156 -8.453 1 86.25 203 TYR B N 1
ATOM 3254 C CA . TYR B 1 203 ? -19.031 -31.969 -9.5 1 86.25 203 TYR B CA 1
ATOM 3255 C C . TYR B 1 203 ? -18.219 -33.25 -9.734 1 86.25 203 TYR B C 1
ATOM 3257 O O . TYR B 1 203 ? -17.844 -33.562 -10.867 1 86.25 203 TYR B O 1
ATOM 3265 N N . THR B 1 204 ? -17.953 -33.969 -8.688 1 82.38 204 THR B N 1
ATOM 3266 C CA . THR B 1 204 ? -17.203 -35.188 -8.82 1 82.38 204 THR B CA 1
ATOM 3267 C C . THR B 1 204 ? -18.047 -36.281 -9.5 1 82.38 204 THR B C 1
ATOM 3269 O O . THR B 1 204 ? -17.516 -37.094 -10.273 1 82.38 204 THR B O 1
ATOM 3272 N N . GLU B 1 205 ? -19.281 -36.281 -9.25 1 80.5 205 GLU B N 1
ATOM 3273 C CA . GLU B 1 205 ? -20.188 -37.219 -9.891 1 80.5 205 GLU B CA 1
ATOM 3274 C C . GLU B 1 205 ? -20.438 -36.844 -11.344 1 80.5 205 GLU B C 1
ATOM 3276 O O . GLU B 1 205 ? -20.562 -37.719 -12.203 1 80.5 205 GLU B O 1
ATOM 3281 N N . THR B 1 206 ? -20.531 -35.625 -11.586 1 74.06 206 THR B N 1
ATOM 3282 C CA . THR B 1 206 ? -20.812 -35.156 -12.938 1 74.06 206 THR B CA 1
ATOM 3283 C C . THR B 1 206 ? -19.562 -35.219 -13.797 1 74.06 206 THR B C 1
ATOM 3285 O O . THR B 1 206 ? -19.625 -35.625 -14.961 1 74.06 206 THR B O 1
ATOM 3288 N N . PHE B 1 207 ? -18.406 -34.812 -13.273 1 65.25 207 PHE B N 1
ATOM 3289 C CA . PHE B 1 207 ? -17.188 -34.719 -14.078 1 65.25 207 PHE B CA 1
ATOM 3290 C C . PHE B 1 207 ? -16.25 -35.875 -13.766 1 65.25 207 PHE B C 1
ATOM 3292 O O . PHE B 1 207 ? -15.383 -36.219 -14.578 1 65.25 207 PHE B O 1
ATOM 3299 N N . GLY B 1 208 ? -16.141 -36.469 -12.609 1 61.66 208 GLY B N 1
ATOM 3300 C CA . GLY B 1 208 ? -15.312 -37.594 -12.266 1 61.66 208 GLY B CA 1
ATOM 3301 C C . GLY B 1 208 ? -15.719 -38.875 -12.977 1 61.66 208 GLY B C 1
ATOM 3302 O O . GLY B 1 208 ? -14.938 -39.812 -13.07 1 61.66 208 GLY B O 1
ATOM 3303 N N . GLY B 1 209 ? -16.922 -39.125 -13.242 1 51.94 209 GLY B N 1
ATOM 3304 C CA . GLY B 1 209 ? -17.266 -40.375 -13.938 1 51.94 209 GLY B CA 1
ATOM 3305 C C . GLY B 1 209 ? -16.578 -40.5 -15.281 1 51.94 209 GLY B C 1
ATOM 3306 O O . GLY B 1 209 ? -16.609 -41.562 -15.898 1 51.94 209 GLY B O 1
ATOM 3307 N N . ASN B 1 210 ? -16.203 -39.438 -15.828 1 46.19 210 ASN B N 1
ATOM 3308 C CA . ASN B 1 210 ? -15.719 -39.719 -17.172 1 46.19 210 ASN B CA 1
ATOM 3309 C C . ASN B 1 210 ? -14.305 -40.281 -17.172 1 46.19 210 ASN B C 1
ATOM 3311 O O . ASN B 1 210 ? -13.734 -40.562 -18.219 1 46.19 210 ASN B O 1
ATOM 3315 N N . ASP B 1 211 ? -13.445 -40.156 -16.141 1 44.66 211 ASP B N 1
ATOM 3316 C CA . ASP B 1 211 ? -12.141 -40.781 -16.344 1 44.66 211 ASP B CA 1
ATOM 3317 C C . ASP B 1 211 ? -12.211 -42.281 -16.172 1 44.66 211 ASP B C 1
ATOM 3319 O O . ASP B 1 211 ? -11.195 -42.969 -16.281 1 44.66 211 ASP B O 1
ATOM 3323 N N . LYS B 1 212 ? -13.25 -43 -15.586 1 43.06 212 LYS B N 1
ATOM 3324 C CA . LYS B 1 212 ? -13.172 -44.469 -15.539 1 43.06 212 LYS B CA 1
ATOM 3325 C C . LYS B 1 212 ? -13.469 -45.062 -16.906 1 43.06 212 LYS B C 1
ATOM 3327 O O . LYS B 1 212 ? -13.5 -46.312 -17.047 1 43.06 212 LYS B O 1
ATOM 3332 N N . GLN B 1 213 ? -13.945 -44.406 -18 1 33.53 213 GLN B N 1
ATOM 3333 C CA . GLN B 1 213 ? -13.867 -45.219 -19.203 1 33.53 213 GLN B CA 1
ATOM 3334 C C . GLN B 1 213 ? -12.539 -45.031 -19.922 1 33.53 213 GLN B C 1
ATOM 3336 O O . GLN B 1 213 ? -12.047 -43.906 -20.031 1 33.53 213 GLN B O 1
#

Foldseek 3Di:
DDDDDDDQQAAAAEEEEAADPLVLVVVVVSLVNHHAYEYEELDHDPSCVVCCVVVSYHYHNHHDDLVSCVRHQAYEYDHPDQVVLVVNLVSCVVVVHQYDRRVDRPSHPDDAFDWDDQVVDIDGFDPPPPDNPCSVVVVVVVVVPDDNVVVVLVVVLVVLLVVLVVQPDDPVLSVVVSVVSPDCVQSVDPCNVVVSVVSSVVRCVVPVVVVVD/DDDDDDDQQAAAAEEEEDADPLVLVVVVVSLVNHHAYEYEELDHDPSCVVCCVVVSYHYHNHHDDLVSCVRHQAYEYDHPDQVVLVVNLVSCVVVVHQYDRRVDRPSHPDDAFDWDDQVVDIDGFDPPPPDNPVSVVVVVVVVVPDDNVVVVLVVVLVVLLVVLVVQPDDPVLSVVVSVVSPDCVQSVDPCNVVVSVVSSVVRCVVPVVVVVD

Organism: Halalkalibacterium halodurans (strain ATCC BAA-125 / DSM 18197 / FERM 7344 / JCM 9153 / C-125) (NCBI:txid272558)

pLDDT: mean 91.01, std 9.54, range [32.81, 98.88]

Sequence (426 aa):
MTVPVMLNVQNRSVVCVGGGEVAVRKVRSFVKEGAHMTVVSPSLHEQLRPYADNGQIVWKKKKFQPIDLADAWFVLACTNDRALNEQVAIIANKNKQLCYVADDPQSSDVTFPVVKHKGAITVALSTGGASPTLARTLLEEIVSHMPDDMDEILVFLAEARVKVKQRIADESVRRELLKKLATPAVYHQSDRYVWLEEQIKTYTETFGGNDKQMTVPVMLNVQNRSVVCVGGGEVAVRKVRSFVKEGAHMTVVSPSLHEQLRPYADNGQIVWKKKKFQPIDLADAWFVLACTNDRALNEQVAIIANKNKQLCYVADDPQSSDVTFPVVKHKGAITVALSTGGASPTLARTLLEEIVSHMPDDMDEILVFLAEARVKVKQRIADESVRRELLKKLATPAVYHQSDRYVWLEEQIKTYTETFGGNDKQ

Solvent-accessible surface area (backbone atoms only — not comparable to full-atom values): 22373 Å² total; per-residue (Å²): 87,57,48,67,30,30,34,48,35,54,76,34,35,33,31,29,37,25,28,40,77,70,25,46,63,55,51,52,57,42,42,76,22,42,22,45,38,33,34,33,20,71,54,68,33,75,86,48,44,63,39,40,76,72,62,58,29,46,70,44,76,31,80,82,55,78,73,75,50,73,76,38,58,32,37,35,28,27,53,97,41,69,69,56,31,51,51,50,44,54,53,30,52,75,65,49,25,49,29,32,31,72,91,36,64,88,77,15,40,35,45,73,46,47,72,49,71,54,76,64,30,38,42,34,29,34,40,80,81,54,38,69,58,36,32,48,45,49,48,50,53,51,58,66,69,47,70,89,56,45,53,60,42,48,51,48,49,40,51,48,51,52,51,42,62,72,64,41,83,54,63,69,57,40,52,53,51,50,50,51,50,38,30,70,86,34,57,66,39,92,55,39,68,59,53,50,52,52,52,51,52,50,49,39,60,70,59,51,59,62,72,79,110,86,56,47,69,31,30,33,47,34,55,75,33,36,32,32,27,38,25,30,40,76,70,26,48,62,56,51,50,57,42,41,75,21,42,23,44,39,32,34,32,18,72,55,69,32,76,86,47,45,62,39,40,75,71,62,56,29,44,70,45,77,32,78,82,54,80,74,77,51,72,74,38,55,31,38,36,25,27,53,96,42,68,69,56,31,50,50,50,45,54,53,30,51,75,66,49,26,50,29,31,31,73,90,35,67,85,76,13,41,36,46,72,47,46,73,49,71,55,77,65,31,39,40,34,30,34,39,80,81,56,38,68,57,36,32,48,45,49,48,51,52,50,58,68,70,46,70,90,54,46,51,60,42,46,50,49,50,41,51,47,50,53,50,41,64,73,65,41,84,53,64,68,59,42,53,53,50,49,51,51,51,38,29,67,87,34,58,66,41,92,54,39,66,59,52,50,52,50,51,52,52,51,49,36,59,68,59,50,58,61,73,80,107

Secondary structure (DSSP, 8-state):
-EEEEEEE-TT-EEEEE--SHHHHHHHHHHHHTT-EEEEE-SS--TTTHHHHHTTSEEEE-S---GGGGTT-SEEEE--S-HHHHHHHHHHHHHTT-EEEETT-GGG-SEE--EEEEETTEEEEEE-TTS-HHHHHHHHHHHHHHS-TTHHHHHHHHHHHHHHHHHH---HHHHHHHHHHHTSHHHHT-TTHHHHHHHHHHHHHHHHGGGG--/-EEEEEEE-TT-EEEEE--SHHHHHHHHHHHHTT-EEEEE-SS--TTTHHHHHTTSEEEE-S---GGGGTT-SEEEE--S-HHHHHHHHHHHHHTT-EEEETT-GGG-SEE--EEEEETTEEEEEE-TTS-HHHHHHHHHHHHHHS-TTHHHHHHHHHHHHHHHHHH---HHHHHHHHHHHTSHHHHT-TTHHHHHHHHHHHHHHHHGGGG--